Protein AF-0000000082832375 (afdb_homodimer)

Secondary structure (DSSP, 8-state):
------------------------------------GGGG--TTS-----TTHHHHHHHGGGSPPP----S-----HHHHHHHHHHHHT-HHHHHHHHHHHHHHTTTSSS--HHHHHHHHHHHHHTT-HHHHHHHHHHHHHH-TT-HHHHHHHHHHHHHTT-HHHHHHHHHHHHHH-TT-HHHHHHHHHHHHHHHHHHHHHHHHTT-TTHHHHHHHHHHHHHHHHH-/------------------------------------GGGG--TTS-----TTHHHHHHHGGGSPPP----S-----HHHHHHHHHHHHT-HHHHHHHHHHHHHHTTTSSS--HHHHHHHHHHHHHTT-HHHHHHHHHHHHHH-TT-HHHHHHHHHHHHHTT-HHHHHHHHHHHHHH-TT-HHHHHHHHHHHHHHHHHHHHHHHHTT-TTHHHHHHHHHHHHHHHHH-

Sequence (454 aa):
MTIKPRFCVTLLALALAGSPLAGAHAQSMAGGSGENPNANRTTLDPIPPEGGWDGLSNVLKSMQPSVDTRLQPSASQITTHIERLLNRGDNAEALAMIEKREAEIKDQRGTDVQLMFQHARALAALDRKAEAIDIYTEMTTRFPELPEPWNNLAALYASRGELEKAQDALQMALRADPGYAAARANLGDLQLLQALRTYKQAAKEGVPGMQDKAREVETMLKDKQRKMTIKPRFCVTLLALALAGSPLAGAHAQSMAGGSGENPNANRTTLDPIPPEGGWDGLSNVLKSMQPSVDTRLQPSASQITTHIERLLNRGDNAEALAMIEKREAEIKDQRGTDVQLMFQHARALAALDRKAEAIDIYTEMTTRFPELPEPWNNLAALYASRGELEKAQDALQMALRADPGYAAARANLGDLQLLQALRTYKQAAKEGVPGMQDKAREVETMLKDKQRK

InterPro domains:
  IPR011990 Tetratricopeptide-like helical domain superfamily [G3DSA:1.25.40.10] (52-207)
  IPR011990 Tetratricopeptide-like helical domain superfamily [SSF48452] (109-203)
  IPR019734 Tetratricopeptide repeat [PS50005] (147-180)
  IPR019734 Tetratricopeptide repeat [SM00028] (113-146)
  IPR019734 Tetratricopeptide repeat [SM00028] (147-180)

Foldseek 3Di:
DDCPPPPPDPDDDPPPPDDDDDDPDPPPPPPPPPPPVCVPDDPPDPPPPPPVCVLLLVLLLLQDQDPPVVQPPPPDPLLVVLVVCLVVLVLVVSLVSLVVVCVVCVPPDDDRLSSLQSNLSSCVSVVVLVVSLVSLVVCCVVPVLALRSLSVNLSSCSSVVVLVSSLVSLVSSCVSPVPPVSSVVSNVSSVLSVLLVVLVVCVVVPNPPSVVVNVVSSVVSVVSVVD/DDDPPPPPPDPDPPPDDDDDDDDPDPPPPPPPCPPPVVVPDDPPDPDPPPPVCVLLLVLLLLQDQDPPVVQPQPPDPLLVVLVVCLVVLVLVVSLVSLVVVCVVCVPPDDDRLSSLQSNLSSCVSVVVLVVSLVSLVVCCVVPVLALRSLSVNLSSCSSVVVLVSSLVSLVSSCVSPVPPVSSVVSNVSSVLSVLLVVLVVCVVVPNPPSVVVNVVSSVVSVVSVVD

Radius of gyration: 34.9 Å; Cα contacts (8 Å, |Δi|>4): 467; chains: 2; bounding box: 108×109×96 Å

Structure (mmCIF, N/CA/C/O backbone):
data_AF-0000000082832375-model_v1
#
loop_
_entity.id
_entity.type
_entity.pdbx_description
1 polymer 'Uncharact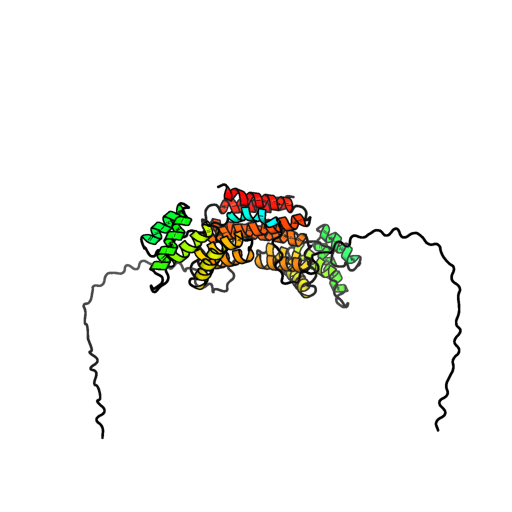erized protein'
#
loop_
_atom_site.group_PDB
_atom_site.id
_atom_site.type_symbol
_atom_site.label_atom_id
_atom_site.label_alt_id
_atom_site.label_comp_id
_atom_site.label_asym_id
_atom_site.label_entity_id
_atom_site.label_seq_id
_atom_site.pdbx_PDB_ins_code
_atom_site.Cartn_x
_atom_site.Cartn_y
_atom_site.Cartn_z
_atom_site.occupancy
_atom_site.B_iso_or_equiv
_atom_site.auth_seq_id
_atom_site.auth_comp_id
_atom_site.auth_asym_id
_atom_site.auth_atom_id
_atom_site.pdbx_PDB_model_num
ATOM 1 N N . MET A 1 1 ? 28.344 70.438 -48.781 1 25.58 1 MET A N 1
ATOM 2 C CA . MET A 1 1 ? 29.578 69.875 -48.219 1 25.58 1 MET A CA 1
ATOM 3 C C . MET A 1 1 ? 29.688 70.125 -46.719 1 25.58 1 MET A C 1
ATOM 5 O O . MET A 1 1 ? 29.969 71.25 -46.312 1 25.58 1 MET A O 1
ATOM 9 N N . THR A 1 2 ? 28.844 69.375 -45.906 1 30.28 2 THR A N 1
ATOM 10 C CA . THR A 1 2 ? 28.281 69.5 -44.562 1 30.28 2 THR A CA 1
ATOM 11 C C . THR A 1 2 ? 29.297 69.188 -43.5 1 30.28 2 THR A C 1
ATOM 13 O O . THR A 1 2 ? 29.906 68.125 -43.531 1 30.28 2 THR A O 1
ATOM 16 N N . ILE A 1 3 ? 30.016 70.062 -42.719 1 27.56 3 ILE A N 1
ATOM 17 C CA . ILE A 1 3 ? 31.219 70.25 -41.906 1 27.56 3 ILE A CA 1
ATOM 18 C C . ILE A 1 3 ? 31.062 69.5 -40.594 1 27.56 3 ILE A C 1
ATOM 20 O O . ILE A 1 3 ? 30.203 69.812 -39.781 1 27.56 3 ILE A O 1
ATOM 24 N N . LYS A 1 4 ? 31.5 68.062 -40.406 1 30.3 4 LYS A N 1
ATOM 25 C CA . LYS A 1 4 ? 31.359 67 -39.438 1 30.3 4 LYS A CA 1
ATOM 26 C C . LYS A 1 4 ? 32.156 67.312 -38.188 1 30.3 4 LYS A C 1
ATOM 28 O O . LYS A 1 4 ? 33.406 67.312 -38.219 1 30.3 4 LYS A O 1
ATOM 33 N N . PRO A 1 5 ? 31.75 68.062 -37.188 1 25.14 5 PRO A N 1
ATOM 34 C CA . PRO A 1 5 ? 32.688 68.562 -36.156 1 25.14 5 PRO A CA 1
ATOM 35 C C . PRO A 1 5 ? 33.125 67.438 -35.219 1 25.14 5 PRO A C 1
ATOM 37 O O . PRO A 1 5 ? 32.281 66.688 -34.719 1 25.14 5 PRO A O 1
ATOM 40 N N . ARG A 1 6 ? 34.438 66.812 -35.25 1 29.41 6 ARG A N 1
ATOM 41 C CA . ARG A 1 6 ? 35.25 65.75 -34.688 1 29.41 6 ARG A CA 1
ATOM 42 C C . ARG A 1 6 ? 35.594 66 -33.219 1 29.41 6 ARG A C 1
ATOM 44 O O . ARG A 1 6 ? 36.438 66.875 -32.938 1 29.41 6 ARG A O 1
ATOM 51 N N . PHE A 1 7 ? 34.562 66 -32.219 1 25 7 PHE A N 1
ATOM 52 C CA . PHE A 1 7 ? 34.938 66.562 -30.906 1 25 7 PHE A CA 1
ATOM 53 C C . PHE A 1 7 ? 35.844 65.562 -30.156 1 25 7 PHE A C 1
ATOM 55 O O . PHE A 1 7 ? 35.5 64.438 -29.984 1 25 7 PHE A O 1
ATOM 62 N N . CYS A 1 8 ? 37.25 65.688 -29.969 1 26.25 8 CYS A N 1
ATOM 63 C CA . CYS A 1 8 ? 38.438 65 -29.531 1 26.25 8 CYS A CA 1
ATOM 64 C C . CYS A 1 8 ? 38.5 64.938 -28.016 1 26.25 8 CYS A C 1
ATOM 66 O O . CYS A 1 8 ? 38.969 65.875 -27.359 1 26.25 8 CYS A O 1
ATOM 68 N N . VAL A 1 9 ? 37.406 64.562 -27.219 1 24.73 9 VAL A N 1
ATOM 69 C CA . VAL A 1 9 ? 37.594 64.875 -25.812 1 24.73 9 VAL A CA 1
ATOM 70 C C . VAL A 1 9 ? 38.656 63.969 -25.188 1 24.73 9 VAL A C 1
ATOM 72 O O . VAL A 1 9 ? 38.656 62.75 -25.438 1 24.73 9 VAL A O 1
ATOM 75 N N . THR A 1 10 ? 39.781 64.375 -24.422 1 25.92 10 THR A N 1
ATOM 76 C CA . THR A 1 10 ? 41.125 64.125 -23.891 1 25.92 10 THR A CA 1
ATOM 77 C C . THR A 1 10 ? 41.062 63.375 -22.578 1 25.92 10 THR A C 1
ATOM 79 O O . THR A 1 10 ? 42.094 63.094 -21.969 1 25.92 10 THR A O 1
ATOM 82 N N . LEU A 1 11 ? 40 62.5 -22.234 1 23.69 11 LEU A N 1
ATOM 83 C CA . LEU A 1 11 ? 39.906 62.375 -20.781 1 23.69 11 LEU A CA 1
ATOM 84 C C . LEU A 1 11 ? 41.125 61.656 -20.203 1 23.69 11 LEU A C 1
ATOM 86 O O . LEU A 1 11 ? 41.688 60.781 -20.844 1 23.69 11 LEU A O 1
ATOM 90 N N . LEU A 1 12 ? 41.594 61.969 -18.875 1 23.62 12 LEU A N 1
ATOM 91 C CA . LEU A 1 12 ? 42.688 62.031 -17.938 1 23.62 12 LEU A CA 1
ATOM 92 C C . LEU A 1 12 ? 42.906 60.656 -17.297 1 23.62 12 LEU A C 1
ATOM 94 O O . LEU A 1 12 ? 42 60.062 -16.703 1 23.62 12 LEU A O 1
ATOM 98 N N . ALA A 1 13 ? 44.031 59.875 -17.578 1 23.83 13 ALA A N 1
ATOM 99 C CA . ALA A 1 13 ? 44.562 58.5 -17.406 1 23.83 13 ALA A CA 1
ATOM 100 C C . ALA A 1 13 ? 45.094 58.281 -15.992 1 23.83 13 ALA A C 1
ATOM 102 O O . ALA A 1 13 ? 46.156 58.812 -15.641 1 23.83 13 ALA A O 1
ATOM 103 N N . LEU A 1 14 ? 44.25 58.375 -14.867 1 22.11 14 LEU A N 1
ATOM 104 C CA . LEU A 1 14 ? 44.906 58.469 -13.562 1 22.11 14 LEU A CA 1
ATOM 105 C C . LEU A 1 14 ? 45.562 57.156 -13.211 1 22.11 14 LEU A C 1
ATOM 107 O O . LEU A 1 14 ? 44.938 56.094 -13.219 1 22.11 14 LEU A O 1
ATOM 111 N N . ALA A 1 15 ? 46.938 56.969 -13.078 1 23.88 15 ALA A N 1
ATOM 112 C CA . ALA A 1 15 ? 47.938 55.906 -13.031 1 23.88 15 ALA A CA 1
ATOM 113 C C . ALA A 1 15 ? 48.031 55.344 -11.617 1 23.88 15 ALA A C 1
ATOM 115 O O . ALA A 1 15 ? 48.844 54.438 -11.375 1 23.88 15 ALA A O 1
ATOM 116 N N . LEU A 1 16 ? 47 55.25 -10.695 1 21.64 16 LEU A N 1
ATOM 117 C CA . LEU A 1 16 ? 47.5 55.156 -9.336 1 21.64 16 LEU A CA 1
ATOM 118 C C . LEU A 1 16 ? 48.188 53.812 -9.109 1 21.64 16 LEU A C 1
ATOM 120 O O . LEU A 1 16 ? 47.719 52.781 -9.609 1 21.64 16 LEU A O 1
ATOM 124 N N . ALA A 1 17 ? 49.469 53.688 -8.555 1 24.8 17 ALA A N 1
ATOM 125 C CA . ALA A 1 17 ? 50.625 52.812 -8.367 1 24.8 17 ALA A CA 1
ATOM 126 C C . ALA A 1 17 ? 50.406 51.812 -7.23 1 24.8 17 ALA A C 1
ATOM 128 O O . ALA A 1 17 ? 50.406 52.188 -6.055 1 24.8 17 ALA A O 1
ATOM 129 N N . GLY A 1 18 ? 49.219 51.031 -7.082 1 21.25 18 GLY A N 1
ATOM 130 C CA . GLY A 1 18 ? 48.875 50.406 -5.816 1 21.25 18 GLY A CA 1
ATOM 131 C C . GLY A 1 18 ? 49.844 49.312 -5.43 1 21.25 18 GLY A C 1
ATOM 132 O O . GLY A 1 18 ? 50.438 48.656 -6.297 1 21.25 18 GLY A O 1
ATOM 133 N N . SER A 1 19 ? 50.344 49.312 -4.117 1 26.14 19 SER A N 1
ATOM 134 C CA . SER A 1 19 ? 51.406 48.656 -3.379 1 26.14 19 SER A CA 1
ATOM 135 C C . SER A 1 19 ? 51.25 47.156 -3.342 1 26.14 19 SER A C 1
ATOM 137 O O . SER A 1 19 ? 50.125 46.656 -3.43 1 26.14 19 SER A O 1
ATOM 139 N N . PRO A 1 20 ? 52.375 46.281 -3.209 1 27.81 20 PRO A N 1
ATOM 140 C CA . PRO A 1 20 ? 52.719 44.906 -3.557 1 27.81 20 PRO A CA 1
ATOM 141 C C . PRO A 1 20 ? 52.281 43.906 -2.506 1 27.81 20 PRO A C 1
ATOM 143 O O . PRO A 1 20 ? 52.625 42.719 -2.613 1 27.81 20 PRO A O 1
ATOM 146 N N . LEU A 1 21 ? 51.062 43.969 -1.876 1 23.73 21 LEU A N 1
ATOM 147 C CA . LEU A 1 21 ? 51.031 43.219 -0.632 1 23.73 21 LEU A CA 1
ATOM 148 C C . LEU A 1 21 ? 51.406 41.781 -0.865 1 23.73 21 LEU A C 1
ATOM 150 O O . LEU A 1 21 ? 51.25 41.25 -1.973 1 23.73 21 LEU A O 1
ATOM 154 N N . ALA A 1 22 ? 51.938 41.062 0.247 1 26.7 22 ALA A N 1
ATOM 155 C CA . ALA A 1 22 ? 52.75 39.875 0.592 1 26.7 22 ALA A CA 1
ATOM 156 C C . ALA A 1 22 ? 51.969 38.594 0.295 1 26.7 22 ALA A C 1
ATOM 158 O O . ALA A 1 22 ? 50.75 38.562 0.323 1 26.7 22 ALA A O 1
ATOM 159 N N . GLY A 1 23 ? 52.594 37.5 -0.25 1 22.31 23 GLY A N 1
ATOM 160 C CA . GLY A 1 23 ? 52.406 36.25 -0.981 1 22.31 23 GLY A CA 1
ATOM 161 C C . GLY A 1 23 ? 51.844 35.125 -0.116 1 22.31 23 GLY A C 1
ATOM 162 O O . GLY A 1 23 ? 52.562 34.562 0.693 1 22.31 23 GLY A O 1
ATOM 163 N N . ALA A 1 24 ? 50.812 35.375 0.76 1 25.03 24 ALA A N 1
ATOM 164 C CA . ALA A 1 24 ? 50.531 34.25 1.654 1 25.03 24 ALA A CA 1
ATOM 165 C C . ALA A 1 24 ? 50.312 32.969 0.868 1 25.03 24 ALA A C 1
ATOM 167 O O . ALA A 1 24 ? 49.688 33 -0.201 1 25.03 24 ALA A O 1
ATOM 168 N N . HIS A 1 25 ? 51.125 31.859 1.094 1 24.55 25 HIS A N 1
ATOM 169 C CA . HIS A 1 25 ? 51.281 30.516 0.562 1 24.55 25 HIS A CA 1
ATOM 170 C C . HIS A 1 25 ? 49.969 29.719 0.7 1 24.55 25 HIS A C 1
ATOM 172 O O . HIS A 1 25 ? 49.406 29.625 1.792 1 24.55 25 HIS A O 1
ATOM 178 N N . ALA A 1 26 ? 49.125 29.609 -0.376 1 23.45 26 ALA A N 1
ATOM 179 C CA . ALA A 1 26 ? 47.875 28.906 -0.579 1 23.45 26 ALA A CA 1
ATOM 180 C C . ALA A 1 26 ? 48.062 27.391 -0.475 1 23.45 26 ALA A C 1
ATOM 182 O O . ALA A 1 26 ? 48.719 26.781 -1.32 1 23.45 26 ALA A O 1
ATOM 183 N N . GLN A 1 27 ? 48.281 26.891 0.707 1 26.12 27 GLN A N 1
ATOM 184 C CA . GLN A 1 27 ? 48.312 25.422 0.706 1 26.12 27 GLN A CA 1
ATOM 185 C C . GLN A 1 27 ? 47.094 24.844 0.019 1 26.12 27 GLN A C 1
ATOM 187 O O . GLN A 1 27 ? 45.969 25.234 0.31 1 26.12 27 GLN A O 1
ATOM 192 N N . SER A 1 28 ? 47.188 24.312 -1.193 1 23.69 28 SER A N 1
ATOM 193 C CA . SER A 1 28 ? 46.281 23.75 -2.166 1 23.69 28 SER A CA 1
ATOM 194 C C . SER A 1 28 ? 45.531 22.547 -1.593 1 23.69 28 SER A C 1
ATOM 196 O O . SER A 1 28 ? 46.156 21.547 -1.228 1 23.69 28 SER A O 1
ATOM 198 N N . MET A 1 29 ? 44.656 22.75 -0.657 1 24.33 29 MET A N 1
ATOM 199 C CA . MET A 1 29 ? 43.844 21.594 -0.254 1 24.33 29 MET A CA 1
ATOM 200 C C . MET A 1 29 ? 43.219 20.906 -1.469 1 24.33 29 MET A C 1
ATOM 202 O O . MET A 1 29 ? 42.594 21.562 -2.299 1 24.33 29 MET A O 1
ATOM 206 N N . ALA A 1 30 ? 43.812 19.734 -2.074 1 26.56 30 ALA A N 1
ATOM 207 C CA . ALA A 1 30 ? 43.375 18.812 -3.105 1 26.56 30 ALA A CA 1
ATOM 208 C C . ALA A 1 30 ? 41.938 18.344 -2.848 1 26.56 30 ALA A C 1
ATOM 210 O O . ALA A 1 30 ? 41.656 17.672 -1.858 1 26.56 30 ALA A O 1
ATOM 211 N N . GLY A 1 31 ? 40.969 19.203 -2.992 1 26.97 31 GLY A N 1
ATOM 212 C CA . GLY A 1 31 ? 39.562 18.875 -2.881 1 26.97 31 GLY A CA 1
ATOM 213 C C . GLY A 1 31 ? 39.156 17.75 -3.791 1 26.97 31 GLY A C 1
ATOM 214 O O . GLY A 1 31 ? 39.344 17.812 -5.008 1 26.97 31 GLY A O 1
ATOM 215 N N . GLY A 1 32 ? 39.344 16.453 -3.42 1 29.45 32 GLY A N 1
ATOM 216 C CA . GLY A 1 32 ? 38.875 15.289 -4.156 1 29.45 32 GLY A CA 1
ATOM 217 C C . GLY A 1 32 ? 37.469 15.461 -4.68 1 29.45 32 GLY A C 1
ATOM 218 O O . GLY A 1 32 ? 36.562 15.836 -3.932 1 29.45 32 GLY A O 1
ATOM 219 N N . SER A 1 33 ? 37.406 15.922 -5.914 1 31.09 33 SER A N 1
ATOM 220 C CA . SER A 1 33 ? 36.188 16 -6.73 1 31.09 33 SER A CA 1
ATOM 221 C C . SER A 1 33 ? 35.406 14.695 -6.672 1 31.09 33 SER A C 1
ATOM 223 O O . SER A 1 33 ? 35.781 13.703 -7.305 1 31.09 33 SER A O 1
ATOM 225 N N . GLY A 1 34 ? 35.062 14.281 -5.484 1 31.33 34 GLY A N 1
ATOM 226 C CA . GLY A 1 34 ? 34.188 13.141 -5.598 1 31.33 34 GLY A CA 1
ATOM 227 C C . GLY A 1 34 ? 33.031 13.359 -6.594 1 31.33 34 GLY A C 1
ATOM 228 O O . GLY A 1 34 ? 32.312 14.336 -6.488 1 31.33 34 GLY A O 1
ATOM 229 N N . GLU A 1 35 ? 33.281 12.992 -7.844 1 32.03 35 GLU A N 1
ATOM 230 C CA . GLU A 1 35 ? 32.281 12.891 -8.906 1 32.03 35 GLU A CA 1
ATOM 231 C C . GLU A 1 35 ? 30.969 12.359 -8.367 1 32.03 35 GLU A C 1
ATOM 233 O O . GLU A 1 35 ? 30.922 11.328 -7.691 1 32.03 35 GLU A O 1
ATOM 238 N N . ASN A 1 36 ? 30.156 13.273 -8.031 1 34.38 36 ASN A N 1
ATOM 239 C CA . ASN A 1 36 ? 28.781 12.867 -7.762 1 34.38 36 ASN A CA 1
ATOM 240 C C . ASN A 1 36 ? 28.25 11.953 -8.859 1 34.38 36 ASN A C 1
ATOM 242 O O . ASN A 1 36 ? 28.047 12.398 -9.992 1 34.38 36 ASN A O 1
ATOM 246 N N . PRO A 1 37 ? 28.594 10.664 -8.812 1 36.22 37 PRO A N 1
ATOM 247 C CA . PRO A 1 37 ? 28.203 9.75 -9.883 1 36.22 37 PRO A CA 1
ATOM 248 C C . PRO A 1 37 ? 26.75 9.938 -10.312 1 36.22 37 PRO A C 1
ATOM 250 O O . PRO A 1 37 ? 26.328 9.391 -11.328 1 36.22 37 PRO A O 1
ATOM 253 N N . ASN A 1 38 ? 25.922 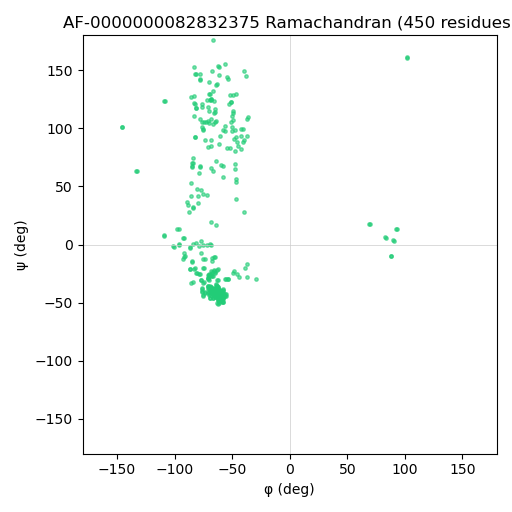10.375 -9.453 1 33.28 38 ASN A N 1
ATOM 254 C CA . ASN A 1 38 ? 24.5 10.344 -9.797 1 33.28 38 ASN A CA 1
ATOM 255 C C . ASN A 1 38 ? 24.109 11.492 -10.727 1 33.28 38 ASN A C 1
ATOM 257 O O . ASN A 1 38 ? 22.938 11.719 -10.984 1 33.28 38 ASN A O 1
ATOM 261 N N . ALA A 1 39 ? 24.922 12.375 -11.117 1 37.41 39 ALA A N 1
ATOM 262 C CA . ALA A 1 39 ? 24.594 13.531 -11.938 1 37.41 39 ALA A CA 1
ATOM 263 C C . ALA A 1 39 ? 24.047 13.109 -13.289 1 37.41 39 ALA A C 1
ATOM 265 O O . ALA A 1 39 ? 23.281 13.859 -13.922 1 37.41 39 ALA A O 1
ATOM 266 N N . ASN A 1 40 ? 24.781 12.117 -13.844 1 33.03 40 ASN A N 1
ATOM 267 C CA . ASN A 1 40 ? 24.422 11.828 -15.227 1 33.03 40 ASN A CA 1
ATOM 268 C C . ASN A 1 40 ? 23.188 10.922 -15.305 1 33.03 40 ASN A C 1
ATOM 270 O O . ASN A 1 40 ? 23 10.219 -16.297 1 33.03 40 ASN A O 1
ATOM 274 N N . ARG A 1 41 ? 22.562 10.508 -14.242 1 35.78 41 ARG A N 1
ATOM 275 C CA . ARG A 1 41 ? 21.422 9.617 -14.43 1 35.78 41 ARG A CA 1
ATOM 276 C C . ARG A 1 41 ? 20.234 10.367 -15.039 1 35.78 41 ARG A C 1
ATOM 278 O O . ARG A 1 41 ? 19.891 11.461 -14.586 1 35.78 41 ARG A O 1
ATOM 285 N N . THR A 1 42 ? 20.047 10.055 -16.297 1 33.84 42 THR A N 1
ATOM 286 C CA . THR A 1 42 ? 18.844 10.523 -16.969 1 33.84 42 THR A CA 1
ATOM 287 C C . THR A 1 42 ? 17.594 9.961 -16.297 1 33.84 42 THR A C 1
ATOM 289 O O . THR A 1 42 ? 17.625 8.898 -15.68 1 33.84 42 THR A O 1
ATOM 292 N N . THR A 1 43 ? 16.438 10.672 -16.219 1 36.19 43 THR A N 1
ATOM 293 C CA . THR A 1 43 ? 15.141 10.492 -15.57 1 36.19 43 THR A CA 1
ATOM 294 C C . THR A 1 43 ? 14.578 9.109 -15.875 1 36.19 43 THR A C 1
ATOM 296 O O . THR A 1 43 ? 13.609 8.68 -15.242 1 36.19 43 THR A O 1
ATOM 299 N N . LEU A 1 44 ? 14.969 8.445 -16.984 1 35.06 44 LEU A N 1
ATOM 300 C CA . LEU A 1 44 ? 14.289 7.23 -17.422 1 35.06 44 LEU A CA 1
ATOM 301 C C . LEU A 1 44 ? 14.969 5.992 -16.844 1 35.06 44 LEU A C 1
ATOM 303 O O . LEU A 1 44 ? 14.609 4.863 -17.188 1 35.06 44 LEU A O 1
ATOM 307 N N . ASP A 1 45 ? 16.156 6.16 -16.281 1 34.19 45 ASP A N 1
ATOM 308 C CA . ASP A 1 45 ? 16.797 4.91 -15.906 1 34.19 45 ASP A CA 1
ATOM 309 C C . ASP A 1 45 ? 16.172 4.328 -14.641 1 34.19 45 ASP A C 1
ATOM 311 O O . ASP A 1 45 ? 15.93 5.047 -13.672 1 34.19 45 ASP A O 1
ATOM 315 N N . PRO A 1 46 ? 15.641 3.111 -14.742 1 34.03 46 PRO A N 1
ATOM 316 C CA . PRO A 1 46 ? 15.125 2.523 -13.5 1 34.03 46 PRO A CA 1
ATOM 317 C C . PRO A 1 46 ? 16.125 2.598 -12.352 1 34.03 46 PRO A C 1
ATOM 319 O O . PRO A 1 46 ? 17.344 2.564 -12.586 1 34.03 46 PRO A O 1
ATOM 322 N N . ILE A 1 47 ? 15.914 3.293 -11.367 1 37.91 47 ILE A N 1
ATOM 323 C CA . ILE A 1 47 ? 16.75 3.275 -10.172 1 37.91 47 ILE A CA 1
ATOM 324 C C . ILE A 1 47 ? 17.234 1.851 -9.898 1 37.91 47 ILE A C 1
ATOM 326 O O . ILE A 1 47 ? 16.422 0.924 -9.812 1 37.91 47 ILE A O 1
ATOM 330 N N . PRO A 1 48 ? 18.438 1.602 -10.117 1 38.25 48 PRO A N 1
ATOM 331 C CA . PRO A 1 48 ? 18.922 0.249 -9.82 1 38.25 48 PRO A CA 1
ATOM 332 C C . PRO A 1 48 ? 18.469 -0.25 -8.453 1 38.25 48 PRO A C 1
ATOM 334 O O . PRO A 1 48 ? 18.312 0.546 -7.523 1 38.25 48 PRO A O 1
ATOM 337 N N . PRO A 1 49 ? 17.875 -1.489 -8.422 1 38.94 49 PRO A N 1
ATOM 338 C CA . PRO A 1 49 ? 17.578 -2.027 -7.094 1 38.94 49 PRO A CA 1
ATOM 339 C C . PRO A 1 49 ? 18.734 -1.86 -6.113 1 38.94 49 PRO A C 1
ATOM 341 O O . PRO A 1 49 ? 19.875 -2.256 -6.414 1 38.94 49 PRO A O 1
ATOM 344 N N . GLU A 1 50 ? 18.891 -0.828 -5.48 1 39.47 50 GLU A N 1
ATOM 345 C CA . GLU A 1 50 ? 19.938 -0.768 -4.461 1 39.47 50 GLU A CA 1
ATOM 346 C C . GLU A 1 50 ? 20.047 -2.092 -3.709 1 39.47 50 GLU A C 1
ATOM 348 O O . GLU A 1 50 ? 19.078 -2.859 -3.641 1 39.47 50 GLU A O 1
ATOM 353 N N . GLY A 1 51 ? 21.25 -2.484 -3.318 1 41.34 51 GLY A N 1
ATOM 354 C CA . GLY A 1 51 ? 21.703 -3.643 -2.562 1 41.34 51 GLY A CA 1
ATOM 355 C C . GLY A 1 51 ? 20.75 -4.039 -1.453 1 41.34 51 GLY A C 1
ATOM 356 O O . GLY A 1 51 ? 20.969 -5.039 -0.767 1 41.34 51 GLY A O 1
ATOM 357 N N . GLY A 1 52 ? 19.812 -3.225 -0.995 1 42.09 52 GLY A N 1
ATOM 358 C CA . GLY A 1 52 ? 18.922 -3.486 0.115 1 42.09 52 GLY A CA 1
ATOM 359 C C . GLY A 1 52 ? 17.812 -4.457 -0.236 1 42.09 52 GLY A C 1
ATOM 360 O O . GLY A 1 52 ? 16.922 -4.711 0.579 1 42.09 52 GLY A O 1
ATOM 361 N N . TRP A 1 53 ? 17.75 -4.941 -1.417 1 45.44 53 TRP A N 1
ATOM 362 C CA . TRP A 1 53 ? 16.719 -5.848 -1.892 1 45.44 53 TRP A CA 1
ATOM 363 C C . TRP A 1 53 ? 16.938 -7.258 -1.345 1 45.44 53 TRP A C 1
ATOM 365 O O . TRP A 1 53 ? 15.977 -8.016 -1.179 1 45.44 53 TRP A O 1
ATOM 375 N N . ASP A 1 54 ? 18.094 -7.543 -0.933 1 48.78 54 ASP A N 1
ATOM 376 C CA . ASP A 1 54 ? 18.297 -8.906 -0.454 1 48.78 54 ASP A CA 1
ATOM 377 C C . ASP A 1 54 ? 17.375 -9.219 0.723 1 48.78 54 ASP A C 1
ATOM 379 O O . ASP A 1 54 ? 16.797 -10.305 0.795 1 48.78 54 ASP A O 1
ATOM 383 N N . GLY A 1 55 ? 17.328 -8.328 1.61 1 45.97 55 GLY A N 1
ATOM 384 C CA . GLY A 1 55 ? 16.453 -8.586 2.752 1 45.97 55 GLY A CA 1
ATOM 385 C C . GLY A 1 55 ? 14.992 -8.695 2.375 1 45.97 55 GLY A C 1
ATOM 386 O O . GLY A 1 55 ? 14.273 -9.539 2.908 1 45.97 55 GLY A O 1
ATOM 387 N N . LEU A 1 56 ? 14.633 -7.922 1.459 1 50.12 56 LEU A N 1
ATOM 388 C CA . LEU A 1 56 ? 13.242 -7.957 1.011 1 50.12 56 LEU A CA 1
ATOM 389 C C . LEU A 1 56 ? 12.953 -9.242 0.252 1 50.12 56 LEU A C 1
ATOM 391 O O . LEU A 1 56 ? 11.828 -9.758 0.309 1 50.12 56 LEU A O 1
ATOM 395 N N . SER A 1 57 ? 14.023 -9.781 -0.296 1 52.31 57 SER A N 1
ATOM 396 C CA . SER A 1 57 ? 13.852 -10.984 -1.105 1 52.31 57 SER A CA 1
ATOM 397 C C . SER A 1 57 ? 13.352 -12.148 -0.262 1 52.31 57 SER A C 1
ATOM 399 O O . SER A 1 57 ? 12.484 -12.906 -0.697 1 52.31 57 SER A O 1
ATOM 401 N N . ASN A 1 58 ? 13.898 -12.234 0.936 1 49.78 58 ASN A N 1
ATOM 402 C CA . ASN A 1 58 ? 13.484 -13.344 1.784 1 49.78 58 ASN A CA 1
ATOM 403 C C . ASN A 1 58 ? 12.055 -13.172 2.275 1 49.78 58 ASN A C 1
ATOM 405 O O . ASN A 1 58 ? 11.312 -14.156 2.398 1 49.78 58 ASN A O 1
ATOM 409 N N . VAL A 1 59 ? 11.742 -11.969 2.539 1 46.75 59 VAL A N 1
ATOM 410 C CA . VAL A 1 59 ? 10.406 -11.688 3.059 1 46.75 59 VAL A CA 1
ATOM 411 C C . VAL A 1 59 ? 9.367 -11.906 1.962 1 46.75 59 VAL A C 1
ATOM 413 O O . VAL A 1 59 ? 8.25 -12.352 2.238 1 46.75 59 VAL A O 1
ATOM 416 N N . LEU A 1 60 ? 9.781 -11.742 0.779 1 50.28 60 LEU A N 1
ATOM 417 C CA . LEU A 1 60 ? 8.867 -11.797 -0.357 1 50.28 60 LEU A CA 1
ATOM 418 C C . LEU A 1 60 ? 8.438 -13.227 -0.643 1 50.28 60 LEU A C 1
ATOM 420 O O . LEU A 1 60 ? 7.43 -13.461 -1.316 1 50.28 60 LEU A O 1
ATOM 424 N N . LYS A 1 61 ? 9.117 -14.219 -0.028 1 50.25 61 LYS A N 1
ATOM 425 C CA . LYS A 1 61 ? 8.695 -15.602 -0.225 1 50.25 61 LYS A CA 1
ATOM 426 C C . LYS A 1 61 ? 7.355 -15.867 0.458 1 50.25 61 LYS A C 1
ATOM 428 O O . LYS A 1 61 ? 6.801 -16.969 0.335 1 50.25 61 LYS A O 1
ATOM 433 N N . SER A 1 62 ? 6.832 -14.852 1.062 1 44.75 62 SER A N 1
ATOM 434 C CA . SER A 1 62 ? 5.625 -15.102 1.841 1 44.75 62 SER A CA 1
ATOM 435 C C . SER A 1 62 ? 4.387 -15.102 0.952 1 44.75 62 SER A C 1
ATOM 437 O O . SER A 1 62 ? 3.322 -15.57 1.361 1 44.75 62 SER A O 1
ATOM 439 N N . MET A 1 63 ? 4.504 -14.484 -0.233 1 44.44 63 MET A N 1
ATOM 440 C CA . MET A 1 63 ? 3.275 -14.531 -1.018 1 44.44 63 MET A CA 1
ATOM 441 C C . MET A 1 63 ? 3.104 -15.898 -1.677 1 44.44 63 MET A C 1
ATOM 443 O O . MET A 1 63 ? 3.994 -16.359 -2.393 1 44.44 63 MET A O 1
ATOM 447 N N . GLN A 1 64 ? 2.109 -16.781 -1.193 1 52.78 64 GLN A N 1
ATOM 448 C CA . GLN A 1 64 ? 1.908 -18.141 -1.684 1 52.78 64 GLN A CA 1
ATOM 449 C C . GLN A 1 64 ? 1.09 -18.141 -2.971 1 52.78 64 GLN A C 1
ATOM 451 O O . GLN A 1 64 ? 0.057 -17.484 -3.059 1 52.78 64 GLN A O 1
ATOM 456 N N . PRO A 1 65 ? 1.778 -18.641 -4.035 1 49.44 65 PRO A N 1
ATOM 457 C CA . PRO A 1 65 ? 0.887 -18.922 -5.164 1 49.44 65 PRO A CA 1
ATOM 458 C C . PRO A 1 65 ? -0.319 -19.766 -4.77 1 49.44 65 PRO A C 1
ATOM 460 O O . PRO A 1 65 ? -0.249 -20.531 -3.803 1 49.44 65 PRO A O 1
ATOM 463 N N . SER A 1 66 ? -1.631 -19.172 -5.059 1 48.78 66 SER A N 1
ATOM 464 C CA . SER A 1 66 ? -2.787 -20.031 -4.832 1 48.78 66 SER A CA 1
ATOM 465 C C . SER A 1 66 ? -2.83 -21.188 -5.832 1 48.78 66 SER A C 1
ATOM 467 O O . SER A 1 66 ? -2.529 -21 -7.016 1 48.78 66 SER A O 1
ATOM 469 N N . VAL A 1 67 ? -2.883 -22.391 -5.336 1 46.12 67 VAL A N 1
ATOM 470 C CA . VAL A 1 67 ? -3.107 -23.562 -6.18 1 46.12 67 VAL A CA 1
ATOM 471 C C . VAL A 1 67 ? -4.605 -23.812 -6.32 1 46.12 67 VAL A C 1
ATOM 473 O O . VAL A 1 67 ? -5.133 -24.781 -5.781 1 46.12 67 VAL A O 1
ATOM 476 N N . ASP A 1 68 ? -5.43 -22.656 -6.34 1 47.22 68 ASP A N 1
ATOM 477 C CA . ASP A 1 68 ? -6.863 -22.906 -6.449 1 47.22 68 ASP A CA 1
ATOM 478 C C . ASP A 1 68 ? -7.211 -23.547 -7.793 1 47.22 68 ASP A C 1
ATOM 480 O O . ASP A 1 68 ? -6.711 -23.109 -8.836 1 47.22 68 ASP A O 1
ATOM 484 N N . THR A 1 69 ? -7.727 -24.766 -7.797 1 46 69 THR A N 1
ATOM 485 C CA . THR A 1 69 ? -8.156 -25.719 -8.82 1 46 69 THR A CA 1
ATOM 486 C C . THR A 1 69 ? -9.398 -25.203 -9.547 1 46 69 THR A C 1
ATOM 488 O O . THR A 1 69 ? -10.094 -25.969 -10.211 1 46 69 THR A O 1
ATOM 491 N N . ARG A 1 70 ? -9.664 -23.906 -9.477 1 48.34 70 ARG A N 1
ATOM 492 C CA . ARG A 1 70 ? -10.875 -23.5 -10.195 1 48.34 70 ARG A CA 1
ATOM 493 C C . ARG A 1 70 ? -10.688 -23.672 -11.703 1 48.34 70 ARG A C 1
ATOM 495 O O . ARG A 1 70 ? -11.594 -23.359 -12.477 1 48.34 70 ARG A O 1
ATOM 502 N N . LEU A 1 71 ? -9.492 -23.891 -11.977 1 53.5 71 LEU A N 1
ATOM 503 C CA . LEU A 1 71 ? -9.352 -24.172 -13.398 1 53.5 71 LEU A CA 1
ATOM 504 C C . LEU A 1 71 ? -10.008 -25.516 -13.75 1 53.5 71 LEU A C 1
ATOM 506 O O . LEU A 1 71 ? -9.844 -26.5 -13.023 1 53.5 71 LEU A O 1
ATOM 510 N N . GLN A 1 72 ? -11.125 -25.422 -14.43 1 48.56 72 GLN A N 1
ATOM 511 C CA . GLN A 1 72 ? -11.781 -26.672 -14.828 1 48.56 72 GLN A CA 1
ATOM 512 C C . GLN A 1 72 ? -10.766 -27.688 -15.32 1 48.56 72 GLN A C 1
ATOM 514 O O . GLN A 1 72 ? -10.008 -27.422 -16.266 1 48.56 72 GLN A O 1
ATOM 519 N N . PRO A 1 73 ? -10.445 -28.562 -14.461 1 47.38 73 PRO A N 1
ATOM 520 C CA . PRO A 1 73 ? -9.562 -29.641 -14.938 1 47.38 73 PRO A CA 1
ATOM 521 C C . PRO A 1 73 ? -10.031 -30.25 -16.25 1 47.38 73 PRO A C 1
ATOM 523 O O . PRO A 1 73 ? -11.234 -30.422 -16.469 1 47.38 73 PRO A O 1
ATOM 526 N N . SER A 1 74 ? -9.516 -29.891 -17.312 1 53.5 74 SER A N 1
ATOM 527 C CA . SER A 1 74 ? -9.766 -30.969 -18.266 1 53.5 74 SER A CA 1
ATOM 528 C C . SER A 1 74 ? -9.234 -32.312 -17.766 1 53.5 74 SER A C 1
ATOM 530 O O . SER A 1 74 ? -8.117 -32.375 -17.25 1 53.5 74 SER A O 1
ATOM 532 N N . ALA A 1 75 ? -10.172 -33.062 -17.203 1 55.19 75 ALA A N 1
ATOM 533 C CA . ALA A 1 75 ? -10.047 -34.344 -16.484 1 55.19 75 ALA A CA 1
ATOM 534 C C . ALA A 1 75 ? -9.164 -35.312 -17.266 1 55.19 75 ALA A C 1
ATOM 536 O O . ALA A 1 75 ? -9.672 -36.156 -18.016 1 55.19 75 ALA A O 1
ATOM 537 N N . SER A 1 76 ? -8.047 -34.688 -17.875 1 68.25 76 SER A N 1
ATOM 538 C CA . SER A 1 76 ? -7.254 -35.781 -18.438 1 68.25 76 SER A CA 1
ATOM 539 C C . SER A 1 76 ? -6.312 -36.375 -17.406 1 68.25 76 SER A C 1
ATOM 541 O O . SER A 1 76 ? -5.922 -35.719 -16.453 1 68.25 76 SER A O 1
ATOM 543 N N . GLN A 1 77 ? -6.312 -37.625 -17.188 1 78.25 77 GLN A N 1
ATOM 544 C CA . GLN A 1 77 ? -5.41 -38.406 -16.344 1 78.25 77 GLN A CA 1
ATOM 545 C C . GLN A 1 77 ? -4.023 -37.75 -16.281 1 78.25 77 GLN A C 1
ATOM 547 O O . GLN A 1 77 ? -3.383 -37.75 -15.234 1 78.25 77 GLN A O 1
ATOM 552 N N . ILE A 1 78 ? -3.695 -37.062 -17.359 1 83.19 78 ILE A N 1
ATOM 553 C CA . ILE A 1 78 ? -2.355 -36.5 -17.453 1 83.19 78 ILE A CA 1
ATOM 554 C C . ILE A 1 78 ? -2.254 -35.25 -16.547 1 83.19 78 ILE A C 1
ATOM 556 O O . ILE A 1 78 ? -1.286 -35.125 -15.797 1 83.19 78 ILE A O 1
ATOM 560 N N . THR A 1 79 ? -3.268 -34.469 -16.531 1 87.12 79 THR A N 1
ATOM 561 C CA . THR A 1 79 ? -3.217 -33.25 -15.719 1 87.12 79 THR A CA 1
ATOM 562 C C . THR A 1 79 ? -3.268 -33.594 -14.234 1 87.12 79 THR A C 1
ATOM 564 O O . THR A 1 79 ? -2.643 -32.906 -13.422 1 87.12 79 THR A O 1
ATOM 567 N N . THR A 1 80 ? -3.91 -34.688 -13.969 1 89.19 80 THR A N 1
ATOM 568 C CA . THR A 1 80 ? -3.949 -35.125 -12.586 1 89.19 80 THR A CA 1
ATOM 569 C C . THR A 1 80 ? -2.57 -35.594 -12.125 1 89.19 80 THR A C 1
ATOM 571 O O . THR A 1 80 ? -2.141 -35.281 -11.016 1 89.19 80 THR A O 1
ATOM 574 N N . HIS A 1 81 ? -1.938 -36.312 -13.031 1 91.62 81 HIS A N 1
ATOM 575 C CA . HIS A 1 81 ? -0.596 -36.781 -12.711 1 91.62 81 HIS A CA 1
ATOM 576 C C . HIS A 1 81 ? 0.374 -35.625 -12.547 1 91.62 81 HIS A C 1
ATOM 578 O O . HIS A 1 81 ? 1.163 -35.594 -11.602 1 91.62 81 HIS A O 1
ATOM 584 N N . ILE A 1 82 ? 0.365 -34.656 -13.383 1 95.5 82 ILE A N 1
ATOM 585 C CA . ILE A 1 82 ? 1.218 -33.469 -13.328 1 95.5 82 ILE A CA 1
ATOM 586 C C . ILE A 1 82 ? 0.976 -32.75 -12.016 1 95.5 82 ILE A C 1
ATOM 588 O O . ILE A 1 82 ? 1.926 -32.312 -11.344 1 95.5 82 ILE A O 1
ATOM 592 N N . GLU A 1 83 ? -0.245 -32.625 -11.625 1 94.25 83 GLU A N 1
ATOM 593 C CA . GLU A 1 83 ? -0.589 -31.969 -10.375 1 94.25 83 GLU A CA 1
ATOM 594 C C . GLU A 1 83 ? 0.046 -32.656 -9.18 1 94.25 83 GLU A C 1
ATOM 596 O O . GLU A 1 83 ? 0.57 -32 -8.273 1 94.25 83 GLU A O 1
ATOM 601 N N . ARG A 1 84 ? -0.047 -33.938 -9.242 1 94.5 84 ARG A N 1
ATOM 602 C CA . ARG A 1 84 ? 0.543 -34.719 -8.156 1 94.5 84 ARG A CA 1
ATOM 603 C C . ARG A 1 84 ? 2.049 -34.5 -8.078 1 94.5 84 ARG A C 1
ATOM 605 O O . ARG A 1 84 ? 2.602 -34.344 -6.988 1 94.5 84 ARG A O 1
ATOM 612 N N . LEU A 1 85 ? 2.727 -34.438 -9.227 1 96.12 85 LEU A N 1
ATOM 613 C CA . LEU A 1 85 ? 4.16 -34.188 -9.266 1 96.12 85 LEU A CA 1
ATOM 614 C C . LEU A 1 85 ? 4.488 -32.812 -8.688 1 96.12 85 LEU A C 1
ATOM 616 O O . LEU A 1 85 ? 5.406 -32.688 -7.871 1 96.12 85 LEU A O 1
ATOM 620 N N . LEU A 1 86 ? 3.709 -31.844 -9.031 1 96.25 86 LEU A N 1
ATOM 621 C CA . LEU A 1 86 ? 3.934 -30.484 -8.578 1 96.25 86 LEU A CA 1
ATOM 622 C C . LEU A 1 86 ? 3.721 -30.375 -7.07 1 96.25 86 LEU A C 1
ATOM 624 O O . LEU A 1 86 ? 4.508 -29.719 -6.375 1 96.25 86 LEU A O 1
ATOM 628 N N . ASN A 1 87 ? 2.713 -31.016 -6.547 1 95 87 ASN A N 1
ATOM 629 C CA . ASN A 1 87 ? 2.402 -30.984 -5.125 1 95 87 ASN A CA 1
ATOM 630 C C . ASN A 1 87 ? 3.475 -31.688 -4.297 1 95 87 ASN A C 1
ATOM 632 O O . ASN A 1 87 ? 3.717 -31.328 -3.146 1 95 87 ASN A O 1
ATOM 636 N N . ARG A 1 88 ? 4.215 -32.625 -5 1 95.88 88 ARG A N 1
ATOM 637 C CA . ARG A 1 88 ? 5.281 -33.344 -4.324 1 95.88 88 ARG A CA 1
ATOM 638 C C . ARG A 1 88 ? 6.617 -32.625 -4.465 1 95.88 88 ARG A C 1
ATOM 640 O O . ARG A 1 88 ? 7.605 -33 -3.838 1 95.88 88 ARG A O 1
ATOM 647 N N . GLY A 1 89 ? 6.645 -31.641 -5.285 1 96.44 89 GLY A N 1
ATOM 648 C CA . GLY A 1 89 ? 7.867 -30.891 -5.492 1 96.44 89 GLY A CA 1
ATOM 649 C C . GLY A 1 89 ? 8.734 -31.453 -6.605 1 96.44 89 GLY A C 1
ATOM 650 O O . GLY A 1 89 ? 9.859 -31 -6.816 1 96.44 89 GLY A O 1
ATOM 651 N N . ASP A 1 90 ? 8.234 -32.438 -7.238 1 97.94 90 ASP A N 1
ATOM 652 C CA . ASP A 1 90 ? 8.938 -33.031 -8.383 1 97.94 90 ASP A CA 1
ATOM 653 C C . ASP A 1 90 ? 8.75 -32.156 -9.625 1 97.94 90 ASP A C 1
ATOM 655 O O . ASP A 1 90 ? 8.211 -32.625 -10.633 1 97.94 90 ASP A O 1
ATOM 659 N N . ASN A 1 91 ? 9.258 -31.031 -9.648 1 98.31 91 ASN A N 1
ATOM 660 C CA . ASN A 1 91 ? 8.938 -29.984 -10.617 1 98.31 91 ASN A CA 1
ATOM 661 C C . ASN A 1 91 ? 9.594 -30.25 -11.969 1 98.31 91 ASN A C 1
ATOM 663 O O . ASN A 1 91 ? 9.016 -29.969 -13.016 1 98.31 91 ASN A O 1
ATOM 667 N N . ALA A 1 92 ? 10.82 -30.766 -11.977 1 98.38 92 ALA A N 1
ATOM 668 C CA . ALA A 1 92 ? 11.508 -31.047 -13.234 1 98.38 92 ALA A CA 1
ATOM 669 C C . ALA A 1 92 ? 10.781 -32.125 -14.023 1 98.38 92 ALA A C 1
ATOM 671 O O . ALA A 1 92 ? 10.625 -32 -15.242 1 98.38 92 ALA A O 1
ATOM 672 N N . GLU A 1 93 ? 10.398 -33.094 -13.266 1 98.19 93 GLU A N 1
ATOM 673 C CA . GLU A 1 93 ? 9.648 -34.188 -13.906 1 98.19 93 GLU A CA 1
ATOM 674 C C . GLU A 1 93 ? 8.305 -33.688 -14.43 1 98.19 93 GLU A C 1
ATOM 676 O O . GLU A 1 93 ? 7.891 -34.031 -15.539 1 98.19 93 GLU A O 1
ATOM 681 N N . ALA A 1 94 ? 7.617 -32.906 -13.656 1 98.19 94 ALA A N 1
ATOM 682 C CA . ALA A 1 94 ? 6.355 -32.312 -14.078 1 98.19 94 ALA A CA 1
ATOM 683 C C . ALA A 1 94 ? 6.531 -31.5 -15.359 1 98.19 94 ALA A C 1
ATOM 685 O O . ALA A 1 94 ? 5.738 -31.641 -16.297 1 98.19 94 ALA A O 1
ATOM 686 N N . LEU A 1 95 ? 7.598 -30.703 -15.414 1 98.38 95 LEU A N 1
ATOM 687 C CA . LEU A 1 95 ? 7.84 -29.859 -16.578 1 98.38 95 LEU A CA 1
ATOM 688 C C . LEU A 1 95 ? 8.055 -30.703 -17.828 1 98.38 95 LEU A C 1
ATOM 690 O O . LEU A 1 95 ? 7.539 -30.391 -18.891 1 98.38 95 LEU A O 1
ATOM 694 N N . ALA A 1 96 ? 8.812 -31.719 -17.688 1 97.88 96 ALA A N 1
ATOM 695 C CA . ALA A 1 96 ? 9.062 -32.625 -18.812 1 97.88 96 ALA A CA 1
ATOM 696 C C . ALA A 1 96 ? 7.762 -33.219 -19.344 1 97.88 96 ALA A C 1
ATOM 698 O O . ALA A 1 96 ? 7.551 -33.281 -20.562 1 97.88 96 ALA A O 1
ATOM 699 N N . MET A 1 97 ? 6.953 -33.688 -18.422 1 96.81 97 MET A N 1
ATOM 700 C CA . MET A 1 97 ? 5.668 -34.25 -18.812 1 96.81 97 MET A CA 1
ATOM 701 C C . MET A 1 97 ? 4.785 -33.219 -19.484 1 96.81 97 MET A C 1
ATOM 703 O O . MET A 1 97 ? 4.09 -33.5 -20.453 1 96.81 97 MET A O 1
ATOM 707 N N . ILE A 1 98 ? 4.789 -32.031 -18.984 1 97.56 98 ILE A N 1
ATOM 708 C CA . ILE A 1 98 ? 4 -30.922 -19.531 1 97.56 98 ILE A CA 1
ATOM 709 C C . ILE A 1 98 ? 4.445 -30.625 -20.969 1 97.56 98 ILE A C 1
ATOM 711 O O . ILE A 1 98 ? 3.615 -30.547 -21.875 1 97.56 98 ILE A O 1
ATOM 715 N N . GLU A 1 99 ? 5.719 -30.484 -21.156 1 96.38 99 GLU A N 1
ATOM 716 C CA . GLU A 1 99 ? 6.25 -30.172 -22.469 1 96.38 99 GLU A CA 1
ATOM 717 C C . GLU A 1 99 ? 5.938 -31.281 -23.469 1 96.38 99 GLU A C 1
ATOM 719 O O . GLU A 1 99 ? 5.621 -31.016 -24.641 1 96.38 99 GLU A O 1
ATOM 724 N N . LYS A 1 100 ? 6.078 -32.469 -23 1 95.06 100 LYS A N 1
ATOM 725 C CA . LYS A 1 100 ? 5.699 -33.594 -23.844 1 95.06 100 LYS A CA 1
ATOM 726 C C . LYS A 1 100 ? 4.227 -33.5 -24.234 1 95.06 100 LYS A C 1
ATOM 728 O O . LYS A 1 100 ? 3.883 -33.688 -25.406 1 95.06 100 LYS A O 1
ATOM 733 N N . ARG A 1 101 ? 3.363 -33.281 -23.219 1 93.75 101 ARG A N 1
ATOM 734 C CA . ARG A 1 101 ? 1.934 -33.156 -23.5 1 93.75 101 ARG A CA 1
ATOM 735 C C . ARG A 1 101 ? 1.651 -32 -24.453 1 93.75 101 ARG A C 1
ATOM 737 O O . ARG A 1 101 ? 0.832 -32.156 -25.359 1 93.75 101 ARG A O 1
ATOM 744 N N . GLU A 1 102 ? 2.289 -30.922 -24.266 1 94.25 102 GLU A N 1
ATOM 745 C CA . GLU A 1 102 ? 2.102 -29.766 -25.141 1 94.25 102 GLU A CA 1
ATOM 746 C C . GLU A 1 102 ? 2.484 -30.094 -26.578 1 94.25 102 GLU A C 1
ATOM 748 O O . GLU A 1 102 ? 1.806 -29.672 -27.516 1 94.25 102 GLU A O 1
ATOM 753 N N . ALA A 1 103 ? 3.533 -30.828 -26.766 1 93 103 ALA A N 1
ATOM 754 C CA . ALA A 1 103 ? 3.971 -31.25 -28.094 1 93 103 ALA A CA 1
ATOM 755 C C . ALA A 1 103 ? 2.939 -32.156 -28.75 1 93 103 ALA A C 1
ATOM 757 O O . ALA A 1 103 ? 2.697 -32.062 -29.969 1 93 103 ALA A O 1
ATOM 758 N N . GLU A 1 104 ? 2.348 -32.969 -28 1 90.69 104 GLU A N 1
ATOM 759 C CA . GLU A 1 104 ? 1.379 -33.969 -28.5 1 90.69 104 GLU A CA 1
ATOM 760 C C . GLU A 1 104 ? 0.09 -33.281 -28.953 1 90.69 104 GLU A C 1
ATOM 762 O O . GLU A 1 104 ? -0.59 -33.75 -29.859 1 90.69 104 GLU A O 1
ATOM 767 N N . ILE A 1 105 ? -0.18 -32.156 -28.297 1 90.38 105 ILE A N 1
ATOM 768 C CA . ILE A 1 105 ? -1.491 -31.594 -28.562 1 90.38 105 ILE A CA 1
ATOM 769 C C . ILE A 1 105 ? -1.334 -30.312 -29.375 1 90.38 105 ILE A C 1
ATOM 771 O O . ILE A 1 105 ? -2.289 -29.547 -29.531 1 90.38 105 ILE A O 1
ATOM 775 N N . LYS A 1 106 ? -0.201 -30 -29.812 1 88.94 106 LYS A N 1
ATOM 776 C CA . LYS A 1 106 ? 0.128 -28.75 -30.5 1 88.94 106 LYS A CA 1
ATOM 777 C C . LYS A 1 106 ? -0.808 -28.516 -31.672 1 88.94 106 LYS A C 1
ATOM 779 O O . LYS A 1 106 ? -1.136 -27.359 -31.984 1 88.94 106 LYS A O 1
ATOM 784 N N . ASP A 1 107 ? -1.312 -29.531 -32.281 1 89 107 ASP A N 1
ATOM 785 C CA . ASP A 1 107 ? -2.133 -29.391 -33.5 1 89 107 ASP A CA 1
ATOM 786 C C . ASP A 1 107 ? -3.617 -29.516 -33.156 1 89 107 ASP A C 1
ATOM 788 O O . ASP A 1 107 ? -4.469 -29.438 -34.062 1 89 107 ASP A O 1
ATOM 792 N N . GLN A 1 108 ? -3.865 -29.734 -31.938 1 85.38 108 GLN A N 1
ATOM 793 C CA . GLN A 1 108 ? -5.258 -29.828 -31.531 1 85.38 108 GLN A CA 1
ATOM 794 C C . GLN A 1 108 ? -5.867 -28.438 -31.312 1 85.38 108 GLN A C 1
ATOM 796 O O . GLN A 1 108 ? -5.164 -27.5 -30.938 1 85.38 108 GLN A O 1
ATOM 801 N N . ARG A 1 109 ? -7.152 -28.359 -31.625 1 85.5 109 ARG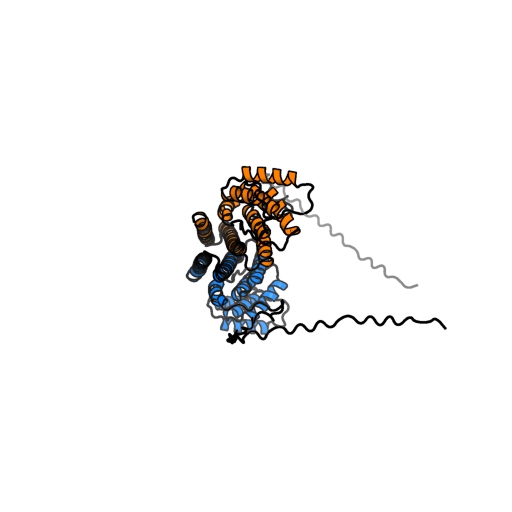 A N 1
ATOM 802 C CA . ARG A 1 109 ? -7.871 -27.109 -31.438 1 85.5 109 ARG A CA 1
ATOM 803 C C . ARG A 1 109 ? -8.234 -26.891 -29.969 1 85.5 109 ARG A C 1
ATOM 805 O O . ARG A 1 109 ? -8.531 -27.844 -29.266 1 85.5 109 ARG A O 1
ATOM 812 N N . GLY A 1 110 ? -8.141 -25.734 -29.578 1 86.94 110 GLY A N 1
ATOM 813 C CA . GLY A 1 110 ? -8.539 -25.391 -28.219 1 86.94 110 GLY A CA 1
ATOM 814 C C . GLY A 1 110 ? -7.355 -25.219 -27.281 1 86.94 110 GLY A C 1
ATOM 815 O O . GLY A 1 110 ? -6.242 -25.641 -27.594 1 86.94 110 GLY A O 1
ATOM 816 N N . THR A 1 111 ? -7.547 -24.562 -26.172 1 88.5 111 THR A N 1
ATOM 817 C CA . THR A 1 111 ? -6.504 -24.281 -25.188 1 88.5 111 THR A CA 1
ATOM 818 C C . THR A 1 111 ? -6.727 -25.109 -23.922 1 88.5 111 THR A C 1
ATOM 820 O O . THR A 1 111 ? -7.84 -25.141 -23.391 1 88.5 111 THR A O 1
ATOM 823 N N . ASP A 1 112 ? -5.738 -25.859 -23.562 1 90.5 112 ASP A N 1
ATOM 824 C CA . ASP A 1 112 ? -5.766 -26.531 -22.266 1 90.5 112 ASP A CA 1
ATOM 825 C C . ASP A 1 112 ? -5.316 -25.609 -21.141 1 90.5 112 ASP A C 1
ATOM 827 O O . ASP A 1 112 ? -4.125 -25.531 -20.828 1 90.5 112 ASP A O 1
ATOM 831 N N . VAL A 1 113 ? -6.215 -24.969 -20.531 1 92.88 113 VAL A N 1
ATOM 832 C CA . VAL A 1 113 ? -5.961 -23.922 -19.547 1 92.88 113 VAL A CA 1
ATOM 833 C C . VAL A 1 113 ? -5.25 -24.516 -18.328 1 92.88 113 VAL A C 1
ATOM 835 O O . VAL A 1 113 ? -4.32 -23.906 -17.797 1 92.88 113 VAL A O 1
ATOM 838 N N . GLN A 1 114 ? -5.719 -25.656 -18 1 93.06 114 GLN A N 1
ATOM 839 C CA . GLN A 1 114 ? -5.105 -26.328 -16.844 1 93.06 114 GLN A CA 1
ATOM 840 C C . GLN A 1 114 ? -3.633 -26.625 -17.109 1 93.06 114 GLN A C 1
ATOM 842 O O . GLN A 1 114 ? -2.791 -26.438 -16.234 1 93.06 114 GLN A O 1
ATOM 847 N N . LEU A 1 115 ? -3.377 -27.109 -18.297 1 94 115 LEU A N 1
ATOM 848 C CA . LEU A 1 115 ? -1.997 -27.422 -18.656 1 94 115 LEU A CA 1
ATOM 849 C C . LEU A 1 115 ? -1.147 -26.156 -18.688 1 94 115 LEU A C 1
ATOM 851 O O . LEU A 1 115 ? 0.003 -26.156 -18.234 1 94 115 LEU A O 1
ATOM 855 N N . MET A 1 116 ? -1.668 -25.047 -19.172 1 94.94 116 MET A N 1
ATOM 856 C CA . MET A 1 116 ? -0.977 -23.75 -19.156 1 94.94 116 MET A CA 1
ATOM 857 C C . MET A 1 116 ? -0.616 -23.344 -17.734 1 94.94 116 MET A C 1
ATOM 859 O O . MET A 1 116 ? 0.518 -22.938 -17.469 1 94.94 116 MET A O 1
ATOM 863 N N . PHE A 1 117 ? -1.56 -23.562 -16.859 1 96.12 117 PHE A N 1
ATOM 864 C CA . PHE A 1 117 ? -1.364 -23.188 -15.461 1 96.12 117 PHE A CA 1
ATOM 865 C C . PHE A 1 117 ? -0.278 -24.047 -14.828 1 96.12 117 PHE A C 1
ATOM 867 O O . PHE A 1 117 ? 0.605 -23.531 -14.141 1 96.12 117 PHE A O 1
ATOM 874 N N . GLN A 1 118 ? -0.38 -25.266 -15.07 1 96.38 118 GLN A N 1
ATOM 875 C CA . GLN A 1 118 ? 0.598 -26.203 -14.531 1 96.38 118 GLN A CA 1
ATOM 876 C C . GLN A 1 118 ? 1.993 -25.922 -15.086 1 96.38 118 GLN A C 1
ATOM 878 O O . GLN A 1 118 ? 2.986 -26.047 -14.367 1 96.38 118 GLN A O 1
ATOM 883 N N . HIS A 1 119 ? 2.07 -25.516 -16.344 1 97.5 119 HIS A N 1
ATOM 884 C CA . HIS A 1 119 ? 3.342 -25.141 -16.953 1 97.5 119 HIS A CA 1
ATOM 885 C C . HIS A 1 119 ? 3.975 -23.953 -16.234 1 97.5 119 HIS A C 1
ATOM 887 O O . HIS A 1 119 ? 5.137 -24.016 -15.828 1 97.5 119 HIS A O 1
ATOM 893 N N . ALA A 1 120 ? 3.205 -22.984 -16 1 98.31 120 ALA A N 1
ATOM 894 C CA . ALA A 1 120 ? 3.693 -21.781 -15.312 1 98.31 120 ALA A CA 1
ATOM 895 C C . ALA A 1 120 ? 4.109 -22.109 -13.883 1 98.31 120 ALA A C 1
ATOM 897 O O . ALA A 1 120 ? 5.141 -21.625 -13.406 1 98.31 120 ALA A O 1
ATOM 898 N N . ARG A 1 121 ? 3.348 -22.859 -13.188 1 97.5 121 ARG A N 1
ATOM 899 C CA . ARG A 1 121 ? 3.674 -23.281 -11.82 1 97.5 121 ARG A CA 1
ATOM 900 C C . ARG A 1 121 ? 5.008 -24.016 -11.773 1 97.5 121 ARG A C 1
ATOM 902 O O . ARG A 1 121 ? 5.832 -23.766 -10.898 1 97.5 121 ARG A O 1
ATOM 909 N N . ALA A 1 122 ? 5.148 -24.938 -12.703 1 98 122 ALA A N 1
ATOM 910 C CA . ALA A 1 122 ? 6.387 -25.703 -12.75 1 98 122 ALA A CA 1
ATOM 911 C C . ALA A 1 122 ? 7.59 -24.797 -12.984 1 98 122 ALA A C 1
ATOM 913 O O . ALA A 1 122 ? 8.602 -24.906 -12.297 1 98 122 ALA A O 1
ATOM 914 N N . LEU A 1 123 ? 7.461 -23.891 -13.977 1 98.44 123 LEU A N 1
ATOM 915 C CA . LEU A 1 123 ? 8.539 -22.953 -14.289 1 98.44 123 LEU A CA 1
ATOM 916 C C . LEU A 1 123 ? 8.883 -22.094 -13.078 1 98.44 123 LEU A C 1
ATOM 918 O O . LEU A 1 123 ? 10.055 -21.922 -12.75 1 98.44 123 LEU A O 1
ATOM 922 N N . ALA A 1 124 ? 7.883 -21.609 -12.375 1 97.12 124 ALA A N 1
ATOM 923 C CA . ALA A 1 124 ? 8.086 -20.781 -11.195 1 97.12 124 ALA A CA 1
ATOM 924 C C . ALA A 1 124 ? 8.82 -21.547 -10.102 1 97.12 124 ALA A C 1
ATOM 926 O O . ALA A 1 124 ? 9.742 -21.016 -9.477 1 97.12 124 ALA A O 1
ATOM 927 N N . ALA A 1 125 ? 8.422 -22.797 -9.938 1 96.38 125 ALA A N 1
ATOM 928 C CA . ALA A 1 125 ? 9.023 -23.641 -8.898 1 96.38 125 ALA A CA 1
ATOM 929 C C . ALA A 1 125 ? 10.484 -23.938 -9.219 1 96.38 125 ALA A C 1
ATOM 931 O O . ALA A 1 125 ? 11.289 -24.172 -8.312 1 96.38 125 ALA A O 1
ATOM 932 N N . LEU A 1 126 ? 10.805 -23.922 -10.484 1 97.44 126 LEU A N 1
ATOM 933 C CA . LEU A 1 126 ? 12.172 -24.172 -10.938 1 97.44 126 LEU A CA 1
ATOM 934 C C . LEU A 1 126 ? 12.961 -22.875 -11.055 1 97.44 126 LEU A C 1
ATOM 936 O O . LEU A 1 126 ? 14.023 -22.844 -11.68 1 97.44 126 LEU A O 1
ATOM 940 N N . ASP A 1 127 ? 12.344 -21.75 -10.617 1 96.44 127 ASP A N 1
ATOM 941 C CA . ASP A 1 127 ? 12.945 -20.422 -10.57 1 96.44 127 ASP A CA 1
ATOM 942 C C . ASP A 1 127 ? 13.164 -19.875 -11.977 1 96.44 127 ASP A C 1
ATOM 944 O O . ASP A 1 127 ? 14.055 -19.047 -12.188 1 96.44 127 ASP A O 1
ATOM 948 N N . ARG A 1 128 ? 12.508 -20.453 -12.875 1 97.62 128 ARG A N 1
ATOM 949 C CA . ARG A 1 128 ? 12.43 -19.875 -14.219 1 97.62 128 ARG A CA 1
ATOM 950 C C . ARG A 1 128 ? 11.32 -18.844 -14.305 1 97.62 128 ARG A C 1
ATOM 952 O O . ARG A 1 128 ? 10.367 -19.016 -15.078 1 97.62 128 ARG A O 1
ATOM 959 N N . LYS A 1 129 ? 11.477 -17.797 -13.633 1 97.44 129 LYS A N 1
ATOM 960 C CA . LYS A 1 129 ? 10.43 -16.828 -13.32 1 97.44 129 LYS A CA 1
ATOM 961 C C . LYS A 1 129 ? 10.008 -16.062 -14.57 1 97.44 129 LYS A C 1
ATOM 963 O O . LYS A 1 129 ? 8.82 -15.797 -14.773 1 97.44 129 LYS A O 1
ATOM 968 N N . ALA A 1 130 ? 10.938 -15.695 -15.375 1 97.94 130 ALA A N 1
ATOM 969 C CA . ALA A 1 130 ? 10.609 -14.906 -16.562 1 97.94 130 ALA A CA 1
ATOM 970 C C . ALA A 1 130 ? 9.672 -15.68 -17.484 1 97.94 130 ALA A C 1
ATOM 972 O O . ALA A 1 130 ? 8.695 -15.117 -18 1 97.94 130 ALA A O 1
ATOM 973 N N . GLU A 1 131 ? 9.984 -16.938 -17.656 1 98.62 131 GLU A N 1
ATOM 974 C CA . GLU A 1 131 ? 9.133 -17.766 -18.5 1 98.62 131 GLU A CA 1
ATOM 975 C C . GLU A 1 131 ? 7.77 -17.984 -17.859 1 98.62 131 GLU A C 1
ATOM 977 O O . GLU A 1 131 ? 6.746 -18 -18.547 1 98.62 131 GLU A O 1
ATOM 982 N N . ALA A 1 132 ? 7.746 -18.219 -16.562 1 98.62 132 ALA A N 1
ATOM 983 C CA . ALA A 1 132 ? 6.484 -18.344 -15.836 1 98.62 132 ALA A CA 1
ATOM 984 C C . ALA A 1 132 ? 5.625 -17.094 -15.992 1 98.62 132 ALA A C 1
ATOM 986 O O . ALA A 1 132 ? 4.426 -17.188 -16.25 1 98.62 132 ALA A O 1
ATOM 987 N N . ILE A 1 133 ? 6.227 -15.906 -15.852 1 98.69 133 ILE A N 1
ATOM 988 C CA . ILE A 1 133 ? 5.535 -14.625 -15.984 1 98.69 133 ILE A CA 1
ATOM 989 C C . ILE A 1 133 ? 4.934 -14.508 -17.375 1 98.69 133 ILE A C 1
ATOM 991 O O . ILE A 1 133 ? 3.803 -14.039 -17.547 1 98.69 133 ILE A O 1
ATOM 995 N N . ASP A 1 134 ? 5.684 -14.977 -18.391 1 98.62 134 ASP A N 1
ATOM 996 C CA . ASP A 1 134 ? 5.168 -14.938 -19.75 1 98.62 134 ASP A CA 1
ATOM 997 C C . ASP A 1 134 ? 3.877 -15.75 -19.875 1 98.62 134 ASP A C 1
ATOM 999 O O . ASP A 1 134 ? 2.904 -15.289 -20.469 1 98.62 134 ASP A O 1
ATOM 1003 N N . ILE A 1 135 ? 3.859 -16.906 -19.312 1 98.38 135 ILE A N 1
ATOM 1004 C CA . ILE A 1 135 ? 2.695 -17.781 -19.422 1 98.38 135 ILE A CA 1
ATOM 1005 C C . ILE A 1 135 ? 1.534 -17.188 -18.625 1 98.38 135 ILE A C 1
ATOM 1007 O O . ILE A 1 135 ? 0.408 -17.109 -19.125 1 98.38 135 ILE A O 1
ATOM 1011 N N . TYR A 1 136 ? 1.784 -16.734 -17.391 1 98.38 136 TYR A N 1
ATOM 1012 C CA . TYR A 1 136 ? 0.719 -16.141 -16.594 1 98.38 136 TYR A CA 1
ATOM 1013 C C . TYR A 1 136 ? 0.177 -14.883 -17.266 1 98.38 136 TYR A C 1
ATOM 1015 O O . TYR A 1 136 ? -1.029 -14.625 -17.234 1 98.38 136 TYR A O 1
ATOM 1023 N N . THR A 1 137 ? 1.064 -14.094 -17.828 1 98.69 137 THR A N 1
ATOM 1024 C CA . THR A 1 137 ? 0.625 -12.906 -18.547 1 98.69 137 THR A CA 1
ATOM 1025 C C . THR A 1 137 ? -0.295 -13.281 -19.719 1 98.69 137 THR A C 1
ATOM 1027 O O . THR A 1 137 ? -1.35 -12.672 -19.891 1 98.69 137 THR A O 1
ATOM 1030 N N . GLU A 1 138 ? 0.149 -14.273 -20.453 1 98.12 138 GLU A N 1
ATOM 1031 C CA . GLU A 1 138 ? -0.723 -14.766 -21.516 1 98.12 138 GLU A CA 1
ATOM 1032 C C . GLU A 1 138 ? -2.072 -15.211 -20.953 1 98.12 138 GLU A C 1
ATOM 1034 O O . GLU A 1 138 ? -3.119 -14.906 -21.531 1 98.12 138 GLU A O 1
ATOM 1039 N N . MET A 1 139 ? -2.053 -15.906 -19.859 1 97.94 139 MET A N 1
ATOM 1040 C CA . MET A 1 139 ? -3.283 -16.406 -19.25 1 97.94 139 MET A CA 1
ATOM 1041 C C . MET A 1 139 ? -4.18 -15.25 -18.812 1 97.94 139 MET A C 1
ATOM 1043 O O . MET A 1 139 ? -5.398 -15.305 -18.984 1 97.94 139 MET A O 1
ATOM 1047 N N . THR A 1 140 ? -3.59 -14.156 -18.281 1 98.06 140 THR A N 1
ATOM 1048 C CA . THR A 1 140 ? -4.395 -13.023 -17.812 1 98.06 140 THR A CA 1
ATOM 1049 C C . THR A 1 140 ? -4.996 -12.273 -19 1 98.06 140 THR A C 1
ATOM 1051 O O . THR A 1 140 ? -6.016 -11.602 -18.859 1 98.06 140 THR A O 1
ATOM 1054 N N . THR A 1 141 ? -4.352 -12.344 -20.125 1 97.88 141 THR A N 1
ATOM 1055 C CA . THR A 1 141 ? -4.863 -11.727 -21.344 1 97.88 141 THR A CA 1
ATOM 1056 C C . THR A 1 141 ? -6.008 -12.555 -21.922 1 97.88 141 THR A C 1
ATOM 1058 O O . THR A 1 141 ? -7.055 -12.008 -22.281 1 97.88 141 THR A O 1
ATOM 1061 N N . ARG A 1 142 ? -5.863 -13.844 -21.969 1 96.62 142 ARG A N 1
ATOM 1062 C CA . ARG A 1 142 ? -6.816 -14.727 -22.625 1 96.62 142 ARG A CA 1
ATOM 1063 C C . ARG A 1 142 ? -7.977 -15.078 -21.703 1 96.62 142 ARG A C 1
ATOM 1065 O O . ARG A 1 142 ? -9.094 -15.312 -22.156 1 96.62 142 ARG A O 1
ATOM 1072 N N . PHE A 1 143 ? -7.703 -15.156 -20.469 1 96.5 143 PHE A N 1
ATOM 1073 C CA . PHE A 1 143 ? -8.68 -15.586 -19.469 1 96.5 143 PHE A CA 1
ATOM 1074 C C . PHE A 1 143 ? -8.672 -14.648 -18.266 1 96.5 143 PHE A C 1
ATOM 1076 O O . PHE A 1 143 ? -8.414 -15.07 -17.141 1 96.5 143 PHE A O 1
ATOM 1083 N N . PRO A 1 144 ? -9.023 -13.375 -18.453 1 97.31 144 PRO A N 1
ATOM 1084 C CA . PRO A 1 144 ? -8.906 -12.375 -17.406 1 97.31 144 PRO A CA 1
ATOM 1085 C C . PRO A 1 144 ? -9.836 -12.641 -16.219 1 97.31 144 PRO A C 1
ATOM 1087 O O . PRO A 1 144 ? -9.672 -12.039 -15.156 1 97.31 144 PRO A O 1
ATOM 1090 N N . GLU A 1 145 ? -10.797 -13.578 -16.328 1 95.88 145 GLU A N 1
ATOM 1091 C CA . GLU A 1 145 ? -11.773 -13.875 -15.289 1 95.88 145 GLU A CA 1
ATOM 1092 C C . GLU A 1 145 ? -11.211 -14.859 -14.266 1 95.88 145 GLU A C 1
ATOM 1094 O O . GLU A 1 145 ? -11.781 -15.039 -13.188 1 95.88 145 GLU A O 1
ATOM 1099 N N . LEU A 1 146 ? -10.141 -15.492 -14.594 1 95.19 146 LEU A N 1
ATOM 1100 C CA . LEU A 1 146 ? -9.492 -16.422 -13.664 1 95.19 146 LEU A CA 1
ATOM 1101 C C . LEU A 1 146 ? -8.602 -15.672 -12.68 1 95.19 146 LEU A C 1
ATOM 1103 O O . LEU A 1 146 ? -7.637 -15.016 -13.086 1 95.19 146 LEU A O 1
ATOM 1107 N N . PRO A 1 147 ? -8.828 -15.773 -11.375 1 97.06 147 PRO A N 1
ATOM 1108 C CA . PRO A 1 147 ? -8.047 -15 -10.414 1 97.06 147 PRO A CA 1
ATOM 1109 C C . PRO A 1 147 ? -6.66 -15.586 -10.164 1 97.06 147 PRO A C 1
ATOM 1111 O O . PRO A 1 147 ? -5.723 -14.852 -9.844 1 97.06 147 PRO A O 1
ATOM 1114 N N . GLU A 1 148 ? -6.547 -16.875 -10.383 1 96.44 148 GLU A N 1
ATOM 1115 C CA . GLU A 1 148 ? -5.352 -17.594 -9.961 1 96.44 148 GLU A CA 1
ATOM 1116 C C . GLU A 1 148 ? -4.121 -17.125 -10.734 1 96.44 148 GLU A C 1
ATOM 1118 O O . GLU A 1 148 ? -3.074 -16.859 -10.141 1 96.44 148 GLU A O 1
ATOM 1123 N N . PRO A 1 149 ? -4.238 -16.953 -12.078 1 97.62 149 PRO A N 1
ATOM 1124 C CA . PRO A 1 149 ? -3.068 -16.453 -12.805 1 97.62 149 PRO A CA 1
ATOM 1125 C C . PRO A 1 149 ? -2.645 -15.055 -12.352 1 97.62 149 PRO A C 1
ATOM 1127 O O . PRO A 1 149 ? -1.448 -14.773 -12.234 1 97.62 149 PRO A O 1
ATOM 1130 N N . TRP A 1 150 ? -3.607 -14.211 -12.055 1 97.88 150 TRP A N 1
ATOM 1131 C CA . TRP A 1 150 ? -3.307 -12.883 -11.531 1 97.88 150 TRP A CA 1
ATOM 1132 C C . TRP A 1 150 ? -2.566 -12.969 -10.203 1 97.88 150 TRP A C 1
ATOM 1134 O O . TRP A 1 150 ? -1.559 -12.281 -10 1 97.88 150 TRP A O 1
ATOM 1144 N N . ASN A 1 151 ? -3.059 -13.812 -9.359 1 97.44 151 ASN A N 1
ATOM 1145 C CA . ASN A 1 151 ? -2.467 -13.984 -8.039 1 97.44 151 ASN A CA 1
ATOM 1146 C C . ASN A 1 151 ? -1.032 -14.5 -8.133 1 97.44 151 ASN A C 1
ATOM 1148 O O . ASN A 1 151 ? -0.141 -13.992 -7.453 1 97.44 151 ASN A O 1
ATOM 1152 N N . ASN A 1 152 ? -0.818 -15.508 -8.93 1 97.62 152 ASN A N 1
ATOM 1153 C CA . ASN A 1 152 ? 0.515 -16.078 -9.055 1 97.62 152 ASN A CA 1
ATOM 1154 C C . ASN A 1 152 ? 1.479 -15.133 -9.75 1 97.62 152 ASN A C 1
ATOM 1156 O O . ASN A 1 152 ? 2.666 -15.086 -9.422 1 97.62 152 ASN A O 1
ATOM 1160 N N . LEU A 1 153 ? 0.938 -14.383 -10.742 1 97.75 153 LEU A N 1
ATOM 1161 C CA . LEU A 1 153 ? 1.724 -13.328 -11.367 1 97.75 153 LEU A CA 1
ATOM 1162 C C . LEU A 1 153 ? 2.191 -12.305 -10.336 1 97.75 153 LEU A C 1
ATOM 1164 O O . LEU A 1 153 ? 3.355 -11.898 -10.336 1 97.75 153 LEU A O 1
ATOM 1168 N N . ALA A 1 154 ? 1.324 -11.969 -9.406 1 97.94 154 ALA A N 1
ATOM 1169 C CA . ALA A 1 154 ? 1.639 -11.016 -8.336 1 97.94 154 ALA A CA 1
ATOM 1170 C C . ALA A 1 154 ? 2.76 -11.547 -7.449 1 97.94 154 ALA A C 1
ATOM 1172 O O . ALA A 1 154 ? 3.672 -10.805 -7.082 1 97.94 154 ALA A O 1
ATOM 1173 N N . ALA A 1 155 ? 2.645 -12.766 -7.141 1 95.88 155 ALA A N 1
ATOM 1174 C CA . ALA A 1 155 ? 3.666 -13.375 -6.297 1 95.88 155 ALA A CA 1
ATOM 1175 C C . ALA A 1 155 ? 5.039 -13.312 -6.965 1 95.88 155 ALA A C 1
ATOM 1177 O O . ALA A 1 155 ? 6.039 -13.016 -6.309 1 95.88 155 ALA A O 1
ATOM 1178 N N . LEU A 1 156 ? 5.086 -13.531 -8.203 1 96.5 156 LEU A N 1
ATOM 1179 C CA . LEU A 1 156 ? 6.348 -13.5 -8.93 1 96.5 156 LEU A CA 1
ATOM 1180 C C . LEU A 1 156 ? 6.879 -12.07 -9.031 1 96.5 156 LEU A C 1
ATOM 1182 O O . LEU A 1 156 ? 8.078 -11.836 -8.836 1 96.5 156 LEU A O 1
ATOM 1186 N N . TYR A 1 157 ? 5.98 -11.078 -9.336 1 96.19 157 TYR A N 1
ATOM 1187 C CA . TYR A 1 157 ? 6.387 -9.68 -9.352 1 96.19 157 TYR A CA 1
ATOM 1188 C C . TYR A 1 157 ? 6.957 -9.258 -8.008 1 96.19 157 TYR A C 1
ATOM 1190 O O . TYR A 1 157 ? 7.984 -8.578 -7.941 1 96.19 157 TYR A O 1
ATOM 1198 N N . ALA A 1 158 ? 6.312 -9.648 -6.914 1 94.31 158 ALA A N 1
ATOM 1199 C CA . ALA A 1 158 ? 6.773 -9.305 -5.57 1 94.31 158 ALA A CA 1
ATOM 1200 C C . ALA A 1 158 ? 8.156 -9.891 -5.305 1 94.31 158 ALA A C 1
ATOM 1202 O O . ALA A 1 158 ? 9.023 -9.227 -4.734 1 94.31 158 ALA A O 1
ATOM 1203 N N . SER A 1 159 ? 8.336 -11.109 -5.777 1 92.12 159 SER A N 1
ATOM 1204 C CA . SER A 1 159 ? 9.617 -11.773 -5.562 1 92.12 159 SER A CA 1
ATOM 1205 C C . SER A 1 159 ? 10.742 -11.062 -6.305 1 92.12 159 SER A C 1
ATOM 1207 O O . SER A 1 159 ? 11.914 -11.195 -5.941 1 92.12 159 SER A O 1
ATOM 1209 N N . ARG A 1 160 ? 10.398 -10.32 -7.324 1 92.25 160 ARG A N 1
ATOM 1210 C CA . ARG A 1 160 ? 11.375 -9.562 -8.094 1 92.25 160 ARG A CA 1
ATOM 1211 C C . ARG A 1 160 ? 11.469 -8.117 -7.613 1 92.25 160 ARG A C 1
ATOM 1213 O O . ARG A 1 160 ? 12.156 -7.297 -8.219 1 92.25 160 ARG A O 1
ATOM 1220 N N . GLY A 1 161 ? 10.68 -7.816 -6.609 1 91.31 161 GLY A N 1
ATOM 1221 C CA . GLY A 1 161 ? 10.695 -6.469 -6.062 1 91.31 161 GLY A CA 1
ATOM 1222 C C . GLY A 1 161 ? 9.836 -5.492 -6.848 1 91.31 161 GLY A C 1
ATOM 1223 O O . GLY A 1 161 ? 9.883 -4.285 -6.605 1 91.31 161 GLY A O 1
ATOM 1224 N N . GLU A 1 162 ? 9.141 -6.008 -7.773 1 95.31 162 GLU A N 1
ATOM 1225 C CA . GLU A 1 162 ? 8.234 -5.188 -8.57 1 95.31 162 GLU A CA 1
ATOM 1226 C C . GLU A 1 162 ? 6.883 -5.031 -7.879 1 95.31 162 GLU A C 1
ATOM 1228 O O . GLU A 1 162 ? 5.863 -5.512 -8.383 1 95.31 162 GLU A O 1
ATOM 1233 N N . LEU A 1 163 ? 6.84 -4.285 -6.785 1 95.19 163 LEU A N 1
ATOM 1234 C CA . LEU A 1 163 ? 5.738 -4.27 -5.828 1 95.19 163 LEU A CA 1
ATOM 1235 C C . LEU A 1 163 ? 4.508 -3.592 -6.422 1 95.19 163 LEU A C 1
ATOM 1237 O O . LEU A 1 163 ? 3.377 -3.988 -6.137 1 95.19 163 LEU A O 1
ATOM 1241 N N . GLU A 1 164 ? 4.672 -2.562 -7.242 1 93.25 164 GLU A N 1
ATOM 1242 C CA . GLU A 1 164 ? 3.533 -1.891 -7.859 1 93.25 164 GLU A CA 1
ATOM 1243 C C . GLU A 1 164 ? 2.816 -2.811 -8.844 1 93.25 164 GLU A C 1
ATOM 1245 O O . GLU A 1 164 ? 1.585 -2.855 -8.875 1 93.25 164 GLU A O 1
ATOM 1250 N N . LYS A 1 165 ? 3.623 -3.568 -9.609 1 96.94 165 LYS A N 1
ATOM 1251 C CA . LYS A 1 165 ? 3.033 -4.543 -10.523 1 96.94 165 LYS A CA 1
ATOM 1252 C C . LYS A 1 165 ? 2.311 -5.648 -9.758 1 96.94 165 LYS A C 1
ATOM 1254 O O . LYS A 1 165 ? 1.241 -6.098 -10.172 1 96.94 165 LYS A O 1
ATOM 1259 N N . ALA A 1 166 ? 2.941 -6.074 -8.688 1 97.94 166 ALA A N 1
ATOM 1260 C CA . ALA A 1 166 ? 2.322 -7.094 -7.848 1 97.94 166 ALA A CA 1
ATOM 1261 C C . ALA A 1 166 ? 0.982 -6.613 -7.301 1 97.94 166 ALA A C 1
ATOM 1263 O O . ALA A 1 166 ? -0.003 -7.355 -7.312 1 97.94 166 ALA A O 1
ATOM 1264 N N . GLN A 1 167 ? 0.926 -5.379 -6.832 1 96.62 167 GLN A N 1
ATOM 1265 C CA . GLN A 1 167 ? -0.309 -4.805 -6.312 1 96.62 167 GLN A CA 1
ATOM 1266 C C . GLN A 1 167 ? -1.4 -4.785 -7.379 1 96.62 167 GLN A C 1
ATOM 1268 O O . GLN A 1 167 ? -2.541 -5.172 -7.113 1 96.62 167 GLN A O 1
ATOM 1273 N N . ASP A 1 168 ? -1.02 -4.336 -8.57 1 97.12 168 ASP A N 1
ATOM 1274 C CA . ASP A 1 168 ? -1.981 -4.277 -9.664 1 97.12 168 ASP A CA 1
ATOM 1275 C C . ASP A 1 168 ? -2.535 -5.664 -9.984 1 97.12 168 ASP A C 1
ATOM 1277 O O . ASP A 1 168 ? -3.742 -5.828 -10.18 1 97.12 168 ASP A O 1
ATOM 1281 N N . ALA A 1 169 ? -1.647 -6.602 -9.969 1 98.25 169 ALA A N 1
ATOM 1282 C CA . ALA A 1 169 ? -2.062 -7.969 -10.273 1 98.25 169 ALA A CA 1
ATOM 1283 C C . ALA A 1 169 ? -2.998 -8.508 -9.195 1 98.25 169 ALA A C 1
ATOM 1285 O O . ALA A 1 169 ? -4.004 -9.148 -9.5 1 98.25 169 ALA A O 1
ATOM 1286 N N . LEU A 1 170 ? -2.742 -8.234 -7.977 1 98 170 LEU A N 1
ATOM 1287 C CA . LEU A 1 170 ? -3.602 -8.695 -6.891 1 98 170 LEU A CA 1
ATOM 1288 C C . LEU A 1 170 ? -4.961 -8.008 -6.941 1 98 170 LEU A C 1
ATOM 1290 O O . LEU A 1 170 ? -5.988 -8.633 -6.656 1 98 170 LEU A O 1
ATOM 1294 N N . GLN A 1 171 ? -4.949 -6.781 -7.293 1 96.69 171 GLN A N 1
ATOM 1295 C CA . GLN A 1 171 ? -6.219 -6.07 -7.438 1 96.69 171 GLN A CA 1
ATOM 1296 C C . GLN A 1 171 ? -7.051 -6.664 -8.57 1 96.69 171 GLN A C 1
ATOM 1298 O O . GLN A 1 171 ? -8.266 -6.809 -8.445 1 96.69 171 GLN A O 1
ATOM 1303 N N . MET A 1 172 ? -6.344 -7.023 -9.617 1 98.06 172 MET A N 1
ATOM 1304 C CA . MET A 1 172 ? -7.055 -7.656 -10.727 1 98.06 172 MET A CA 1
ATOM 1305 C C . MET A 1 172 ? -7.582 -9.023 -10.32 1 98.06 172 MET A C 1
ATOM 1307 O O . MET A 1 172 ? -8.688 -9.414 -10.719 1 98.06 172 MET A O 1
ATOM 1311 N N . ALA A 1 173 ? -6.824 -9.789 -9.531 1 97.81 173 ALA A N 1
ATOM 1312 C CA . ALA A 1 173 ? -7.301 -11.07 -9.023 1 97.81 173 ALA A CA 1
ATOM 1313 C C . ALA A 1 173 ? -8.586 -10.898 -8.219 1 97.81 173 ALA A C 1
ATOM 1315 O O . ALA A 1 173 ? -9.539 -11.664 -8.383 1 97.81 173 ALA A O 1
ATOM 1316 N N . LEU A 1 174 ? -8.664 -9.875 -7.469 1 95.88 174 LEU A N 1
ATOM 1317 C CA . LEU A 1 174 ? -9.797 -9.648 -6.582 1 95.88 174 LEU A CA 1
ATOM 1318 C C . LEU A 1 174 ? -10.977 -9.07 -7.352 1 95.88 174 LEU A C 1
ATOM 1320 O O . LEU A 1 174 ? -12.125 -9.164 -6.898 1 95.88 174 LEU A O 1
ATOM 1324 N N . ARG A 1 175 ? -10.688 -8.422 -8.445 1 96.81 175 ARG A N 1
ATOM 1325 C CA . ARG A 1 175 ? -11.766 -8 -9.336 1 96.81 175 ARG A CA 1
ATOM 1326 C C . ARG A 1 175 ? -12.406 -9.203 -10.023 1 96.81 175 ARG A C 1
ATOM 1328 O O . ARG A 1 175 ? -13.625 -9.258 -10.18 1 96.81 175 ARG A O 1
ATOM 1335 N N . ALA A 1 176 ? -11.547 -10.133 -10.383 1 96.25 176 ALA A N 1
ATOM 1336 C CA . ALA A 1 176 ? -12.039 -11.352 -11.023 1 96.25 176 ALA A CA 1
ATOM 1337 C C . ALA A 1 176 ? -12.852 -12.195 -10.055 1 96.25 176 ALA A C 1
ATOM 1339 O O . ALA A 1 176 ? -13.859 -12.797 -10.438 1 96.25 176 ALA A O 1
ATOM 1340 N N . ASP A 1 177 ? -12.43 -12.281 -8.812 1 96 177 ASP A N 1
ATOM 1341 C CA . ASP A 1 177 ? -13.125 -13 -7.754 1 96 177 ASP A CA 1
ATOM 1342 C C . ASP A 1 177 ? -12.945 -12.297 -6.406 1 96 177 ASP A C 1
ATOM 1344 O O . ASP A 1 177 ? -11.953 -12.516 -5.711 1 96 177 ASP A O 1
ATOM 1348 N N . PRO A 1 178 ? -13.883 -11.594 -5.969 1 93.44 178 PRO A N 1
ATOM 1349 C CA . PRO A 1 178 ? -13.781 -10.836 -4.719 1 93.44 178 PRO A CA 1
ATOM 1350 C C . PRO A 1 178 ? -13.594 -11.742 -3.498 1 93.44 178 PRO A C 1
ATOM 1352 O O . PRO A 1 178 ? -13.156 -11.273 -2.443 1 93.44 178 PRO A O 1
ATOM 1355 N N . GLY A 1 179 ? -13.977 -13 -3.604 1 91.19 179 GLY A N 1
ATOM 1356 C CA . GLY A 1 179 ? -13.844 -13.938 -2.5 1 91.19 179 GLY A CA 1
ATOM 1357 C C . GLY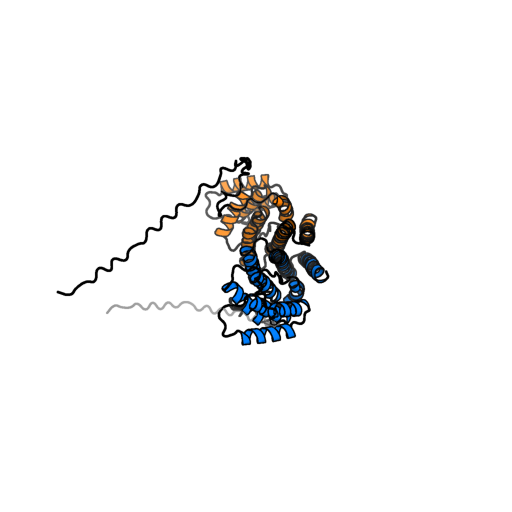 A 1 179 ? -12.594 -14.781 -2.578 1 91.19 179 GLY A C 1
ATOM 1358 O O . GLY A 1 179 ? -12.445 -15.758 -1.836 1 91.19 179 GLY A O 1
ATOM 1359 N N . TYR A 1 180 ? -11.664 -14.352 -3.467 1 92.88 180 TYR A N 1
ATOM 1360 C CA . TYR A 1 180 ? -10.438 -15.125 -3.635 1 92.88 180 TYR A CA 1
ATOM 1361 C C . TYR A 1 180 ? -9.492 -14.906 -2.459 1 92.88 180 TYR A C 1
ATOM 1363 O O . TYR A 1 180 ? -8.656 -14 -2.486 1 92.88 180 TYR A O 1
ATOM 1371 N N . ALA A 1 181 ? -9.453 -15.805 -1.489 1 92.44 181 ALA A N 1
ATOM 1372 C CA . ALA A 1 181 ? -8.82 -15.656 -0.184 1 92.44 181 ALA A CA 1
ATOM 1373 C C . ALA A 1 181 ? -7.309 -15.5 -0.326 1 92.44 181 ALA A C 1
ATOM 1375 O O . ALA A 1 181 ? -6.699 -14.672 0.354 1 92.44 181 ALA A O 1
ATOM 1376 N N . ALA A 1 182 ? -6.734 -16.203 -1.197 1 93 182 ALA A N 1
ATOM 1377 C CA . ALA A 1 182 ? -5.285 -16.172 -1.367 1 93 182 ALA A CA 1
ATOM 1378 C C . ALA A 1 182 ? -4.828 -14.781 -1.824 1 93 182 ALA A C 1
ATOM 1380 O O . ALA A 1 182 ? -3.832 -14.25 -1.326 1 93 182 ALA A O 1
ATOM 1381 N N . ALA A 1 183 ? -5.559 -14.211 -2.768 1 95.38 183 ALA A N 1
ATOM 1382 C CA . ALA A 1 183 ? -5.203 -12.883 -3.262 1 95.38 183 ALA A CA 1
ATOM 1383 C C . ALA A 1 183 ? -5.371 -11.828 -2.172 1 95.38 183 ALA A C 1
ATOM 1385 O O . ALA A 1 183 ? -4.574 -10.891 -2.076 1 95.38 183 ALA A O 1
ATOM 1386 N N . ARG A 1 184 ? -6.418 -11.961 -1.35 1 94 184 ARG A N 1
ATOM 1387 C CA . ARG A 1 184 ? -6.637 -11.016 -0.258 1 94 184 ARG A CA 1
ATOM 1388 C C . ARG A 1 184 ? -5.504 -11.094 0.763 1 94 184 ARG A C 1
ATOM 1390 O O . ARG A 1 184 ? -4.973 -10.062 1.184 1 94 184 ARG A O 1
ATOM 1397 N N . ALA A 1 185 ? -5.133 -12.289 1.092 1 93.12 185 ALA A N 1
ATOM 1398 C CA . ALA A 1 185 ? -4.02 -12.477 2.014 1 93.12 185 ALA A CA 1
ATOM 1399 C C . ALA A 1 185 ? -2.719 -11.938 1.422 1 93.12 185 ALA A C 1
ATOM 1401 O O . ALA A 1 185 ? -1.966 -11.234 2.1 1 93.12 185 ALA A O 1
ATOM 1402 N N . ASN A 1 186 ? -2.482 -12.211 0.204 1 94.62 186 ASN A N 1
ATOM 1403 C CA . ASN A 1 186 ? -1.273 -11.75 -0.469 1 94.62 186 ASN A CA 1
ATOM 1404 C C . ASN A 1 186 ? -1.233 -10.227 -0.563 1 94.62 186 ASN A C 1
ATOM 1406 O O . ASN A 1 186 ? -0.161 -9.625 -0.486 1 94.62 186 ASN A O 1
ATOM 1410 N N . LEU A 1 187 ? -2.445 -9.633 -0.73 1 95.88 187 LEU A N 1
ATOM 1411 C CA . LEU A 1 187 ? -2.502 -8.172 -0.789 1 95.88 187 LEU A CA 1
ATOM 1412 C C . LEU A 1 187 ? -2.074 -7.559 0.539 1 95.88 187 LEU A C 1
ATOM 1414 O O . LEU A 1 187 ? -1.309 -6.594 0.563 1 95.88 187 LEU A O 1
ATOM 1418 N N . GLY A 1 188 ? -2.564 -8.102 1.597 1 95.31 188 GLY A N 1
ATOM 1419 C CA . GLY A 1 188 ? -2.113 -7.648 2.902 1 95.31 188 GLY A CA 1
ATOM 1420 C C . GLY A 1 188 ? -0.617 -7.801 3.104 1 95.31 188 GLY A C 1
ATOM 1421 O O . GLY A 1 188 ? 0.049 -6.875 3.568 1 95.31 188 GLY A O 1
ATOM 1422 N N . ASP A 1 189 ? -0.106 -8.914 2.748 1 94.75 189 ASP A N 1
ATOM 1423 C CA . ASP A 1 189 ? 1.326 -9.172 2.869 1 94.75 189 ASP A CA 1
ATOM 1424 C C . ASP A 1 189 ? 2.131 -8.211 1.993 1 94.75 189 ASP A C 1
ATOM 1426 O O . ASP A 1 189 ? 3.205 -7.754 2.389 1 94.75 189 ASP A O 1
ATOM 1430 N N . LEU A 1 190 ? 1.65 -7.988 0.86 1 95.94 190 LEU A N 1
ATOM 1431 C CA . LEU A 1 190 ? 2.316 -7.055 -0.042 1 95.94 190 LEU A CA 1
ATOM 1432 C C . LEU A 1 190 ? 2.365 -5.656 0.562 1 95.94 190 LEU A C 1
ATOM 1434 O O . LEU A 1 190 ? 3.387 -4.973 0.474 1 95.94 190 LEU A O 1
ATOM 1438 N N . GLN A 1 191 ? 1.266 -5.199 1.136 1 95.94 191 GLN A N 1
ATOM 1439 C CA . GLN A 1 191 ? 1.202 -3.887 1.771 1 95.94 191 GLN A CA 1
ATOM 1440 C C . GLN A 1 191 ? 2.164 -3.801 2.953 1 95.94 191 GLN A C 1
ATOM 1442 O O . GLN A 1 191 ? 2.799 -2.766 3.17 1 95.94 191 GLN A O 1
ATOM 1447 N N . LEU A 1 192 ? 2.287 -4.863 3.635 1 95.19 192 LEU A N 1
ATOM 1448 C CA . LEU A 1 192 ? 3.277 -4.938 4.703 1 95.19 192 LEU A CA 1
ATOM 1449 C C . LEU A 1 192 ? 4.691 -4.809 4.145 1 95.19 192 LEU A C 1
ATOM 1451 O O . LEU A 1 192 ? 5.531 -4.113 4.723 1 95.19 192 LEU A O 1
ATOM 1455 N N . LEU A 1 193 ? 4.922 -5.465 3.107 1 94.88 193 LEU A N 1
ATOM 1456 C CA . LEU A 1 193 ? 6.223 -5.395 2.451 1 94.88 193 LEU A CA 1
ATOM 1457 C C . LEU A 1 193 ? 6.52 -3.977 1.977 1 94.88 193 LEU A C 1
ATOM 1459 O O . LEU A 1 193 ? 7.656 -3.508 2.072 1 94.88 193 LEU A O 1
ATOM 1463 N N . GLN A 1 194 ? 5.516 -3.371 1.479 1 95.88 194 GLN A N 1
ATOM 1464 C CA . GLN A 1 194 ? 5.672 -1.98 1.062 1 95.88 194 GLN A CA 1
ATOM 1465 C C . GLN A 1 194 ? 6.027 -1.087 2.246 1 95.88 194 GLN A C 1
ATOM 1467 O O . GLN A 1 194 ? 6.895 -0.217 2.137 1 95.88 194 GLN A O 1
ATOM 1472 N N . ALA A 1 195 ? 5.359 -1.316 3.332 1 96.19 195 ALA A N 1
ATOM 1473 C CA . ALA A 1 195 ? 5.672 -0.57 4.547 1 96.19 195 ALA A CA 1
ATOM 1474 C C . ALA A 1 195 ? 7.117 -0.808 4.977 1 96.19 195 ALA A C 1
ATOM 1476 O O . ALA A 1 195 ? 7.828 0.134 5.332 1 96.19 195 ALA A O 1
ATOM 1477 N N . LEU A 1 196 ? 7.52 -2.008 4.93 1 94.88 196 LEU A N 1
ATOM 1478 C CA . LEU A 1 196 ? 8.891 -2.359 5.301 1 94.88 196 LEU A CA 1
ATOM 1479 C C . LEU A 1 196 ? 9.898 -1.605 4.441 1 94.88 196 LEU A C 1
ATOM 1481 O O . LEU A 1 196 ? 10.844 -1.016 4.961 1 94.88 196 LEU A O 1
ATOM 1485 N N . ARG A 1 197 ? 9.672 -1.654 3.172 1 94.81 197 ARG A N 1
ATOM 1486 C CA . ARG A 1 197 ? 10.57 -0.956 2.262 1 94.81 197 ARG A CA 1
ATOM 1487 C C . ARG A 1 197 ? 10.633 0.534 2.584 1 94.81 197 ARG A C 1
ATOM 1489 O O . ARG A 1 197 ? 11.711 1.127 2.605 1 94.81 197 ARG A O 1
ATOM 1496 N N . THR A 1 198 ? 9.492 1.064 2.852 1 96.06 198 THR A N 1
ATOM 1497 C CA . THR A 1 198 ? 9.406 2.486 3.164 1 96.06 198 THR A CA 1
ATOM 1498 C C . THR A 1 198 ? 10.133 2.797 4.473 1 96.06 198 THR A C 1
ATOM 1500 O O . THR A 1 198 ? 10.914 3.746 4.543 1 96.06 198 THR A O 1
ATOM 1503 N N . TYR A 1 199 ? 9.969 2.014 5.473 1 95.5 199 TYR A N 1
ATOM 1504 C CA . TYR A 1 199 ? 10.617 2.219 6.758 1 95.5 199 TYR A CA 1
ATOM 1505 C C . TYR A 1 199 ? 12.133 2.064 6.633 1 95.5 199 TYR A C 1
ATOM 1507 O O . TYR A 1 199 ? 12.891 2.826 7.234 1 95.5 199 TYR A O 1
ATOM 1515 N N . LYS A 1 200 ? 12.523 1.135 5.875 1 95.31 200 LYS A N 1
ATOM 1516 C CA . LYS A 1 200 ? 13.953 0.937 5.676 1 95.31 200 LYS A CA 1
ATOM 1517 C C . LYS A 1 200 ? 14.586 2.143 4.984 1 95.31 200 LYS A C 1
ATOM 1519 O O . LYS A 1 200 ? 15.664 2.59 5.367 1 95.31 200 LYS A O 1
ATOM 1524 N N . GLN A 1 201 ? 13.906 2.594 4 1 94.19 201 GLN A N 1
ATOM 1525 C CA . GLN A 1 201 ? 14.398 3.785 3.311 1 94.19 201 GLN A CA 1
ATOM 1526 C C . GLN A 1 201 ? 14.445 4.984 4.254 1 94.19 201 GLN A C 1
ATOM 1528 O O . GLN A 1 201 ? 15.43 5.73 4.266 1 94.19 201 GLN A O 1
ATOM 1533 N N . ALA A 1 202 ? 13.414 5.152 5.031 1 94.44 202 ALA A N 1
ATOM 1534 C CA . ALA A 1 202 ? 13.367 6.242 6 1 94.44 202 ALA A CA 1
ATOM 1535 C C . ALA A 1 202 ? 14.484 6.113 7.031 1 94.44 202 ALA A C 1
ATOM 1537 O O . ALA A 1 202 ? 15.094 7.109 7.418 1 94.44 202 ALA A O 1
ATOM 1538 N N . ALA A 1 203 ? 14.75 4.91 7.43 1 95.06 203 ALA A N 1
ATOM 1539 C CA . ALA A 1 203 ? 15.82 4.652 8.391 1 95.06 203 ALA A CA 1
ATOM 1540 C C . ALA A 1 203 ? 17.188 5.02 7.805 1 95.06 203 ALA A C 1
ATOM 1542 O O . ALA A 1 203 ? 18.016 5.629 8.484 1 95.06 203 ALA A O 1
ATOM 1543 N N . LYS A 1 204 ? 17.375 4.703 6.633 1 93.94 204 LYS A N 1
ATOM 1544 C CA . LYS A 1 204 ? 18.625 5.035 5.949 1 93.94 204 LYS A CA 1
ATOM 1545 C C . LYS A 1 204 ? 18.812 6.547 5.859 1 93.94 204 LYS A C 1
ATOM 1547 O O . LYS A 1 204 ? 19.953 7.039 5.895 1 93.94 204 LYS A O 1
ATOM 1552 N N . GLU A 1 205 ? 17.719 7.234 5.781 1 91.88 205 GLU A N 1
ATOM 1553 C CA . GLU A 1 205 ? 17.766 8.688 5.672 1 91.88 205 GLU A CA 1
ATOM 1554 C C . GLU A 1 205 ? 17.828 9.352 7.047 1 91.88 205 GLU A C 1
ATOM 1556 O O . GLU A 1 205 ? 17.797 10.578 7.156 1 91.88 205 GLU A O 1
ATOM 1561 N N . GLY A 1 206 ? 17.781 8.562 8.039 1 92.06 206 GLY A N 1
ATOM 1562 C CA . GLY A 1 206 ? 18.016 9.07 9.383 1 92.06 206 GLY A CA 1
ATOM 1563 C C . GLY A 1 206 ? 16.75 9.477 10.102 1 92.06 206 GLY A C 1
ATOM 1564 O O . GLY A 1 206 ? 16.797 10.195 11.102 1 92.06 206 GLY A O 1
ATOM 1565 N N . VAL A 1 207 ? 15.633 9.07 9.555 1 92.25 207 VAL A N 1
ATOM 1566 C CA . VAL A 1 207 ? 14.383 9.398 10.234 1 92.25 207 VAL A CA 1
ATOM 1567 C C . VAL A 1 207 ? 14.273 8.617 11.539 1 92.25 207 VAL A C 1
ATOM 1569 O O . VAL A 1 207 ? 14.32 7.383 11.531 1 92.25 207 VAL A O 1
ATOM 1572 N N . PRO A 1 208 ? 14.086 9.297 12.602 1 90.19 208 PRO A N 1
ATOM 1573 C CA . PRO A 1 208 ? 14.102 8.617 13.898 1 90.19 208 PRO A CA 1
ATOM 1574 C C . PRO A 1 208 ? 12.977 7.594 14.039 1 90.19 208 PRO A C 1
ATOM 1576 O O . PRO A 1 208 ? 11.859 7.828 13.562 1 90.19 208 PRO A O 1
ATOM 1579 N N . GLY A 1 209 ? 13.258 6.449 14.586 1 92 209 GLY A N 1
ATOM 1580 C CA . GLY A 1 209 ? 12.266 5.445 14.938 1 92 209 GLY A CA 1
ATOM 1581 C C . GLY A 1 209 ? 11.953 4.488 13.797 1 92 209 GLY A C 1
ATOM 1582 O O . GLY A 1 209 ? 11.297 3.467 14.008 1 92 209 GLY A O 1
ATOM 1583 N N . MET A 1 210 ? 12.453 4.828 12.625 1 94.06 210 MET A N 1
ATOM 1584 C CA . MET A 1 210 ? 12.039 4.051 11.453 1 94.06 210 MET A CA 1
ATOM 1585 C C . MET A 1 210 ? 12.766 2.711 11.414 1 94.06 210 MET A C 1
ATOM 1587 O O . MET A 1 210 ? 12.25 1.734 10.867 1 94.06 210 MET A O 1
ATOM 1591 N N . GLN A 1 211 ? 13.977 2.674 11.93 1 95.5 211 GLN A N 1
ATOM 1592 C CA . GLN A 1 211 ? 14.703 1.406 11.992 1 95.5 211 GLN A CA 1
ATOM 1593 C C . GLN A 1 211 ? 13.961 0.39 12.852 1 95.5 211 GLN A C 1
ATOM 1595 O O . GLN A 1 211 ? 13.883 -0.791 12.508 1 95.5 211 GLN A O 1
ATOM 1600 N N . ASP A 1 212 ? 13.445 0.811 13.984 1 94.12 212 ASP A N 1
ATOM 1601 C CA . ASP A 1 212 ? 12.695 -0.075 14.867 1 94.12 212 ASP A CA 1
ATOM 1602 C C . ASP A 1 212 ? 11.422 -0.571 14.188 1 94.12 212 ASP A C 1
ATOM 1604 O O . ASP A 1 212 ? 11.078 -1.751 14.289 1 94.12 212 ASP A O 1
ATOM 1608 N N . LYS A 1 213 ? 10.719 0.311 13.523 1 93.44 213 LYS A N 1
ATOM 1609 C CA . LYS A 1 213 ? 9.508 -0.081 12.797 1 93.44 213 LYS A CA 1
ATOM 1610 C C . LYS A 1 213 ? 9.828 -1.116 11.719 1 93.44 213 LYS A C 1
ATOM 1612 O O . LYS A 1 213 ? 9.102 -2.098 11.562 1 93.44 213 LYS A O 1
ATOM 1617 N N . ALA A 1 214 ? 10.922 -0.896 10.992 1 94.88 214 ALA A N 1
ATOM 1618 C CA . ALA A 1 214 ? 11.352 -1.84 9.969 1 94.88 214 ALA A CA 1
ATOM 1619 C C . ALA A 1 214 ? 11.617 -3.219 10.562 1 94.88 214 ALA A C 1
ATOM 1621 O O . ALA A 1 214 ? 11.203 -4.234 10.008 1 94.88 214 ALA A O 1
ATOM 1622 N N . ARG A 1 215 ? 12.227 -3.23 11.664 1 94.56 215 ARG A N 1
ATOM 1623 C CA . ARG A 1 215 ? 12.555 -4.492 12.32 1 94.56 215 ARG A CA 1
ATOM 1624 C C . ARG A 1 215 ? 11.289 -5.227 12.758 1 94.56 215 ARG A C 1
ATOM 1626 O O . ARG A 1 215 ? 11.195 -6.449 12.617 1 94.56 215 ARG A O 1
ATOM 1633 N N . GLU A 1 216 ? 10.367 -4.512 13.297 1 92.31 216 GLU A N 1
ATOM 1634 C CA . GLU A 1 216 ? 9.109 -5.109 13.734 1 92.31 216 GLU A CA 1
ATOM 1635 C C . GLU A 1 216 ? 8.352 -5.723 12.562 1 92.31 216 GLU A C 1
ATOM 1637 O O . GLU A 1 216 ? 7.855 -6.848 12.656 1 92.31 216 GLU A O 1
ATOM 1642 N N . VAL A 1 217 ? 8.273 -4.973 11.523 1 94.12 217 VAL A N 1
ATOM 1643 C CA . VAL A 1 217 ? 7.586 -5.477 10.344 1 94.12 217 VAL A CA 1
ATOM 1644 C C . VAL A 1 217 ? 8.328 -6.695 9.797 1 94.12 217 VAL A C 1
ATOM 1646 O O . VAL A 1 217 ? 7.699 -7.676 9.391 1 94.12 217 VAL A O 1
ATOM 1649 N N . GLU A 1 218 ? 9.625 -6.582 9.742 1 91.88 218 GLU A N 1
ATOM 1650 C CA . GLU A 1 218 ? 10.445 -7.691 9.266 1 91.88 218 GLU A CA 1
ATOM 1651 C C . GLU A 1 218 ? 10.18 -8.961 10.07 1 91.88 218 GLU A C 1
ATOM 1653 O O . GLU A 1 218 ? 10.086 -10.055 9.5 1 91.88 218 GLU A O 1
ATOM 1658 N N . THR A 1 219 ? 10.078 -8.812 11.328 1 89 219 THR A N 1
ATOM 1659 C CA . THR A 1 219 ? 9.805 -9.953 12.203 1 89 219 THR A CA 1
ATOM 1660 C C . THR A 1 219 ? 8.445 -10.562 11.891 1 89 219 THR A C 1
ATOM 1662 O O . THR A 1 219 ? 8.297 -11.789 11.867 1 89 219 THR A O 1
ATOM 1665 N N . MET A 1 220 ? 7.449 -9.789 11.633 1 87.69 220 MET A N 1
ATOM 1666 C CA . MET A 1 220 ? 6.109 -10.258 11.297 1 87.69 220 MET A CA 1
ATOM 1667 C C . MET A 1 220 ? 6.133 -11.07 10 1 87.69 220 MET A C 1
ATOM 1669 O O . MET A 1 220 ? 5.441 -12.078 9.883 1 87.69 220 MET A O 1
ATOM 1673 N N . LEU A 1 221 ? 6.898 -10.547 9.094 1 87.5 221 LEU A N 1
ATOM 1674 C CA . LEU A 1 221 ? 6.93 -11.164 7.77 1 87.5 221 LEU A CA 1
ATOM 1675 C C . LEU A 1 221 ? 7.719 -12.469 7.801 1 87.5 221 LE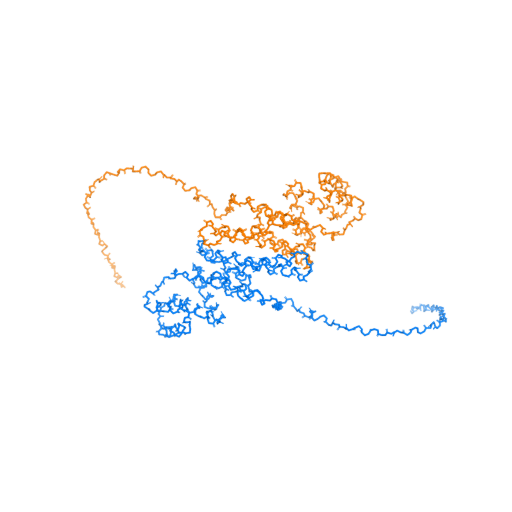U A C 1
ATOM 1677 O O . LEU A 1 221 ? 7.445 -13.383 7.016 1 87.5 221 LEU A O 1
ATOM 1681 N N . LYS A 1 222 ? 8.742 -12.57 8.641 1 79.19 222 LYS A N 1
ATOM 1682 C CA . LYS A 1 222 ? 9.555 -13.773 8.75 1 79.19 222 LYS A CA 1
ATOM 1683 C C . LYS A 1 222 ? 8.797 -14.883 9.484 1 79.19 222 LYS A C 1
ATOM 1685 O O . LYS A 1 222 ? 9 -16.062 9.211 1 79.19 222 LYS A O 1
ATOM 1690 N N . ASP A 1 223 ? 8.086 -14.57 10.531 1 62.22 223 ASP A N 1
ATOM 1691 C CA . ASP A 1 223 ? 7.355 -15.578 11.297 1 62.22 223 ASP A CA 1
ATOM 1692 C C . ASP A 1 223 ? 6.402 -16.359 10.398 1 62.22 223 ASP A C 1
ATOM 1694 O O . ASP A 1 223 ? 6.098 -17.531 10.672 1 62.22 223 ASP A O 1
ATOM 1698 N N . LYS A 1 224 ? 5.891 -15.875 9.406 1 56.47 224 LYS A N 1
ATOM 1699 C CA . LYS A 1 224 ? 5.062 -16.641 8.484 1 56.47 224 LYS A CA 1
ATOM 1700 C C . LYS A 1 224 ? 5.875 -17.734 7.789 1 56.47 224 LYS A C 1
ATOM 1702 O O . LYS A 1 224 ? 5.352 -18.797 7.473 1 56.47 224 LYS A O 1
ATOM 1707 N N . GLN A 1 225 ? 7.18 -17.422 7.43 1 47.44 225 GLN A N 1
ATOM 1708 C CA . GLN A 1 225 ? 7.988 -18.453 6.785 1 47.44 225 GLN A CA 1
ATOM 1709 C C . GLN A 1 225 ? 8.234 -19.625 7.73 1 47.44 225 GLN A C 1
ATOM 1711 O O . GLN A 1 225 ? 8.43 -20.766 7.281 1 47.44 225 GLN A O 1
ATOM 1716 N N . ARG A 1 226 ? 8.172 -19.469 8.984 1 42.56 226 ARG A N 1
ATOM 1717 C CA . ARG A 1 226 ? 8.438 -20.578 9.898 1 42.56 226 ARG A CA 1
ATOM 1718 C C . ARG A 1 226 ? 7.172 -21.391 10.141 1 42.56 226 ARG A C 1
ATOM 1720 O O . ARG A 1 226 ? 7.246 -22.578 10.484 1 42.56 226 ARG A O 1
ATOM 1727 N N . LYS A 1 227 ? 6 -20.844 9.922 1 40.53 227 LYS A N 1
ATOM 1728 C CA . LYS A 1 227 ? 4.891 -21.75 10.172 1 40.53 227 LYS A CA 1
ATOM 1729 C C . LYS A 1 227 ? 4.438 -22.438 8.891 1 40.53 227 LYS A C 1
ATOM 1731 O O . LYS A 1 227 ? 4.461 -21.828 7.812 1 40.53 227 LYS A O 1
ATOM 1736 N N . MET B 1 1 ? -40.062 -14.969 -72.5 1 22.39 1 MET B N 1
ATOM 1737 C CA . MET B 1 1 ? -41.312 -15.477 -71.938 1 22.39 1 MET B CA 1
ATOM 1738 C C . MET B 1 1 ? -41.062 -16.266 -70.688 1 22.39 1 MET B C 1
ATOM 1740 O O . MET B 1 1 ? -41.969 -16.922 -70.125 1 22.39 1 MET B O 1
ATOM 1744 N N . THR B 1 2 ? -39.75 -16.312 -70 1 25.48 2 THR B N 1
ATOM 1745 C CA . THR B 1 2 ? -39.344 -17.516 -69.312 1 25.48 2 THR B CA 1
ATOM 1746 C C . THR B 1 2 ? -40.062 -17.641 -67.938 1 25.48 2 THR B C 1
ATOM 1748 O O . THR B 1 2 ? -40.438 -16.625 -67.375 1 25.48 2 THR B O 1
ATOM 1751 N N . ILE B 1 3 ? -40.406 -18.922 -67.438 1 25.38 3 ILE B N 1
ATOM 1752 C CA . ILE B 1 3 ? -41.312 -19.703 -66.625 1 25.38 3 ILE B CA 1
ATOM 1753 C C . ILE B 1 3 ? -40.875 -19.641 -65.188 1 25.38 3 ILE B C 1
ATOM 1755 O O . ILE B 1 3 ? -39.812 -20.172 -64.812 1 25.38 3 ILE B O 1
ATOM 1759 N N . LYS B 1 4 ? -41.031 -18.5 -64.312 1 29.64 4 LYS B N 1
ATOM 1760 C CA . LYS B 1 4 ? -40.438 -18.188 -63 1 29.64 4 LYS B CA 1
ATOM 1761 C C . LYS B 1 4 ? -40.969 -19.125 -61.906 1 29.64 4 LYS B C 1
ATOM 1763 O O . LYS B 1 4 ? -42.188 -19.203 -61.688 1 29.64 4 LYS B O 1
ATOM 1768 N N . PRO B 1 5 ? -40.312 -20.344 -61.625 1 25 5 PRO B N 1
ATOM 1769 C CA . PRO B 1 5 ? -40.969 -21.406 -60.875 1 25 5 PRO B CA 1
ATOM 1770 C C . PRO B 1 5 ? -41.281 -21 -59.438 1 25 5 PRO B C 1
ATOM 1772 O O . PRO B 1 5 ? -40.469 -20.375 -58.75 1 25 5 PRO B O 1
ATOM 1775 N N . ARG B 1 6 ? -42.594 -20.688 -59 1 28.42 6 ARG B N 1
ATOM 1776 C CA . ARG B 1 6 ? -43.312 -20.203 -57.812 1 28.42 6 ARG B CA 1
ATOM 1777 C C . ARG B 1 6 ? -43.25 -21.234 -56.688 1 28.42 6 ARG B C 1
ATOM 1779 O O . ARG B 1 6 ? -43.938 -22.266 -56.75 1 28.42 6 ARG B O 1
ATOM 1786 N N . PHE B 1 7 ? -41.969 -21.578 -56.125 1 25.39 7 PHE B N 1
ATOM 1787 C CA . PHE B 1 7 ? -41.906 -22.766 -55.281 1 25.39 7 PHE B CA 1
ATOM 1788 C C . PHE B 1 7 ? -42.75 -22.578 -54.031 1 25.39 7 PHE B C 1
ATOM 1790 O O . PHE B 1 7 ? -42.594 -21.594 -53.312 1 25.39 7 PHE B O 1
ATOM 1797 N N . CYS B 1 8 ? -43.969 -23.219 -53.844 1 24.73 8 CYS B N 1
ATOM 1798 C CA . CYS B 1 8 ? -45.125 -23.266 -52.969 1 24.73 8 CYS B CA 1
ATOM 1799 C C . CYS B 1 8 ? -44.781 -23.906 -51.625 1 24.73 8 CYS B C 1
ATOM 1801 O O . CYS B 1 8 ? -44.812 -25.125 -51.5 1 24.73 8 CYS B O 1
ATOM 1803 N N . VAL B 1 9 ? -43.562 -23.547 -51 1 25.69 9 VAL B N 1
ATOM 1804 C CA . VAL B 1 9 ? -43.219 -24.531 -49.969 1 25.69 9 VAL B CA 1
ATOM 1805 C C . VAL B 1 9 ? -44.25 -24.469 -48.844 1 25.69 9 VAL B C 1
ATOM 1807 O O . VAL B 1 9 ? -44.594 -23.391 -48.344 1 25.69 9 VAL B O 1
ATOM 1810 N N . THR B 1 10 ? -45.094 -25.516 -48.625 1 24.64 10 THR B N 1
ATOM 1811 C CA . THR B 1 10 ? -46.281 -25.953 -47.875 1 24.64 10 THR B CA 1
ATOM 1812 C C . THR B 1 10 ? -45.938 -26.062 -46.375 1 24.64 10 THR B C 1
ATOM 1814 O O . THR B 1 10 ? -45.094 -26.859 -46 1 24.64 10 THR B O 1
ATOM 1817 N N . LEU B 1 11 ? -46.031 -24.906 -45.625 1 23.92 11 LEU B N 1
ATOM 1818 C CA . LEU B 1 11 ? -45.719 -24.641 -44.219 1 23.92 11 LEU B CA 1
ATOM 1819 C C . LEU B 1 11 ? -46.594 -25.484 -43.281 1 23.92 11 LEU B C 1
ATOM 1821 O O . LEU B 1 11 ? -47.812 -25.344 -43.312 1 23.92 11 LEU B O 1
ATOM 1825 N N . LEU B 1 12 ? -46.156 -26.734 -42.969 1 21.66 12 LEU B N 1
ATOM 1826 C CA . LEU B 1 12 ? -46.969 -27.75 -42.281 1 21.66 12 LEU B CA 1
ATOM 1827 C C . LEU B 1 12 ? -47.281 -27.312 -40.875 1 21.66 12 LEU B C 1
ATOM 1829 O O . LEU B 1 12 ? -46.406 -26.906 -40.125 1 21.66 12 LEU B O 1
ATOM 1833 N N . ALA B 1 13 ? -48.594 -27.203 -40.406 1 22.22 13 ALA B N 1
ATOM 1834 C CA . ALA B 1 13 ? -49.5 -26.703 -39.375 1 22.22 13 ALA B CA 1
ATOM 1835 C C . ALA B 1 13 ? -49.469 -27.609 -38.156 1 22.22 13 ALA B C 1
ATOM 1837 O O . ALA B 1 13 ? -50.312 -27.469 -37.25 1 22.22 13 ALA B O 1
ATOM 1838 N N . LEU B 1 14 ? -48.344 -28.266 -37.688 1 19.97 14 LEU B N 1
ATOM 1839 C CA . LEU B 1 14 ? -48.781 -29.406 -36.875 1 19.97 14 LEU B CA 1
ATOM 1840 C C . LEU B 1 14 ? -49.375 -28.953 -35.562 1 19.97 14 LEU B C 1
ATOM 1842 O O . LEU B 1 14 ? -48.75 -28.172 -34.812 1 19.97 14 LEU B O 1
ATOM 1846 N N . ALA B 1 15 ? -50.688 -29.203 -35.188 1 21.95 15 ALA B N 1
ATOM 1847 C CA . ALA B 1 15 ? -51.719 -28.859 -34.219 1 21.95 15 ALA B CA 1
ATOM 1848 C C . ALA B 1 15 ? -51.5 -29.625 -32.906 1 21.95 15 ALA B C 1
ATOM 1850 O O . ALA B 1 15 ? -52.406 -29.656 -32.062 1 21.95 15 ALA B O 1
ATOM 1851 N N . LEU B 1 16 ? -50.344 -29.828 -32.312 1 19.89 16 LEU B N 1
ATOM 1852 C CA . LEU B 1 16 ? -50.438 -30.922 -31.359 1 19.89 16 LEU B CA 1
ATOM 1853 C C . LEU B 1 16 ? -51.25 -30.5 -30.141 1 19.89 16 LEU B C 1
ATOM 1855 O O . LEU B 1 16 ? -51.031 -29.422 -29.594 1 19.89 16 LEU B O 1
ATOM 1859 N N . ALA B 1 17 ? -52.406 -31.203 -29.672 1 21.78 17 ALA B N 1
ATOM 1860 C CA . ALA B 1 17 ? -53.594 -31.062 -28.844 1 21.78 17 ALA B CA 1
ATOM 1861 C C . ALA B 1 17 ? -53.281 -31.328 -27.375 1 21.78 17 ALA B C 1
ATOM 1863 O O . ALA B 1 17 ? -54.156 -31.188 -26.5 1 21.78 17 ALA B O 1
ATOM 1864 N N . GLY B 1 18 ? -52.062 -31.641 -26.859 1 20.39 18 GLY B N 1
ATOM 1865 C CA . GLY B 1 18 ? -52.188 -32.625 -25.797 1 20.39 18 GLY B CA 1
ATOM 1866 C C . GLY B 1 18 ? -52.906 -32.125 -24.578 1 20.39 18 GLY B C 1
ATOM 1867 O O . GLY B 1 18 ? -53.094 -30.906 -24.422 1 20.39 18 GLY B O 1
ATOM 1868 N N . SER B 1 19 ? -53.156 -33.094 -23.469 1 24.39 19 SER B N 1
ATOM 1869 C CA . SER B 1 19 ? -54.094 -33.469 -22.406 1 24.39 19 SER B CA 1
ATOM 1870 C C . SER B 1 19 ? -53.875 -32.625 -21.156 1 24.39 19 SER B C 1
ATOM 1872 O O . SER B 1 19 ? -52.75 -32.156 -20.891 1 24.39 19 SER B O 1
ATOM 1874 N N . PRO B 1 20 ? -54.938 -32.406 -20.312 1 26.09 20 PRO B N 1
ATOM 1875 C CA . PRO B 1 20 ? -55.344 -31.391 -19.328 1 26.09 20 PRO B CA 1
ATOM 1876 C C . PRO B 1 20 ? -54.75 -31.688 -17.938 1 26.09 20 PRO B C 1
ATOM 1878 O O . PRO B 1 20 ? -55.062 -32.719 -17.344 1 26.09 20 PRO B O 1
ATOM 1881 N N . LEU B 1 21 ? -53.5 -31.875 -17.766 1 22.27 21 LEU B N 1
ATOM 1882 C CA . LEU B 1 21 ? -53.125 -32.406 -16.453 1 22.27 21 LEU B CA 1
ATOM 1883 C C . LEU B 1 21 ? -53.688 -31.547 -15.328 1 22.27 21 LEU B C 1
ATOM 1885 O O . LEU B 1 21 ? -53.875 -30.344 -15.492 1 22.27 21 LEU B O 1
ATOM 1889 N N . ALA B 1 22 ? -54.125 -32.219 -14.195 1 22.83 22 ALA B N 1
ATOM 1890 C CA . ALA B 1 22 ? -54.906 -32.031 -12.977 1 22.83 22 ALA B CA 1
ATOM 1891 C C . ALA B 1 22 ? -54.25 -30.969 -12.086 1 22.83 22 ALA B C 1
ATOM 1893 O O . ALA B 1 22 ? -53.031 -30.766 -12.148 1 22.83 22 ALA B O 1
ATOM 1894 N N . GLY B 1 23 ? -55 -30.266 -11.234 1 20.42 23 GLY B N 1
ATOM 1895 C CA . GLY B 1 23 ? -55.094 -29 -10.547 1 20.42 23 GLY B CA 1
ATOM 1896 C C . GLY B 1 23 ? -54.281 -28.953 -9.25 1 20.42 23 GLY B C 1
ATOM 1897 O O . GLY B 1 23 ? -54.469 -28.031 -8.445 1 20.42 23 GLY B O 1
ATOM 1898 N N . ALA B 1 24 ? -53.156 -29.641 -9.18 1 22.28 24 ALA B N 1
ATOM 1899 C CA . ALA B 1 24 ? -52.688 -29.734 -7.793 1 22.28 24 ALA B CA 1
ATOM 1900 C C . ALA B 1 24 ? -52.625 -28.359 -7.145 1 22.28 24 ALA B C 1
ATOM 1902 O O . ALA B 1 24 ? -52.25 -27.375 -7.793 1 22.28 24 ALA B O 1
ATOM 1903 N N . HIS B 1 25 ? -53.25 -28.234 -5.945 1 23.45 25 HIS B N 1
ATOM 1904 C CA . HIS B 1 25 ? -53.5 -27.156 -4.988 1 23.45 25 HIS B CA 1
ATOM 1905 C C . HIS B 1 25 ? -52.219 -26.562 -4.457 1 23.45 25 HIS B C 1
ATOM 1907 O O . HIS B 1 25 ? -51.344 -27.297 -3.996 1 23.45 25 HIS B O 1
ATOM 1913 N N . ALA B 1 26 ? -51.688 -25.5 -5.031 1 22.19 26 ALA B N 1
ATOM 1914 C CA . ALA B 1 26 ? -50.531 -24.656 -4.738 1 22.19 26 ALA B CA 1
ATOM 1915 C C . ALA B 1 26 ? -50.625 -24.047 -3.346 1 22.19 26 ALA B C 1
ATOM 1917 O O . ALA B 1 26 ? -51.469 -23.203 -3.092 1 22.19 26 ALA B O 1
ATOM 1918 N N . GLN B 1 27 ? -50.531 -24.906 -2.379 1 25.09 27 GLN B N 1
ATOM 1919 C CA . GLN B 1 27 ? -50.531 -24.172 -1.11 1 25.09 27 GLN B CA 1
ATOM 1920 C C . GLN B 1 27 ? -49.531 -23.047 -1.111 1 25.09 27 GLN B C 1
ATOM 1922 O O . GLN B 1 27 ? -48.375 -23.25 -1.547 1 25.09 27 GLN B O 1
ATOM 1927 N N . SER B 1 28 ? -49.938 -21.828 -1.128 1 23.81 28 SER B N 1
ATOM 1928 C CA . SER B 1 28 ? -49.344 -20.5 -1.258 1 23.81 28 SER B CA 1
ATOM 1929 C C . SER B 1 28 ? -48.312 -20.25 -0.16 1 23.81 28 SER B C 1
ATOM 1931 O O . SER B 1 28 ? -48.656 -20.188 1.021 1 23.81 28 SER B O 1
ATOM 1933 N N . MET B 1 29 ? -47.312 -21.062 -0.053 1 23.77 29 MET B N 1
ATOM 1934 C CA . MET B 1 29 ? -46.344 -20.688 0.976 1 23.77 29 MET B CA 1
ATOM 1935 C C . MET B 1 29 ? -45.938 -19.234 0.833 1 23.77 29 MET B C 1
ATOM 1937 O O . MET B 1 29 ? -45.594 -18.781 -0.264 1 23.77 29 MET B O 1
ATOM 1941 N N . ALA B 1 30 ? -46.5 -18.219 1.675 1 25.98 30 ALA B N 1
ATOM 1942 C CA . ALA B 1 30 ? -46.219 -16.797 1.836 1 25.98 30 ALA B CA 1
ATOM 1943 C C . ALA B 1 30 ? -44.719 -16.547 1.979 1 25.98 30 ALA B C 1
ATOM 1945 O O . ALA B 1 30 ? -44.094 -16.953 2.967 1 25.98 30 ALA B O 1
ATOM 1946 N N . GLY B 1 31 ? -43.969 -16.812 0.982 1 26.56 31 GLY B N 1
ATOM 1947 C CA . GLY B 1 31 ? -42.531 -16.562 0.917 1 26.56 31 GLY B CA 1
ATOM 1948 C C . GLY B 1 31 ? -42.156 -15.125 1.27 1 26.56 31 GLY B C 1
ATOM 1949 O O . GLY B 1 31 ? -42.688 -14.18 0.692 1 26.56 31 GLY B O 1
ATOM 1950 N N . GLY B 1 32 ? -42.031 -14.805 2.572 1 29.34 32 GLY B N 1
ATOM 1951 C CA . GLY B 1 32 ? -41.562 -13.5 3.016 1 29.34 32 GLY B CA 1
ATOM 1952 C C . GLY B 1 32 ? -40.438 -12.945 2.178 1 29.34 32 GLY B C 1
ATOM 1953 O O . GLY B 1 32 ? -39.406 -13.633 1.963 1 29.34 32 GLY B O 1
ATOM 1954 N N . SER B 1 33 ? -40.812 -12.219 1.164 1 30.55 33 SER B N 1
ATOM 1955 C CA . SER B 1 33 ? -39.969 -11.453 0.252 1 30.55 33 SER B CA 1
ATOM 1956 C C . SER B 1 33 ? -38.938 -10.633 1.016 1 30.55 33 SER B C 1
ATOM 1958 O O . SER B 1 33 ? -39.281 -9.594 1.591 1 30.55 33 SER B O 1
ATOM 1960 N N . GLY B 1 34 ? -38.188 -11.297 1.864 1 31.23 34 GLY B N 1
ATOM 1961 C CA . GLY B 1 34 ? -37.156 -10.398 2.373 1 31.23 34 GLY B CA 1
ATOM 1962 C C . GLY B 1 34 ? -36.469 -9.602 1.282 1 31.23 34 GLY B C 1
ATOM 1963 O O . GLY B 1 34 ? -35.969 -10.18 0.317 1 31.23 34 GLY B O 1
ATOM 1964 N N . GLU B 1 35 ? -36.969 -8.414 1.016 1 31.3 35 GLU B N 1
ATOM 1965 C CA . GLU B 1 35 ? -36.406 -7.414 0.12 1 31.3 35 GLU B CA 1
ATOM 1966 C C . GLU B 1 35 ? -34.875 -7.34 0.28 1 31.3 35 GLU B C 1
ATOM 1968 O O . GLU B 1 35 ? -34.375 -7.227 1.398 1 31.3 35 GLU B O 1
ATOM 1973 N N . ASN B 1 36 ? -34.281 -8.148 -0.473 1 35.38 36 ASN B N 1
ATOM 1974 C CA . ASN B 1 36 ? -32.812 -7.965 -0.597 1 35.38 36 ASN B CA 1
ATOM 1975 C C . ASN B 1 36 ? -32.438 -6.492 -0.73 1 35.38 36 ASN B C 1
ATOM 1977 O O . ASN B 1 36 ? -32.75 -5.855 -1.74 1 35.38 36 ASN B O 1
ATOM 1981 N N . PRO B 1 37 ? -32.344 -5.758 0.388 1 35 37 PRO B N 1
ATOM 1982 C CA . PRO B 1 37 ? -32.125 -4.312 0.35 1 35 37 PRO B CA 1
ATOM 1983 C C . PRO B 1 37 ? -31.016 -3.922 -0.634 1 35 37 PRO B C 1
ATOM 1985 O O . PRO B 1 37 ? -30.844 -2.734 -0.918 1 35 37 PRO B O 1
ATOM 1988 N N . ASN B 1 38 ? -30.141 -4.855 -0.85 1 34.25 38 ASN B N 1
ATOM 1989 C CA . ASN B 1 38 ? -29 -4.363 -1.61 1 34.25 38 ASN B CA 1
ATOM 1990 C C . ASN B 1 38 ? -29.328 -4.215 -3.092 1 34.25 38 ASN B C 1
ATOM 1992 O O . ASN B 1 38 ? -28.438 -4.07 -3.924 1 34.25 38 ASN B O 1
ATOM 1996 N N . ALA B 1 39 ? -30.516 -4.457 -3.572 1 37.12 39 ALA B N 1
ATOM 1997 C CA . ALA B 1 39 ? -30.859 -4.512 -4.992 1 37.12 39 ALA B CA 1
ATOM 1998 C C . ALA B 1 39 ? -30.625 -3.162 -5.664 1 37.12 39 ALA B C 1
ATOM 2000 O O . ALA B 1 39 ? -30.297 -3.1 -6.852 1 37.12 39 ALA B O 1
ATOM 2001 N N . ASN B 1 40 ? -31.234 -2.172 -4.965 1 32.91 40 ASN B N 1
ATOM 2002 C CA . ASN B 1 40 ? -31.297 -0.898 -5.676 1 32.91 40 ASN B CA 1
ATOM 2003 C C . ASN B 1 40 ? -29.953 -0.167 -5.645 1 32.91 40 ASN B C 1
ATOM 2005 O O . ASN B 1 40 ? -29.891 1.039 -5.891 1 32.91 40 ASN B O 1
ATOM 2009 N N . ARG B 1 41 ? -28.875 -0.562 -4.926 1 36.25 41 ARG B N 1
ATOM 2010 C CA . ARG B 1 41 ? -27.688 0.283 -4.906 1 36.25 41 ARG B CA 1
ATOM 2011 C C . ARG B 1 41 ? -26.984 0.268 -6.262 1 36.25 41 ARG B C 1
ATOM 2013 O O . ARG B 1 41 ? -26.812 -0.794 -6.859 1 36.25 41 ARG B O 1
ATOM 2020 N N . THR B 1 42 ? -27.172 1.342 -6.945 1 33.72 42 THR B N 1
ATOM 2021 C CA . THR B 1 42 ? -26.453 1.591 -8.188 1 33.72 42 THR B CA 1
ATOM 2022 C C . THR B 1 42 ? -24.953 1.478 -7.977 1 33.72 42 THR B C 1
ATOM 2024 O O . THR B 1 42 ? -24.453 1.696 -6.867 1 33.72 42 THR B O 1
ATOM 2027 N N . THR B 1 43 ? -24.125 0.973 -8.883 1 36.88 43 THR B N 1
ATOM 2028 C CA . THR B 1 43 ? -22.703 0.647 -8.992 1 36.88 43 THR B CA 1
ATOM 2029 C C . THR B 1 43 ? -21.844 1.813 -8.516 1 36.88 43 THR B C 1
ATOM 2031 O O . THR B 1 43 ? -20.625 1.668 -8.344 1 36.88 43 THR B O 1
ATOM 2034 N N . LEU B 1 44 ? -22.391 3.053 -8.531 1 34.53 44 LEU B N 1
ATOM 2035 C CA . LEU B 1 44 ? -21.547 4.219 -8.273 1 34.53 44 LEU B CA 1
ATOM 2036 C C . LEU B 1 44 ? -21.547 4.57 -6.789 1 34.53 44 LEU B C 1
ATOM 2038 O O . LEU B 1 44 ? -21.047 5.629 -6.398 1 34.53 44 LEU 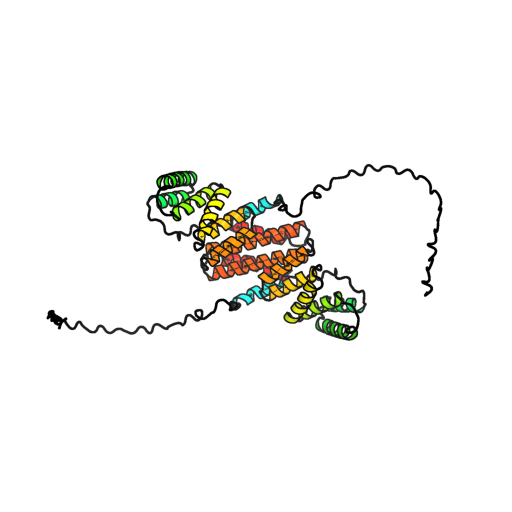B O 1
ATOM 2042 N N . ASP B 1 45 ? -22.375 3.932 -5.98 1 33.44 45 ASP B N 1
ATOM 2043 C CA . ASP B 1 45 ? -22.438 4.434 -4.609 1 33.44 45 ASP B CA 1
ATOM 2044 C C . ASP B 1 45 ? -21.219 3.992 -3.809 1 33.44 45 ASP B C 1
ATOM 2046 O O . ASP B 1 45 ? -20.828 2.82 -3.844 1 33.44 45 ASP B O 1
ATOM 2050 N N . PRO B 1 46 ? -20.375 4.965 -3.309 1 33.91 46 PRO B N 1
ATOM 2051 C CA . PRO B 1 46 ? -19.266 4.52 -2.465 1 33.91 46 PRO B CA 1
ATOM 2052 C C . PRO B 1 46 ? -19.719 3.561 -1.362 1 33.91 46 PRO B C 1
ATOM 2054 O O . PRO B 1 46 ? -20.844 3.646 -0.882 1 33.91 46 PRO B O 1
ATOM 2057 N N . ILE B 1 47 ? -19.328 2.395 -1.352 1 38.81 47 ILE B N 1
ATOM 2058 C CA . ILE B 1 47 ? -19.562 1.456 -0.26 1 38.81 47 ILE B CA 1
ATOM 2059 C C . ILE B 1 47 ? -19.484 2.188 1.077 1 38.81 47 ILE B C 1
ATOM 2061 O O . ILE B 1 47 ? -18.5 2.867 1.356 1 38.81 47 ILE B O 1
ATOM 2065 N N . PRO B 1 48 ? -20.547 2.365 1.743 1 38.12 48 PRO B N 1
ATOM 2066 C CA . PRO B 1 48 ? -20.484 3.033 3.045 1 38.12 48 PRO B CA 1
ATOM 2067 C C . PRO B 1 48 ? -19.406 2.451 3.961 1 38.12 48 PRO B C 1
ATOM 2069 O O . PRO B 1 48 ? -19.109 1.256 3.889 1 38.12 48 PRO B O 1
ATOM 2072 N N . PRO B 1 49 ? -18.531 3.361 4.531 1 38.97 49 PRO B N 1
ATOM 2073 C CA . PRO B 1 49 ? -17.578 2.822 5.5 1 38.97 49 PRO B CA 1
ATOM 2074 C C . PRO B 1 49 ? -18.234 1.872 6.508 1 38.97 49 PRO B C 1
ATOM 2076 O O . PRO B 1 49 ? -19.219 2.225 7.141 1 38.97 49 PRO B O 1
ATOM 2079 N N . GLU B 1 50 ? -18.344 0.655 6.254 1 39.69 50 GLU B N 1
ATOM 2080 C CA . GLU B 1 50 ? -18.844 -0.244 7.289 1 39.69 50 GLU B CA 1
ATOM 2081 C C . GLU B 1 50 ? -18.281 0.132 8.656 1 39.69 50 GLU B C 1
ATOM 2083 O O . GLU B 1 50 ? -17.234 0.758 8.75 1 39.69 50 GLU B O 1
ATOM 2088 N N . GLY B 1 51 ? -19.031 -0.104 9.742 1 41.09 51 GLY B N 1
ATOM 2089 C CA . GLY B 1 51 ? -18.828 0.101 11.164 1 41.09 51 GLY B CA 1
ATOM 2090 C C . GLY B 1 51 ? -17.406 -0.216 11.609 1 41.09 51 GLY B C 1
ATOM 2091 O O . GLY B 1 51 ? -17.062 -0.03 12.781 1 41.09 51 GLY B O 1
ATOM 2092 N N . GLY B 1 52 ? -16.594 -0.982 10.914 1 42.09 52 GLY B N 1
ATOM 2093 C CA . GLY B 1 52 ? -15.25 -1.396 11.305 1 42.09 52 GLY B CA 1
ATOM 2094 C C . GLY B 1 52 ? -14.234 -0.273 11.234 1 42.09 52 GLY B C 1
ATOM 2095 O O . GLY B 1 52 ? -13.039 -0.491 11.461 1 42.09 52 GLY B O 1
ATOM 2096 N N . TRP B 1 53 ? -14.594 0.873 10.859 1 45.31 53 TRP B N 1
ATOM 2097 C CA . TRP B 1 53 ? -13.727 2.035 10.719 1 45.31 53 TRP B CA 1
ATOM 2098 C C . TRP B 1 53 ? -13.352 2.611 12.078 1 45.31 53 TRP B C 1
ATOM 2100 O O . TRP B 1 53 ? -12.312 3.25 12.227 1 45.31 53 TRP B O 1
ATOM 2110 N N . ASP B 1 54 ? -14.102 2.312 13.062 1 48.72 54 ASP B N 1
ATOM 2111 C CA . ASP B 1 54 ? -13.758 2.906 14.352 1 48.72 54 ASP B CA 1
ATOM 2112 C C . ASP B 1 54 ? -12.359 2.494 14.797 1 48.72 54 ASP B C 1
ATOM 2114 O O . ASP B 1 54 ? -11.594 3.318 15.305 1 48.72 54 ASP B O 1
ATOM 2118 N N . GLY B 1 55 ? -12.094 1.269 14.664 1 45.78 55 GLY B N 1
ATOM 2119 C CA . GLY B 1 55 ? -10.766 0.825 15.07 1 45.78 55 GLY B CA 1
ATOM 2120 C C . GLY B 1 55 ? -9.656 1.448 14.242 1 45.78 55 GLY B C 1
ATOM 2121 O O . GLY B 1 55 ? -8.609 1.824 14.789 1 45.78 55 GLY B O 1
ATOM 2122 N N . LEU B 1 56 ? -9.922 1.584 13.023 1 49.75 56 LEU B N 1
ATOM 2123 C CA . LEU B 1 56 ? -8.93 2.195 12.148 1 49.75 56 LEU B CA 1
ATOM 2124 C C . LEU B 1 56 ? -8.75 3.672 12.477 1 49.75 56 LEU B C 1
ATOM 2126 O O . LEU B 1 56 ? -7.645 4.211 12.352 1 49.75 56 LEU B O 1
ATOM 2130 N N . SER B 1 57 ? -9.812 4.227 13.047 1 52.09 57 SER B N 1
ATOM 2131 C CA . SER B 1 57 ? -9.766 5.652 13.359 1 52.09 57 SER B CA 1
ATOM 2132 C C . SER B 1 57 ? -8.711 5.953 14.422 1 52.09 57 SER B C 1
ATOM 2134 O O . SER B 1 57 ? -7.992 6.945 14.328 1 52.09 57 SER B O 1
ATOM 2136 N N . ASN B 1 58 ? -8.633 5.055 15.398 1 49.88 58 ASN B N 1
ATOM 2137 C CA . ASN B 1 58 ? -7.668 5.293 16.469 1 49.88 58 ASN B CA 1
ATOM 2138 C C . ASN B 1 58 ? -6.23 5.113 15.977 1 49.88 58 ASN B C 1
ATOM 2140 O O . ASN B 1 58 ? -5.332 5.844 16.391 1 49.88 58 ASN B O 1
ATOM 2144 N N . VAL B 1 59 ? -6.098 4.152 15.156 1 46.75 59 VAL B N 1
ATOM 2145 C CA . VAL B 1 59 ? -4.762 3.857 14.648 1 46.75 59 VAL B CA 1
ATOM 2146 C C . VAL B 1 59 ? -4.293 4.988 13.734 1 46.75 59 VAL B C 1
ATOM 2148 O O . VAL B 1 59 ? -3.109 5.328 13.711 1 46.75 59 VAL B O 1
ATOM 2151 N N . LEU B 1 60 ? -5.219 5.637 13.148 1 50.06 60 LEU B N 1
ATOM 2152 C CA . LEU B 1 60 ? -4.918 6.648 12.141 1 50.06 60 LEU B CA 1
ATOM 2153 C C . LEU B 1 60 ? -4.398 7.926 12.797 1 50.06 60 LEU B C 1
ATOM 2155 O O . LEU B 1 60 ? -3.783 8.766 12.133 1 50.06 60 LEU B O 1
ATOM 2159 N N . LYS B 1 61 ? -4.52 8.055 14.141 1 50.53 61 LYS B N 1
ATOM 2160 C CA . LYS B 1 61 ? -3.969 9.234 14.805 1 50.53 61 LYS B CA 1
ATOM 2161 C C . LYS B 1 61 ? -2.443 9.234 14.75 1 50.53 61 LYS B C 1
ATOM 2163 O O . LYS B 1 61 ? -1.801 10.203 15.164 1 50.53 61 LYS B O 1
ATOM 2168 N N . SER B 1 62 ? -1.929 8.195 14.141 1 44.94 62 SER B N 1
ATOM 2169 C CA . SER B 1 62 ? -0.473 8.094 14.18 1 44.94 62 SER B CA 1
ATOM 2170 C C . SER B 1 62 ? 0.169 8.945 13.094 1 44.94 62 SER B C 1
ATOM 2172 O O . SER B 1 62 ? 1.369 9.219 13.141 1 44.94 62 SER B O 1
ATOM 2174 N N . MET B 1 63 ? -0.603 9.266 12.055 1 45.19 63 MET B N 1
ATOM 2175 C CA . MET B 1 63 ? 0.087 10.109 11.086 1 45.19 63 MET B CA 1
ATOM 2176 C C . MET B 1 63 ? 0.2 11.539 11.586 1 45.19 63 MET B C 1
ATOM 2178 O O . MET B 1 63 ? -0.81 12.172 11.898 1 45.19 63 MET B O 1
ATOM 2182 N N . GLN B 1 64 ? 1.454 12.047 12.062 1 53.06 64 GLN B N 1
ATOM 2183 C CA . GLN B 1 64 ? 1.658 13.367 12.641 1 53.06 64 GLN B CA 1
ATOM 2184 C C . GLN B 1 64 ? 1.797 14.43 11.547 1 53.06 64 GLN B C 1
ATOM 2186 O O . GLN B 1 64 ? 2.541 14.234 10.586 1 53.06 64 GLN B O 1
ATOM 2191 N N . PRO B 1 65 ? 0.808 15.375 11.594 1 50.16 65 PRO B N 1
ATOM 2192 C CA . PRO B 1 65 ? 1.128 16.516 10.742 1 50.16 65 PRO B CA 1
ATOM 2193 C C . PRO B 1 65 ? 2.527 17.078 11 1 50.16 65 PRO B C 1
ATOM 2195 O O . PRO B 1 65 ? 3.059 16.938 12.102 1 50.16 65 PRO B O 1
ATOM 2198 N N . SER B 1 66 ? 3.434 17.125 9.867 1 49.75 66 SER B N 1
ATOM 2199 C CA . SER B 1 66 ? 4.727 17.766 10.055 1 49.75 66 SER B CA 1
ATOM 2200 C C . SER B 1 66 ? 4.566 19.266 10.258 1 49.75 66 SER B C 1
ATOM 2202 O O . SER B 1 66 ? 3.748 19.906 9.594 1 49.75 66 SER B O 1
ATOM 2204 N N . VAL B 1 67 ? 5.102 19.797 11.336 1 46.34 67 VAL B N 1
ATOM 2205 C CA . VAL B 1 67 ? 5.191 21.234 11.547 1 46.34 67 VAL B CA 1
ATOM 2206 C C . VAL B 1 67 ? 6.496 21.766 10.953 1 46.34 67 VAL B C 1
ATOM 2208 O O . VAL B 1 67 ? 7.477 21.969 11.672 1 46.34 67 VAL B O 1
ATOM 2211 N N . ASP B 1 68 ? 6.871 21.125 9.75 1 48.09 68 ASP B N 1
ATOM 2212 C CA . ASP B 1 68 ? 8.117 21.625 9.164 1 48.09 68 ASP B CA 1
ATOM 2213 C C . ASP B 1 68 ? 7.965 23.078 8.719 1 48.09 68 ASP B C 1
ATOM 2215 O O . ASP B 1 68 ? 6.98 23.438 8.07 1 48.09 68 ASP B O 1
ATOM 2219 N N . THR B 1 69 ? 8.656 24.016 9.328 1 47.88 69 THR B N 1
ATOM 2220 C CA . THR B 1 69 ? 8.766 25.453 9.227 1 47.88 69 THR B CA 1
ATOM 2221 C C . THR B 1 69 ? 9.32 25.875 7.867 1 47.88 69 THR B C 1
ATOM 2223 O O . THR B 1 69 ? 9.734 27.016 7.684 1 47.88 69 THR B O 1
ATOM 2226 N N . ARG B 1 70 ? 9.305 25.031 6.922 1 50.44 70 ARG B N 1
ATOM 2227 C CA . ARG B 1 70 ? 9.906 25.469 5.672 1 50.44 70 ARG B CA 1
ATOM 2228 C C . ARG B 1 70 ? 9.078 26.578 5.023 1 50.44 70 ARG B C 1
ATOM 2230 O O . ARG B 1 70 ? 9.453 27.109 3.971 1 50.44 70 ARG B O 1
ATOM 2237 N N . LEU B 1 71 ? 7.957 26.656 5.535 1 55.75 71 LEU B N 1
ATOM 2238 C CA . LEU B 1 71 ? 7.227 27.812 5.035 1 55.75 71 LEU B CA 1
ATOM 2239 C C . LEU B 1 71 ? 7.887 29.109 5.484 1 55.75 71 LEU B C 1
ATOM 2241 O O . LEU B 1 71 ? 8.289 29.234 6.645 1 55.75 71 LEU B O 1
ATOM 2245 N N . GLN B 1 72 ? 8.602 29.797 4.613 1 50.22 72 GLN B N 1
ATOM 2246 C CA . GLN B 1 72 ? 9.258 31.062 4.969 1 50.22 72 GLN B CA 1
ATOM 2247 C C . GLN B 1 72 ? 8.359 31.906 5.855 1 50.22 72 GLN B C 1
ATOM 2249 O O . GLN B 1 72 ? 7.223 32.219 5.48 1 50.22 72 GLN B O 1
ATOM 2254 N N . PRO B 1 73 ? 8.633 31.844 7.125 1 50 73 PRO B N 1
ATOM 2255 C CA . PRO B 1 73 ? 7.867 32.75 8 1 50 73 PRO B CA 1
ATOM 2256 C C . PRO B 1 73 ? 7.855 34.188 7.508 1 50 73 PRO B C 1
ATOM 2258 O O . PRO B 1 73 ? 8.859 34.656 6.98 1 50 73 PRO B O 1
ATOM 2261 N N . SER B 1 74 ? 6.801 34.656 7 1 54.97 74 SER B N 1
ATOM 2262 C CA . SER B 1 74 ? 6.879 36.125 7.074 1 54.97 74 SER B CA 1
ATOM 2263 C C . SER B 1 74 ? 7.09 36.594 8.508 1 54.97 74 SER B C 1
ATOM 2265 O O . SER B 1 74 ? 6.527 36 9.445 1 54.97 74 SER B O 1
ATOM 2267 N N . ALA B 1 75 ? 8.328 36.969 8.852 1 55.47 75 ALA B N 1
ATOM 2268 C CA . ALA B 1 75 ? 8.914 37.406 10.125 1 55.47 75 ALA B CA 1
ATOM 2269 C C . ALA B 1 75 ? 7.957 38.312 10.891 1 55.47 75 ALA B C 1
ATOM 2271 O O . ALA B 1 75 ? 8.383 39.312 11.492 1 55.47 75 ALA B O 1
ATOM 2272 N N . SER B 1 76 ? 6.582 38.062 10.602 1 68.25 76 SER B N 1
ATOM 2273 C CA . SER B 1 76 ? 5.77 38.969 11.383 1 68.25 76 SER B CA 1
ATOM 2274 C C . SER B 1 76 ? 5.551 38.438 12.797 1 68.25 76 SER B C 1
ATOM 2276 O O . SER B 1 76 ? 5.52 37.25 13.023 1 68.25 76 SER B O 1
ATOM 2278 N N . GLN B 1 77 ? 5.797 39.156 13.828 1 77.94 77 GLN B N 1
ATOM 2279 C CA . GLN B 1 77 ? 5.566 38.906 15.25 1 77.94 77 GLN B CA 1
ATOM 2280 C C . GLN B 1 77 ? 4.258 38.156 15.469 1 77.94 77 GLN B C 1
ATOM 2282 O O . GLN B 1 77 ? 4.184 37.281 16.328 1 77.94 77 GLN B O 1
ATOM 2287 N N . ILE B 1 78 ? 3.33 38.344 14.57 1 83.56 78 ILE B N 1
ATOM 2288 C CA . ILE B 1 78 ? 2.012 37.75 14.75 1 83.56 78 ILE B CA 1
ATOM 2289 C C . ILE B 1 78 ? 2.078 36.25 14.43 1 83.56 78 ILE B C 1
ATOM 2291 O O . ILE B 1 78 ? 1.559 35.438 15.188 1 83.56 78 ILE B O 1
ATOM 2295 N N . THR B 1 79 ? 2.787 35.938 13.422 1 87.19 79 THR B N 1
ATOM 2296 C CA . THR B 1 79 ? 2.857 34.531 13.031 1 87.19 79 THR B CA 1
ATOM 2297 C C . THR B 1 79 ? 3.654 33.75 14.055 1 87.19 79 THR B C 1
ATOM 2299 O O . THR B 1 79 ? 3.342 32.562 14.32 1 87.19 79 THR B O 1
ATOM 2302 N N . THR B 1 80 ? 4.574 34.406 14.664 1 89.25 80 THR B N 1
ATOM 2303 C CA . THR B 1 80 ? 5.34 33.75 15.719 1 89.25 80 THR B CA 1
ATOM 2304 C C . THR B 1 80 ? 4.457 33.469 16.922 1 89.25 80 THR B C 1
ATOM 2306 O O . THR B 1 80 ? 4.535 32.406 17.516 1 89.25 80 THR B O 1
ATOM 2309 N N . HIS B 1 81 ? 3.631 34.469 17.219 1 91.62 81 HIS B N 1
ATOM 2310 C CA . HIS B 1 81 ? 2.723 34.281 18.344 1 91.62 81 HIS B CA 1
ATOM 2311 C C . HIS B 1 81 ? 1.717 33.188 18.078 1 91.62 81 HIS B C 1
ATOM 2313 O O . HIS B 1 81 ? 1.47 32.344 18.938 1 91.62 81 HIS B O 1
ATOM 2319 N N . ILE B 1 82 ? 1.146 33.125 16.938 1 95.69 82 ILE B N 1
ATOM 2320 C CA . ILE B 1 82 ? 0.19 32.094 16.547 1 95.69 82 ILE B CA 1
ATOM 2321 C C . ILE B 1 82 ? 0.845 30.719 16.641 1 95.69 82 ILE B C 1
ATOM 2323 O O . ILE B 1 82 ? 0.246 29.766 17.156 1 95.69 82 ILE B O 1
ATOM 2327 N N . GLU B 1 83 ? 2.051 30.609 16.203 1 94.25 83 GLU B N 1
ATOM 2328 C CA . GLU B 1 83 ? 2.779 29.359 16.266 1 94.25 83 GLU B CA 1
ATOM 2329 C C . GLU B 1 83 ? 2.928 28.859 17.703 1 94.25 83 GLU B C 1
ATOM 2331 O O . GLU B 1 83 ? 2.748 27.672 17.984 1 94.25 83 GLU B O 1
ATOM 2336 N N . ARG B 1 84 ? 3.268 29.797 18.516 1 94.44 84 ARG B N 1
ATOM 2337 C CA . ARG B 1 84 ? 3.422 29.469 19.938 1 94.44 84 ARG B CA 1
ATOM 2338 C C . ARG B 1 84 ? 2.113 28.938 20.516 1 94.44 84 ARG B C 1
ATOM 2340 O O . ARG B 1 84 ? 2.105 27.969 21.266 1 94.44 84 ARG B O 1
ATOM 2347 N N . LEU B 1 85 ? 0.977 29.562 20.172 1 96.25 85 LEU B N 1
ATOM 2348 C CA . LEU B 1 85 ? -0.334 29.125 20.641 1 96.25 85 LEU B CA 1
ATOM 2349 C C . LEU B 1 85 ? -0.643 27.719 20.156 1 96.25 85 LEU B C 1
ATOM 2351 O O . LEU B 1 85 ? -1.087 26.875 20.938 1 96.25 85 LEU B O 1
ATOM 2355 N N . LEU B 1 86 ? -0.323 27.469 18.906 1 96.25 86 LEU B N 1
ATOM 2356 C CA . LEU B 1 86 ? -0.595 26.172 18.297 1 96.25 86 LEU B CA 1
ATOM 2357 C C . LEU B 1 86 ? 0.254 25.078 18.953 1 96.25 86 LEU B C 1
ATOM 2359 O O . LEU B 1 86 ? -0.243 24 19.25 1 96.25 86 LEU B O 1
ATOM 2363 N N . ASN B 1 87 ? 1.501 25.359 19.234 1 95 87 ASN B N 1
ATOM 2364 C CA . ASN B 1 87 ? 2.414 24.406 19.844 1 95 87 ASN B CA 1
ATOM 2365 C C . ASN B 1 87 ? 2.016 24.094 21.281 1 95 87 ASN B C 1
ATOM 2367 O O . ASN B 1 87 ? 2.26 22.984 21.766 1 95 87 ASN B O 1
ATOM 2371 N N . ARG B 1 88 ? 1.24 25.062 21.891 1 95.75 88 ARG B N 1
ATOM 2372 C CA . ARG B 1 88 ? 0.786 24.875 23.266 1 95.75 88 ARG B CA 1
ATOM 2373 C C . ARG B 1 88 ? -0.584 24.203 23.297 1 95.75 88 ARG B C 1
ATOM 2375 O O . ARG B 1 88 ? -1.07 23.828 24.359 1 95.75 88 ARG B O 1
ATOM 2382 N N . GLY B 1 89 ? -1.199 24.109 22.172 1 96.38 89 GLY B N 1
ATOM 2383 C CA . GLY B 1 89 ? -2.512 23.484 22.094 1 96.38 89 GLY B CA 1
ATOM 2384 C C . GLY B 1 89 ? -3.65 24.469 22.281 1 96.38 89 GLY B C 1
ATOM 2385 O O . GLY B 1 89 ? -4.812 24.078 22.375 1 96.38 89 GLY B O 1
ATOM 2386 N N . ASP B 1 90 ? -3.287 25.688 22.406 1 97.88 90 ASP B N 1
ATOM 2387 C CA . ASP B 1 90 ? -4.301 26.734 22.516 1 97.88 90 ASP B CA 1
ATOM 2388 C C . ASP B 1 90 ? -4.895 27.062 21.141 1 97.88 90 ASP B C 1
ATOM 2390 O O . ASP B 1 90 ? -4.797 28.188 20.672 1 97.88 90 ASP B O 1
ATOM 2394 N N . ASN B 1 91 ? -5.582 26.203 20.562 1 98.25 91 ASN B N 1
ATOM 2395 C CA . ASN B 1 91 ? -5.973 26.234 19.156 1 98.25 91 ASN B CA 1
ATOM 2396 C C . ASN B 1 91 ? -7.109 27.219 18.906 1 98.25 91 ASN B C 1
ATOM 2398 O O . ASN B 1 91 ? -7.148 27.875 17.875 1 98.25 91 ASN B O 1
ATOM 2402 N N . ALA B 1 92 ? -8.055 27.312 19.828 1 98.31 92 ALA B N 1
ATOM 2403 C CA . ALA B 1 92 ? -9.164 28.25 19.656 1 98.31 92 ALA B CA 1
ATOM 2404 C C . ALA B 1 92 ? -8.672 29.688 19.641 1 98.31 92 ALA B C 1
ATOM 2406 O O . ALA B 1 92 ? -9.125 30.5 18.812 1 98.31 92 ALA B O 1
ATOM 2407 N N . GLU B 1 93 ? -7.777 29.906 20.562 1 98.19 93 GLU B N 1
ATOM 2408 C CA . GLU B 1 93 ? -7.195 31.25 20.594 1 98.19 93 GLU B CA 1
ATOM 2409 C C . GLU B 1 93 ? -6.387 31.531 19.344 1 98.19 93 GLU B C 1
ATOM 2411 O O . GLU B 1 93 ? -6.465 32.625 18.781 1 98.19 93 GLU B O 1
ATOM 2416 N N . ALA B 1 94 ? -5.609 30.609 18.922 1 98.19 94 ALA B N 1
ATOM 2417 C CA . ALA B 1 94 ? -4.84 30.75 17.688 1 98.19 94 ALA B CA 1
ATOM 2418 C C . ALA B 1 94 ? -5.75 31.062 16.516 1 98.19 94 ALA B C 1
ATOM 2420 O O . ALA B 1 94 ? -5.469 31.969 15.727 1 98.19 94 ALA B O 1
ATOM 2421 N N . LEU B 1 95 ? -6.867 30.344 16.422 1 98.31 95 LEU B N 1
ATOM 2422 C CA . LEU B 1 95 ? -7.785 30.531 15.305 1 98.31 95 LEU B CA 1
ATOM 2423 C C . LEU B 1 95 ? -8.367 31.938 15.312 1 98.31 95 LEU B C 1
ATOM 2425 O O . LEU B 1 95 ? -8.477 32.594 14.266 1 98.31 95 LEU B O 1
ATOM 2429 N N . ALA B 1 96 ? -8.742 32.375 16.438 1 97.88 96 ALA B N 1
ATOM 2430 C CA . ALA B 1 96 ? -9.289 33.719 16.562 1 97.88 96 ALA B CA 1
ATOM 2431 C C . ALA B 1 96 ? -8.281 34.75 16.094 1 97.88 96 ALA B C 1
ATOM 2433 O O . ALA B 1 96 ? -8.633 35.688 15.375 1 97.88 96 ALA B O 1
ATOM 2434 N N . MET B 1 97 ? -7.051 34.594 16.547 1 96.94 97 MET B N 1
ATOM 2435 C CA . MET B 1 97 ? -5.996 35.531 16.141 1 96.94 97 MET B CA 1
ATOM 2436 C C . MET B 1 97 ? -5.762 35.469 14.633 1 96.94 97 MET B C 1
ATOM 2438 O O . MET B 1 97 ? -5.547 36.5 13.992 1 96.94 97 MET B O 1
ATOM 2442 N N . ILE B 1 98 ? -5.809 34.312 14.086 1 97.56 98 ILE B N 1
ATOM 2443 C CA . ILE B 1 98 ? -5.609 34.094 12.656 1 97.56 98 ILE B CA 1
ATOM 2444 C C . ILE B 1 98 ? -6.711 34.812 11.875 1 97.56 98 ILE B C 1
ATOM 2446 O O . ILE B 1 98 ? -6.43 35.562 10.93 1 97.56 98 ILE B O 1
ATOM 2450 N N . GLU B 1 99 ? -7.91 34.594 12.258 1 96.44 99 GLU B N 1
ATOM 2451 C CA . GLU B 1 99 ? -9.047 35.188 11.562 1 96.44 99 GLU B CA 1
ATOM 2452 C C . GLU B 1 99 ? -9 36.719 11.641 1 96.44 99 GLU B C 1
ATOM 2454 O O . GLU B 1 99 ? -9.312 37.406 10.672 1 96.44 99 GLU B O 1
ATOM 2459 N N . LYS B 1 100 ? -8.656 37.156 12.789 1 95.25 100 LYS B N 1
ATOM 2460 C CA . LYS B 1 100 ? -8.477 38.594 12.938 1 95.25 100 LYS B CA 1
ATOM 2461 C C . LYS B 1 100 ? -7.406 39.125 11.992 1 95.25 100 LYS B C 1
ATOM 2463 O O . LYS B 1 100 ? -7.605 40.125 11.312 1 95.25 100 LYS B O 1
ATOM 2468 N N . ARG B 1 101 ? -6.242 38.438 11.984 1 93.94 101 ARG B N 1
ATOM 2469 C CA . ARG B 1 101 ? -5.152 38.812 11.094 1 93.94 101 ARG B CA 1
ATOM 2470 C C . ARG B 1 101 ? -5.59 38.781 9.633 1 93.94 101 ARG B C 1
ATOM 2472 O O . ARG B 1 101 ? -5.273 39.656 8.852 1 93.94 101 ARG B O 1
ATOM 2479 N N . GLU B 1 102 ? -6.285 37.75 9.273 1 94.31 102 GLU B N 1
ATOM 2480 C CA . GLU B 1 102 ? -6.766 37.625 7.902 1 94.31 102 GLU B CA 1
ATOM 2481 C C . GLU B 1 102 ? -7.684 38.781 7.516 1 94.31 102 GLU B C 1
ATOM 2483 O O . GLU B 1 102 ? -7.617 39.281 6.395 1 94.31 102 GLU B O 1
ATOM 2488 N N . ALA B 1 103 ? -8.516 39.188 8.406 1 93.06 103 ALA B N 1
ATOM 2489 C CA . ALA B 1 103 ? -9.414 40.312 8.164 1 93.06 103 ALA B CA 1
ATOM 2490 C C . ALA B 1 103 ? -8.633 41.625 7.969 1 93.06 103 ALA B C 1
ATOM 2492 O O . ALA B 1 103 ? -8.992 42.438 7.129 1 93.06 103 ALA B O 1
ATOM 2493 N N . GLU B 1 104 ? -7.594 41.781 8.688 1 90.88 104 GLU B N 1
ATOM 2494 C CA . GLU B 1 104 ? -6.781 43 8.648 1 90.88 104 GLU B CA 1
ATOM 2495 C C . GLU B 1 104 ? -6.012 43.094 7.34 1 90.88 104 GLU B C 1
ATOM 2497 O O . GLU B 1 104 ? -5.738 44.188 6.859 1 90.88 104 GLU B O 1
ATOM 2502 N N . ILE B 1 105 ? -5.711 41.938 6.801 1 90.44 105 ILE B N 1
ATOM 2503 C CA . ILE B 1 105 ? -4.82 42 5.645 1 90.44 105 ILE B CA 1
ATOM 2504 C C . ILE B 1 105 ? -5.602 41.656 4.375 1 90.44 105 ILE B C 1
ATOM 2506 O O . ILE B 1 105 ? -5.008 41.438 3.314 1 90.44 105 ILE B O 1
ATOM 2510 N N . LYS B 1 106 ? -6.859 41.531 4.434 1 89.06 106 LYS B N 1
ATOM 2511 C CA . LYS B 1 106 ? -7.715 41.094 3.34 1 89.06 106 LYS B CA 1
ATOM 2512 C C . LYS B 1 106 ? -7.496 41.938 2.09 1 89.06 106 LYS B C 1
ATOM 2514 O O . LYS B 1 106 ? -7.598 41.438 0.968 1 89.06 106 LYS B O 1
ATOM 2519 N N . ASP B 1 107 ? -7.133 43.156 2.221 1 88.94 107 ASP B N 1
ATOM 2520 C CA . ASP B 1 107 ? -6.996 44.094 1.094 1 88.94 107 ASP B CA 1
ATOM 2521 C C . ASP B 1 107 ? -5.535 44.25 0.677 1 88.94 107 ASP B C 1
ATOM 2523 O O . ASP B 1 107 ? -5.223 44.969 -0.255 1 88.94 107 ASP B O 1
ATOM 2527 N N . GLN B 1 108 ? -4.699 43.594 1.393 1 85.5 108 GLN B N 1
ATOM 2528 C CA . GLN B 1 108 ? -3.283 43.656 1.042 1 85.5 108 GLN B CA 1
ATOM 2529 C C . GLN B 1 108 ? -2.957 42.688 -0.089 1 85.5 108 GLN B C 1
ATOM 2531 O O . GLN B 1 108 ? -3.592 41.625 -0.214 1 85.5 108 GLN B O 1
ATOM 2536 N N . ARG B 1 109 ? -2.021 43.094 -0.9 1 85.56 109 ARG B N 1
ATOM 2537 C CA . ARG B 1 109 ? -1.583 42.25 -2.008 1 85.56 109 ARG B CA 1
ATOM 2538 C C . ARG B 1 109 ? -0.65 41.156 -1.521 1 85.56 109 ARG B C 1
ATOM 2540 O O . ARG B 1 109 ? 0.136 41.344 -0.594 1 85.56 109 ARG B O 1
ATOM 2547 N N . GLY B 1 110 ? -0.789 40.062 -2.078 1 86.88 110 GLY B N 1
ATOM 2548 C CA . GLY B 1 110 ? 0.099 38.938 -1.753 1 86.88 110 GLY B CA 1
ATOM 2549 C C . GLY B 1 110 ? -0.531 37.938 -0.822 1 86.88 110 GLY B C 1
ATOM 2550 O O . GLY B 1 110 ? -1.536 38.219 -0.168 1 86.88 110 GLY B O 1
ATOM 2551 N N . THR B 1 111 ? -0.003 36.75 -0.776 1 88.5 111 THR B N 1
ATOM 2552 C CA . THR B 1 111 ? -0.511 35.656 0.056 1 88.5 111 THR B CA 1
ATOM 2553 C C . THR B 1 111 ? 0.436 35.375 1.221 1 88.5 111 THR B C 1
ATOM 2555 O O . THR B 1 111 ? 1.646 35.25 1.026 1 88.5 111 THR B O 1
ATOM 2558 N N . ASP B 1 112 ? -0.082 35.438 2.416 1 90.5 112 ASP B N 1
ATOM 2559 C CA . ASP B 1 112 ? 0.68 35 3.582 1 90.5 112 ASP B CA 1
ATOM 2560 C C . ASP B 1 112 ? 0.603 33.5 3.758 1 90.5 112 ASP B C 1
ATOM 2562 O O . ASP B 1 112 ? -0.302 33 4.422 1 90.5 112 ASP B O 1
ATOM 2566 N N . VAL B 1 113 ? 1.517 32.812 3.23 1 92.88 113 VAL B N 1
ATOM 2567 C CA . VAL B 1 113 ? 1.523 31.344 3.156 1 92.88 113 VAL B CA 1
ATOM 2568 C C . VAL B 1 113 ? 1.59 30.766 4.562 1 92.88 113 VAL B C 1
ATOM 2570 O O . VAL B 1 113 ? 0.905 29.781 4.867 1 92.88 113 VAL B O 1
ATOM 2573 N N . GLN B 1 114 ? 2.391 31.406 5.344 1 93 114 GLN B N 1
ATOM 2574 C CA . GLN B 1 114 ? 2.523 30.938 6.719 1 93 114 GLN B CA 1
ATOM 2575 C C . GLN B 1 114 ? 1.193 31.016 7.461 1 93 114 GLN B C 1
ATOM 2577 O O . GLN B 1 114 ? 0.828 30.109 8.203 1 93 114 GLN B O 1
ATOM 2582 N N . LEU B 1 115 ? 0.526 32.125 7.262 1 94 115 LEU B N 1
ATOM 2583 C CA . LEU B 1 115 ? -0.768 32.312 7.91 1 94 115 LEU B CA 1
ATOM 2584 C C . LEU B 1 115 ? -1.776 31.281 7.406 1 94 115 LEU B C 1
ATOM 2586 O O . LEU B 1 115 ? -2.564 30.75 8.188 1 94 115 LEU B O 1
ATOM 2590 N N . MET B 1 116 ? -1.775 30.969 6.133 1 94.94 116 MET B N 1
ATOM 2591 C CA . MET B 1 116 ? -2.639 29.953 5.559 1 94.94 116 MET B CA 1
ATOM 2592 C C . MET B 1 116 ? -2.387 28.594 6.219 1 94.94 116 MET B C 1
ATOM 2594 O O . MET B 1 116 ? -3.328 27.906 6.605 1 94.94 116 MET B O 1
ATOM 2598 N N . PHE B 1 117 ? -1.136 28.328 6.406 1 95.94 117 PHE B N 1
ATOM 2599 C CA . PHE B 1 117 ? -0.739 27.047 7.008 1 95.94 117 PHE B CA 1
ATOM 2600 C C . PHE B 1 117 ? -1.205 26.969 8.461 1 95.94 117 PHE B C 1
ATOM 2602 O O . PHE B 1 117 ? -1.762 25.953 8.883 1 95.94 117 PHE B O 1
ATOM 2609 N N . GLN B 1 118 ? -0.965 28 9.133 1 96.38 118 GLN B N 1
ATOM 2610 C CA . GLN B 1 118 ? -1.362 28.062 10.531 1 96.38 118 GLN B CA 1
ATOM 2611 C C . GLN B 1 118 ? -2.879 27.969 10.68 1 96.38 118 GLN B C 1
ATOM 2613 O O . GLN B 1 118 ? -3.379 27.359 11.625 1 96.38 118 GLN B O 1
ATOM 2618 N N . HIS B 1 119 ? -3.615 28.562 9.734 1 97.56 119 HIS B N 1
ATOM 2619 C CA . HIS B 1 119 ? -5.07 28.469 9.727 1 97.56 119 HIS B CA 1
ATOM 2620 C C . HIS B 1 119 ? -5.531 27.016 9.594 1 97.56 119 HIS B C 1
ATOM 2622 O O . HIS B 1 119 ? -6.336 26.547 10.398 1 97.56 119 HIS B O 1
ATOM 2628 N N . ALA B 1 120 ? -4.969 26.359 8.672 1 98.25 120 ALA B N 1
ATOM 2629 C CA . ALA B 1 120 ? -5.324 24.953 8.438 1 98.25 120 ALA B CA 1
ATOM 2630 C C . ALA B 1 120 ? -4.957 24.094 9.648 1 98.25 120 ALA B C 1
ATOM 2632 O O . ALA B 1 120 ? -5.73 23.219 10.047 1 98.25 120 ALA B O 1
ATOM 2633 N N . ARG B 1 121 ? -3.818 24.281 10.211 1 97.44 121 ARG B N 1
ATOM 2634 C CA . ARG B 1 121 ? -3.389 23.531 11.398 1 97.44 121 ARG B CA 1
ATOM 2635 C C . ARG B 1 121 ? -4.367 23.734 12.547 1 97.44 121 ARG B C 1
ATOM 2637 O O . ARG B 1 121 ? -4.73 22.766 13.234 1 97.44 121 ARG B O 1
ATOM 2644 N N . ALA B 1 122 ? -4.723 25 12.75 1 97.94 122 ALA B N 1
ATOM 2645 C CA . ALA B 1 122 ? -5.656 25.297 13.828 1 97.94 122 ALA B CA 1
ATOM 2646 C C . ALA B 1 122 ? -6.992 24.594 13.625 1 97.94 122 ALA B C 1
ATOM 2648 O O . ALA B 1 122 ? -7.527 23.984 14.547 1 97.94 122 ALA B O 1
ATOM 2649 N N . LEU B 1 123 ? -7.516 24.688 12.383 1 98.38 123 LEU B N 1
ATOM 2650 C CA . LEU B 1 123 ? -8.789 24.047 12.062 1 98.38 123 LEU B CA 1
ATOM 2651 C C . LEU B 1 123 ? -8.703 22.547 12.273 1 98.38 123 LEU B C 1
ATOM 2653 O O . LEU B 1 123 ? -9.609 21.953 12.867 1 98.38 123 LEU B O 1
ATOM 2657 N N . ALA B 1 124 ? -7.633 21.922 11.844 1 97.06 124 ALA B N 1
ATOM 2658 C CA . ALA B 1 124 ? -7.438 20.484 12.008 1 97.06 124 ALA B CA 1
ATOM 2659 C C . ALA B 1 124 ? -7.41 20.109 13.484 1 97.06 124 ALA B C 1
ATOM 2661 O O . ALA B 1 124 ? -8.031 19.109 13.883 1 97.06 124 ALA B O 1
ATOM 2662 N N . ALA B 1 125 ? -6.727 20.922 14.281 1 96.31 125 ALA B N 1
ATOM 2663 C CA . ALA B 1 125 ? -6.59 20.656 15.711 1 96.31 125 ALA B CA 1
ATOM 2664 C C . ALA B 1 125 ? -7.938 20.781 16.422 1 96.31 125 ALA B C 1
ATOM 2666 O O . ALA B 1 125 ? -8.164 20.125 17.438 1 96.31 125 ALA B O 1
ATOM 2667 N N . LEU B 1 126 ? -8.797 21.578 15.852 1 97.38 126 LEU B N 1
ATOM 2668 C CA . LEU B 1 126 ? -10.133 21.781 16.422 1 97.38 126 LEU B CA 1
ATOM 2669 C C . LEU B 1 126 ? -11.133 20.812 15.805 1 97.38 126 LEU B C 1
ATOM 2671 O O . LEU B 1 126 ? -12.344 21 15.938 1 97.38 126 LEU B O 1
ATOM 2675 N N . ASP B 1 127 ? -10.633 19.891 14.977 1 96.38 127 ASP B N 1
ATOM 2676 C CA . ASP B 1 127 ? -11.406 18.828 14.344 1 96.38 127 ASP B CA 1
ATOM 2677 C C . ASP B 1 127 ? -12.359 19.375 13.297 1 96.38 127 ASP B C 1
ATOM 2679 O O . ASP B 1 127 ? -13.406 18.781 13.016 1 96.38 127 ASP B O 1
ATOM 2683 N N . ARG B 1 128 ? -12.094 20.531 12.898 1 97.56 128 ARG B N 1
ATOM 2684 C CA . ARG B 1 128 ? -12.766 21.094 11.727 1 97.56 128 ARG B CA 1
ATOM 2685 C C . ARG B 1 128 ? -12.062 20.672 10.445 1 97.56 128 ARG B C 1
ATOM 2687 O O . ARG B 1 128 ? -11.562 21.531 9.695 1 97.56 128 ARG B O 1
ATOM 2694 N N . LYS B 1 129 ? -12.117 19.453 10.141 1 97.38 129 LYS B N 1
ATOM 2695 C CA . LYS B 1 129 ? -11.266 18.781 9.156 1 97.38 129 LYS B CA 1
ATOM 2696 C C . LYS B 1 129 ? -11.633 19.219 7.738 1 97.38 129 LYS B C 1
ATOM 2698 O O . LYS B 1 129 ? -10.758 19.438 6.898 1 97.38 129 LYS B O 1
ATOM 2703 N N . ALA B 1 130 ? -12.883 19.328 7.473 1 97.94 130 ALA B N 1
ATOM 2704 C CA . ALA B 1 130 ? -13.305 19.703 6.125 1 97.94 130 ALA B CA 1
ATOM 2705 C C . ALA B 1 130 ? -12.758 21.062 5.723 1 97.94 130 ALA B C 1
ATOM 2707 O O . ALA B 1 130 ? -12.266 21.234 4.605 1 97.94 130 ALA B O 1
ATOM 2708 N N . GLU B 1 131 ? -12.844 21.984 6.641 1 98.56 131 GLU B N 1
ATOM 2709 C CA . GLU B 1 131 ? -12.32 23.328 6.379 1 98.56 131 GLU B CA 1
ATOM 2710 C C . GLU B 1 131 ? -10.797 23.297 6.254 1 98.56 131 GLU B C 1
ATOM 2712 O O . GLU B 1 131 ? -10.227 24 5.414 1 98.56 131 GLU B O 1
ATOM 2717 N N . ALA B 1 132 ? -10.133 22.547 7.117 1 98.62 132 ALA B N 1
ATOM 2718 C CA . ALA B 1 132 ? -8.688 22.391 7.023 1 98.62 132 ALA B CA 1
ATOM 2719 C C . ALA B 1 132 ? -8.273 21.812 5.672 1 98.62 132 ALA B C 1
ATOM 2721 O O . ALA B 1 132 ? -7.34 22.312 5.035 1 98.62 132 ALA B O 1
ATOM 2722 N N . ILE B 1 133 ? -8.984 20.781 5.184 1 98.62 133 ILE B N 1
ATOM 2723 C CA . ILE B 1 133 ? -8.711 20.141 3.902 1 98.62 133 ILE B CA 1
ATOM 2724 C C . ILE B 1 133 ? -8.859 21.156 2.775 1 98.62 133 ILE B C 1
ATOM 2726 O O . ILE B 1 133 ? -8.055 21.188 1.84 1 98.62 133 ILE B O 1
ATOM 2730 N N . ASP B 1 134 ? -9.867 22.016 2.898 1 98.62 134 ASP B N 1
ATOM 2731 C CA . ASP B 1 134 ? -10.062 23.047 1.889 1 98.62 134 ASP B CA 1
ATOM 2732 C C . ASP B 1 134 ? -8.836 23.953 1.792 1 98.62 134 ASP B C 1
ATOM 2734 O O . ASP B 1 134 ? -8.367 24.266 0.693 1 98.62 134 ASP B O 1
ATOM 2738 N N . ILE B 1 135 ? -8.312 24.375 2.891 1 98.38 135 ILE B N 1
ATOM 2739 C CA . ILE B 1 135 ? -7.172 25.281 2.906 1 98.38 135 ILE B CA 1
ATOM 2740 C C . ILE B 1 135 ? -5.926 24.562 2.402 1 98.38 135 ILE B C 1
ATOM 2742 O O . ILE B 1 135 ? -5.195 25.078 1.56 1 98.38 135 ILE B O 1
ATOM 2746 N N . TYR B 1 136 ? -5.672 23.328 2.895 1 98.38 136 TYR B N 1
ATOM 2747 C CA . TYR B 1 136 ? -4.516 22.578 2.418 1 98.38 136 TYR B CA 1
ATOM 2748 C C . TYR B 1 136 ? -4.617 22.297 0.923 1 98.38 136 TYR B C 1
ATOM 2750 O O . TYR B 1 136 ? -3.613 22.359 0.206 1 98.38 136 TYR B O 1
ATOM 2758 N N . THR B 1 137 ? -5.805 21.969 0.465 1 98.69 137 THR B N 1
ATOM 2759 C CA . THR B 1 137 ? -6.004 21.75 -0.962 1 98.69 137 THR B CA 1
ATOM 2760 C C . THR B 1 137 ? -5.66 23 -1.76 1 98.69 137 THR B C 1
ATOM 2762 O O . THR B 1 137 ? -4.961 22.938 -2.773 1 98.69 137 THR B O 1
ATOM 2765 N N . GLU B 1 138 ? -6.172 24.109 -1.283 1 98.19 138 GLU B N 1
ATOM 2766 C CA . GLU B 1 138 ? -5.805 25.375 -1.926 1 98.19 138 GLU B CA 1
ATOM 2767 C C . GLU B 1 138 ? -4.289 25.562 -1.93 1 98.19 138 GLU B C 1
ATOM 2769 O O . GLU B 1 138 ? -3.713 25.969 -2.941 1 98.19 138 GLU B O 1
ATOM 2774 N N . MET B 1 139 ? -3.66 25.281 -0.827 1 97.94 139 MET B N 1
ATOM 2775 C CA . MET B 1 139 ? -2.215 25.453 -0.71 1 97.94 139 MET B CA 1
ATOM 2776 C C . MET B 1 139 ? -1.483 24.547 -1.689 1 97.94 139 MET B C 1
ATOM 2778 O O . MET B 1 139 ? -0.492 24.938 -2.301 1 97.94 139 MET B O 1
ATOM 2782 N N . THR B 1 140 ? -1.977 23.281 -1.883 1 98.06 140 THR B N 1
ATOM 2783 C CA . THR B 1 140 ? -1.31 22.359 -2.789 1 98.06 140 THR B CA 1
ATOM 2784 C C . THR B 1 140 ? -1.491 22.797 -4.238 1 98.06 140 THR B C 1
ATOM 2786 O O . THR B 1 140 ? -0.689 22.438 -5.105 1 98.06 140 THR B O 1
ATOM 2789 N N . THR B 1 141 ? -2.547 23.5 -4.504 1 97.88 141 THR B N 1
ATOM 2790 C CA . THR B 1 141 ? -2.791 24.031 -5.84 1 97.88 141 THR B CA 1
ATOM 2791 C C . THR B 1 141 ? -1.897 25.234 -6.113 1 97.88 141 THR B C 1
ATOM 2793 O O . THR B 1 141 ? -1.266 25.328 -7.172 1 97.88 141 THR B O 1
ATOM 2796 N N . ARG B 1 142 ? -1.756 26.109 -5.176 1 96.62 142 ARG B N 1
ATOM 2797 C CA . ARG B 1 142 ? -1.052 27.375 -5.359 1 96.62 142 ARG B CA 1
ATOM 2798 C C . ARG B 1 142 ? 0.447 27.203 -5.141 1 96.62 142 ARG B C 1
ATOM 2800 O O . ARG B 1 142 ? 1.253 27.922 -5.742 1 96.62 142 ARG B O 1
ATOM 2807 N N . PHE B 1 143 ? 0.795 26.344 -4.273 1 96.31 143 PHE B N 1
ATOM 2808 C CA . PHE B 1 143 ? 2.186 26.141 -3.883 1 96.31 143 PHE B CA 1
ATOM 2809 C C . PHE B 1 143 ? 2.535 24.656 -3.871 1 96.31 143 PHE B C 1
ATOM 2811 O O . PHE B 1 143 ? 2.91 24.109 -2.834 1 96.31 143 PHE B O 1
ATOM 2818 N N . PRO B 1 144 ? 2.48 23.984 -5.035 1 97.31 144 PRO B N 1
ATOM 2819 C CA . PRO B 1 144 ? 2.65 22.531 -5.105 1 97.31 144 PRO B CA 1
ATOM 2820 C C . PRO B 1 144 ? 4.051 22.078 -4.691 1 97.31 144 PRO B C 1
ATOM 2822 O O . PRO B 1 144 ? 4.277 20.891 -4.457 1 97.31 144 PRO B O 1
ATOM 2825 N N . GLU B 1 145 ? 5.023 23 -4.531 1 95.94 145 GLU B N 1
ATOM 2826 C CA . GLU B 1 145 ? 6.406 22.672 -4.203 1 95.94 145 GLU B CA 1
ATOM 2827 C C . GLU B 1 145 ? 6.598 22.516 -2.697 1 95.94 145 GLU B C 1
ATOM 2829 O O . GLU B 1 145 ? 7.625 22 -2.244 1 95.94 145 GLU B O 1
ATOM 2834 N N . LEU B 1 146 ? 5.648 22.953 -1.921 1 95.06 146 LEU B N 1
ATOM 2835 C CA . LEU B 1 146 ? 5.715 22.812 -0.471 1 95.06 146 LEU B CA 1
ATOM 2836 C C . LEU B 1 146 ? 5.238 21.422 -0.041 1 95.06 146 LEU B C 1
ATOM 2838 O O . LEU B 1 146 ? 4.086 21.062 -0.277 1 95.06 146 LEU B O 1
ATOM 2842 N N . PRO B 1 147 ? 6.047 20.656 0.641 1 97.06 147 PRO B N 1
ATOM 2843 C CA . PRO B 1 147 ? 5.652 19.281 0.988 1 97.06 147 PRO B CA 1
ATOM 2844 C C . PRO B 1 147 ? 4.695 19.234 2.174 1 97.06 147 PRO B C 1
ATOM 2846 O O . PRO B 1 147 ? 3.881 18.312 2.273 1 97.06 147 PRO B O 1
ATOM 2849 N N . GLU B 1 148 ? 4.766 20.25 3.01 1 96.44 148 GLU B N 1
ATOM 2850 C CA . GLU B 1 148 ? 4.074 20.188 4.297 1 96.44 148 GLU B CA 1
ATOM 2851 C C . GLU B 1 148 ? 2.561 20.156 4.109 1 96.44 148 GLU B C 1
ATOM 2853 O O . GLU B 1 148 ? 1.874 19.344 4.73 1 96.44 148 GLU B O 1
ATOM 2858 N N . PRO B 1 149 ? 2.006 21 3.18 1 97.69 149 PRO B N 1
ATOM 2859 C CA . PRO B 1 149 ? 0.557 20.922 2.979 1 97.69 149 PRO B CA 1
ATOM 2860 C C . PRO B 1 149 ? 0.109 19.562 2.445 1 97.69 149 PRO B C 1
ATOM 2862 O O . PRO B 1 149 ? -0.929 19.047 2.865 1 97.69 149 PRO B O 1
ATOM 2865 N N . TRP B 1 150 ? 0.904 18.984 1.577 1 97.88 150 TRP B N 1
ATOM 2866 C CA . TRP B 1 150 ? 0.606 17.656 1.073 1 97.88 150 TRP B CA 1
ATOM 2867 C C . TRP B 1 150 ? 0.597 16.625 2.207 1 97.88 150 TRP B C 1
ATOM 2869 O O . TRP B 1 150 ? -0.32 15.812 2.307 1 97.88 150 TRP B O 1
ATOM 2879 N N . ASN B 1 151 ? 1.582 16.719 3.023 1 97.44 151 ASN B N 1
ATOM 2880 C CA . ASN B 1 151 ? 1.715 15.797 4.145 1 97.44 151 ASN B CA 1
ATOM 2881 C C . ASN B 1 151 ? 0.541 15.914 5.113 1 97.44 151 ASN B C 1
ATOM 2883 O O . ASN B 1 151 ? -0.022 14.906 5.539 1 97.44 151 ASN B O 1
ATOM 2887 N N . ASN B 1 152 ? 0.197 17.109 5.484 1 97.56 152 ASN B N 1
ATOM 2888 C CA . ASN B 1 152 ? -0.891 17.328 6.438 1 97.56 152 ASN B CA 1
ATOM 2889 C C . ASN B 1 152 ? -2.242 16.953 5.828 1 97.56 152 ASN B C 1
ATOM 2891 O O . ASN B 1 152 ? -3.123 16.453 6.527 1 97.56 152 ASN B O 1
ATOM 2895 N N . LEU B 1 153 ? -2.383 17.25 4.516 1 97.75 153 LEU B N 1
ATOM 2896 C CA . LEU B 1 153 ? -3.57 16.797 3.795 1 97.75 153 LEU B CA 1
ATOM 2897 C C . LEU B 1 153 ? -3.709 15.281 3.867 1 97.75 153 LEU B C 1
ATOM 2899 O O . LEU B 1 153 ? -4.801 14.766 4.121 1 97.75 153 LEU B O 1
ATOM 2903 N N . ALA B 1 154 ? -2.611 14.586 3.721 1 98 154 ALA B N 1
ATOM 2904 C CA . ALA B 1 154 ? -2.592 13.125 3.787 1 98 154 ALA B CA 1
ATOM 2905 C C . ALA B 1 154 ? -3.043 12.633 5.16 1 98 154 ALA B C 1
ATOM 2907 O O . ALA B 1 154 ? -3.818 11.68 5.262 1 98 154 ALA B O 1
ATOM 2908 N N . ALA B 1 155 ? -2.543 13.273 6.137 1 95.94 155 ALA B N 1
ATOM 2909 C CA . ALA B 1 155 ? -2.912 12.891 7.496 1 95.94 155 ALA B CA 1
ATOM 2910 C C . ALA B 1 155 ? -4.414 13.023 7.719 1 95.94 155 ALA B C 1
ATOM 2912 O O . ALA B 1 155 ? -5.039 12.156 8.336 1 95.94 155 ALA B O 1
ATOM 2913 N N . LEU B 1 156 ? -4.988 14.039 7.219 1 96.31 156 LEU B N 1
ATOM 2914 C CA . LEU B 1 156 ? -6.418 14.266 7.371 1 96.31 156 LEU B CA 1
ATOM 2915 C C . LEU B 1 156 ? -7.219 13.242 6.57 1 96.31 156 LEU B C 1
ATOM 2917 O O . LEU B 1 156 ? -8.211 12.695 7.062 1 96.31 156 LEU B O 1
ATOM 2921 N N . TYR B 1 157 ? -6.777 12.969 5.297 1 96.12 157 TYR B N 1
ATOM 2922 C CA . TYR B 1 157 ? -7.43 11.938 4.496 1 96.12 157 TYR B CA 1
ATOM 2923 C C . TYR B 1 157 ? -7.387 10.586 5.203 1 96.12 157 TYR B C 1
ATOM 2925 O O . TYR B 1 157 ? -8.383 9.859 5.234 1 96.12 157 TYR B O 1
ATOM 2933 N N . ALA B 1 158 ? -6.25 10.227 5.766 1 94.31 158 ALA B N 1
ATOM 2934 C CA . ALA B 1 158 ? -6.105 8.961 6.48 1 94.31 158 ALA B CA 1
ATOM 2935 C C . ALA B 1 158 ? -7.055 8.883 7.672 1 94.31 158 ALA B C 1
ATOM 2937 O O . ALA B 1 158 ? -7.676 7.852 7.918 1 94.31 158 ALA B O 1
ATOM 2938 N N . SER B 1 159 ? -7.176 10.016 8.352 1 91.94 159 SER B N 1
ATOM 2939 C CA . SER B 1 159 ? -8.047 10.055 9.523 1 91.94 159 SER B CA 1
ATOM 2940 C C . SER B 1 159 ? -9.508 9.852 9.141 1 91.94 159 SER B C 1
ATOM 2942 O O . SER B 1 159 ? -10.32 9.438 9.961 1 91.94 159 SER B O 1
ATOM 2944 N N . ARG B 1 160 ? -9.844 10.117 7.898 1 92.31 160 ARG B N 1
ATOM 2945 C CA . ARG B 1 160 ? -11.203 9.938 7.395 1 92.31 160 ARG B CA 1
ATOM 2946 C C . ARG B 1 160 ? -11.352 8.586 6.699 1 92.31 160 ARG B C 1
ATOM 2948 O O . ARG B 1 160 ? -12.398 8.297 6.117 1 92.31 160 ARG B O 1
ATOM 2955 N N . GLY B 1 161 ? -10.273 7.848 6.664 1 91.44 161 GLY B N 1
ATOM 2956 C CA . GLY B 1 161 ? -10.32 6.539 6.035 1 91.44 161 GLY B CA 1
ATOM 2957 C C . GLY B 1 161 ? -10.141 6.598 4.527 1 91.44 161 GLY B C 1
ATOM 2958 O O . GLY B 1 161 ? -10.32 5.59 3.838 1 91.44 161 GLY B O 1
ATOM 2959 N N . GLU B 1 162 ? -9.867 7.742 4.059 1 95.31 162 GLU B N 1
ATOM 2960 C CA . GLU B 1 162 ? -9.617 7.922 2.629 1 95.31 162 GLU B CA 1
ATOM 2961 C C . GLU B 1 162 ? -8.164 7.605 2.277 1 95.31 162 GLU B C 1
ATOM 2963 O O . GLU B 1 162 ? -7.414 8.492 1.864 1 95.31 162 GLU B O 1
ATOM 2968 N N . LEU B 1 163 ? -7.77 6.344 2.332 1 95.12 163 LEU B N 1
ATOM 2969 C CA . LEU B 1 163 ? -6.383 5.891 2.342 1 95.12 163 LEU B CA 1
ATOM 2970 C C . LEU B 1 163 ? -5.734 6.094 0.977 1 95.12 163 LEU B C 1
ATOM 2972 O O . LEU B 1 163 ? -4.543 6.398 0.89 1 95.12 163 LEU B O 1
ATOM 2976 N N . GLU B 1 164 ? -6.469 5.926 -0.105 1 93.25 164 GLU B N 1
ATOM 2977 C CA . GLU B 1 164 ? -5.906 6.129 -1.437 1 93.25 164 GLU B CA 1
ATOM 2978 C C . GLU B 1 164 ? -5.551 7.598 -1.667 1 93.25 164 GLU B C 1
ATOM 2980 O O . GLU B 1 164 ? -4.492 7.902 -2.221 1 93.25 164 GLU B O 1
ATOM 2985 N N . LYS B 1 165 ? -6.43 8.477 -1.196 1 96.94 165 LYS B N 1
ATOM 2986 C CA . LYS B 1 165 ? -6.141 9.906 -1.29 1 96.94 165 LYS B CA 1
ATOM 2987 C C . LYS B 1 165 ? -4.938 10.281 -0.431 1 96.94 165 LYS B C 1
ATOM 2989 O O . LYS B 1 165 ? -4.109 11.102 -0.834 1 96.94 165 LYS B O 1
ATOM 2994 N N . ALA B 1 166 ? -4.906 9.695 0.742 1 98 166 ALA B N 1
ATOM 2995 C CA . ALA B 1 166 ? -3.773 9.938 1.634 1 98 166 ALA B CA 1
ATOM 2996 C C . ALA B 1 166 ? -2.463 9.5 0.985 1 98 166 ALA B C 1
ATOM 2998 O O . ALA B 1 166 ? -1.465 10.227 1.043 1 98 166 ALA B O 1
ATOM 2999 N N . GLN B 1 167 ? -2.455 8.344 0.35 1 96.62 167 GLN B N 1
ATOM 3000 C CA . GLN B 1 167 ? -1.269 7.84 -0.332 1 96.62 167 GLN B CA 1
ATOM 3001 C C . GLN B 1 167 ? -0.819 8.789 -1.435 1 96.62 167 GLN B C 1
ATOM 3003 O O . GLN B 1 167 ? 0.367 9.109 -1.543 1 96.62 167 GLN B O 1
ATOM 3008 N N . ASP B 1 168 ? -1.79 9.25 -2.213 1 97.19 168 ASP B N 1
ATOM 3009 C CA . ASP B 1 168 ? -1.477 10.172 -3.301 1 97.19 168 ASP B CA 1
ATOM 3010 C C . ASP B 1 168 ? -0.855 11.461 -2.766 1 97.19 168 ASP B C 1
ATOM 3012 O O . ASP B 1 168 ? 0.131 11.953 -3.314 1 97.19 168 ASP B O 1
ATOM 3016 N N . ALA B 1 169 ? -1.416 11.906 -1.694 1 98.25 169 ALA B N 1
ATOM 3017 C CA . ALA B 1 169 ? -0.912 13.141 -1.099 1 98.25 169 ALA B CA 1
ATOM 3018 C C . ALA B 1 169 ? 0.502 12.953 -0.558 1 98.25 169 ALA B C 1
ATOM 3020 O O . ALA B 1 169 ? 1.364 13.812 -0.742 1 98.25 169 ALA B O 1
ATOM 3021 N N . LEU B 1 170 ? 0.781 11.852 0.034 1 98 170 LEU B N 1
ATOM 3022 C CA . LEU B 1 170 ? 2.117 11.594 0.559 1 98 170 LEU B CA 1
ATOM 3023 C C . LEU B 1 170 ? 3.125 11.438 -0.574 1 98 170 LEU B C 1
ATOM 3025 O O . LEU B 1 170 ? 4.27 11.875 -0.456 1 98 170 LEU B O 1
ATOM 3029 N N . GLN B 1 171 ? 2.707 10.844 -1.623 1 96.75 171 GLN B N 1
ATOM 3030 C CA . GLN B 1 171 ? 3.586 10.719 -2.781 1 96.75 171 GLN B CA 1
ATOM 3031 C C . GLN B 1 171 ? 3.912 12.086 -3.375 1 96.75 171 GLN B C 1
ATOM 3033 O O . GLN B 1 171 ? 5.051 12.344 -3.766 1 96.75 171 GLN B O 1
ATOM 3038 N N . MET B 1 172 ? 2.893 12.914 -3.369 1 98.12 172 MET B N 1
ATOM 3039 C CA . MET B 1 172 ? 3.129 14.266 -3.865 1 98.12 172 MET B CA 1
ATOM 3040 C C . MET B 1 172 ? 4.059 15.031 -2.93 1 98.12 172 MET B C 1
ATOM 3042 O O . MET B 1 172 ? 4.906 15.805 -3.385 1 98.12 172 MET B O 1
ATOM 3046 N N . ALA B 1 173 ? 3.93 14.852 -1.606 1 97.81 173 ALA B N 1
ATOM 3047 C CA . ALA B 1 173 ? 4.84 15.469 -0.648 1 97.81 173 ALA B CA 1
ATOM 3048 C C . ALA B 1 173 ? 6.285 15.047 -0.916 1 97.81 173 ALA B C 1
ATOM 3050 O O . ALA B 1 173 ? 7.191 15.891 -0.912 1 97.81 173 ALA B O 1
ATOM 3051 N N . LEU B 1 174 ? 6.473 13.844 -1.267 1 95.94 174 LEU B N 1
ATOM 3052 C CA . LEU B 1 174 ? 7.812 13.297 -1.463 1 95.94 174 LEU B CA 1
ATOM 3053 C C . LEU B 1 174 ? 8.359 13.68 -2.836 1 95.94 174 LEU B C 1
ATOM 3055 O O . LEU B 1 174 ? 9.57 13.656 -3.055 1 95.94 174 LEU B O 1
ATOM 3059 N N . ARG B 1 175 ? 7.465 13.945 -3.746 1 96.94 175 ARG B N 1
ATOM 3060 C CA . ARG B 1 175 ? 7.902 14.5 -5.023 1 96.94 175 ARG B CA 1
ATOM 3061 C C . ARG B 1 175 ? 8.391 15.93 -4.863 1 96.94 175 ARG B C 1
ATOM 3063 O O . ARG B 1 175 ? 9.383 16.328 -5.473 1 96.94 175 ARG B O 1
ATOM 3070 N N . ALA B 1 176 ? 7.691 16.641 -4.016 1 96.31 176 ALA B N 1
ATOM 3071 C CA . ALA B 1 176 ? 8.062 18.031 -3.746 1 96.31 176 ALA B CA 1
ATOM 3072 C C . ALA B 1 176 ? 9.391 18.109 -2.996 1 96.31 176 ALA B C 1
ATOM 3074 O O . ALA B 1 176 ? 10.211 18.984 -3.252 1 96.31 176 ALA B O 1
ATOM 3075 N N . ASP B 1 177 ? 9.617 17.203 -2.055 1 95.94 177 ASP B N 1
ATOM 3076 C CA . ASP B 1 177 ? 10.852 17.094 -1.288 1 95.94 177 ASP B CA 1
ATOM 3077 C C . ASP B 1 177 ? 11.172 15.641 -0.958 1 95.94 177 ASP B C 1
ATOM 3079 O O . ASP B 1 177 ? 10.68 15.102 0.035 1 95.94 177 ASP B O 1
ATOM 3083 N N . PRO B 1 178 ? 12.031 15.039 -1.646 1 93.5 178 PRO B N 1
ATOM 3084 C CA . PRO B 1 178 ? 12.359 13.625 -1.438 1 93.5 178 PRO B CA 1
ATOM 3085 C C . PRO B 1 178 ? 12.945 13.352 -0.054 1 93.5 178 PRO B C 1
ATOM 3087 O O . PRO B 1 178 ? 12.953 12.211 0.402 1 93.5 178 PRO B O 1
ATOM 3090 N N . GLY B 1 179 ? 13.477 14.367 0.599 1 91.31 179 GLY B N 1
ATOM 3091 C CA . GLY B 1 179 ? 14.07 14.211 1.918 1 91.31 179 GLY B CA 1
ATOM 3092 C C . GLY B 1 179 ? 13.133 14.594 3.043 1 91.31 179 GLY B C 1
ATOM 3093 O O . GLY B 1 179 ? 13.547 14.711 4.199 1 91.31 179 GLY B O 1
ATOM 3094 N N . TYR B 1 180 ? 11.836 14.734 2.68 1 92.81 180 TYR B N 1
ATOM 3095 C CA . TYR B 1 180 ? 10.867 15.133 3.691 1 92.81 180 TYR B CA 1
ATOM 3096 C C . TYR B 1 180 ? 10.547 13.969 4.625 1 92.81 180 TYR B C 1
ATOM 3098 O O . TYR B 1 180 ? 9.625 13.195 4.363 1 92.81 180 TYR B O 1
ATOM 3106 N N . ALA B 1 181 ? 11.141 13.906 5.797 1 92.44 181 ALA B N 1
ATOM 3107 C CA . ALA B 1 181 ? 11.164 12.766 6.703 1 92.44 181 ALA B CA 1
ATOM 3108 C C . ALA B 1 181 ? 9.758 12.438 7.211 1 92.44 181 ALA B C 1
ATOM 3110 O O . ALA B 1 181 ? 9.375 11.266 7.285 1 92.44 181 ALA B O 1
ATOM 3111 N N . ALA B 1 182 ? 9 13.414 7.488 1 92.94 182 ALA B N 1
ATOM 3112 C CA . ALA B 1 182 ? 7.664 13.195 8.031 1 92.94 182 ALA B CA 1
ATOM 3113 C C . ALA B 1 182 ? 6.777 12.469 7.023 1 92.94 182 ALA B C 1
ATOM 3115 O O . ALA B 1 182 ? 6.035 11.555 7.387 1 92.94 182 ALA B O 1
ATOM 3116 N N . ALA B 1 183 ? 6.859 12.898 5.766 1 95.5 183 ALA B N 1
ATOM 3117 C CA . ALA B 1 183 ? 6.051 12.258 4.734 1 95.5 183 ALA B CA 1
ATOM 3118 C C . ALA B 1 183 ? 6.48 10.805 4.52 1 95.5 183 ALA B C 1
ATOM 3120 O O . ALA B 1 183 ? 5.641 9.93 4.289 1 95.5 183 ALA B O 1
ATOM 3121 N N . ARG B 1 184 ? 7.789 10.555 4.578 1 94 184 ARG B N 1
ATOM 3122 C CA . ARG B 1 184 ? 8.281 9.188 4.418 1 94 184 ARG B CA 1
ATOM 3123 C C . ARG B 1 184 ? 7.789 8.297 5.551 1 94 184 ARG B C 1
ATOM 3125 O O . ARG B 1 184 ? 7.309 7.184 5.309 1 94 184 ARG B O 1
ATOM 3132 N N . ALA B 1 185 ? 7.871 8.805 6.742 1 93.12 185 ALA B N 1
ATOM 3133 C CA . ALA B 1 185 ? 7.371 8.055 7.895 1 93.12 185 ALA B CA 1
ATOM 3134 C C . ALA B 1 185 ? 5.867 7.828 7.789 1 93.12 185 ALA B C 1
ATOM 3136 O O . ALA B 1 185 ? 5.383 6.715 8.016 1 93.12 185 ALA B O 1
ATOM 3137 N N . ASN B 1 186 ? 5.152 8.82 7.418 1 94.69 186 ASN B N 1
ATOM 3138 C CA . ASN B 1 186 ? 3.703 8.719 7.285 1 94.69 186 ASN B CA 1
ATOM 3139 C C . ASN B 1 186 ? 3.309 7.73 6.188 1 94.69 186 ASN B C 1
ATOM 3141 O O . ASN B 1 186 ? 2.295 7.043 6.305 1 94.69 186 ASN B O 1
ATOM 3145 N N . LEU B 1 187 ? 4.148 7.695 5.121 1 96 187 LEU B N 1
ATOM 3146 C CA . LEU B 1 187 ? 3.869 6.746 4.047 1 96 187 LEU B CA 1
ATOM 3147 C C . LEU B 1 187 ? 3.984 5.309 4.547 1 96 187 LEU B C 1
ATOM 3149 O O . LEU B 1 187 ? 3.137 4.473 4.238 1 96 187 LEU B O 1
ATOM 3153 N N . GLY B 1 188 ? 5.008 5.047 5.266 1 95.38 188 GLY B N 1
ATOM 3154 C CA . GLY B 1 188 ? 5.121 3.729 5.875 1 95.38 188 GLY B CA 1
ATOM 3155 C C . GLY B 1 188 ? 3.955 3.385 6.777 1 95.38 188 GLY B C 1
ATOM 3156 O O . GLY B 1 188 ? 3.4 2.287 6.691 1 95.38 188 GLY B O 1
ATOM 3157 N N . ASP B 1 189 ? 3.58 4.293 7.602 1 94.88 189 ASP B N 1
ATOM 3158 C CA . ASP B 1 189 ? 2.453 4.086 8.508 1 94.88 189 ASP B CA 1
ATOM 3159 C C . ASP B 1 189 ? 1.158 3.869 7.727 1 94.88 189 ASP B C 1
ATOM 3161 O O . ASP B 1 189 ? 0.32 3.055 8.117 1 94.88 189 ASP B O 1
ATOM 3165 N N . LEU B 1 190 ? 1.007 4.609 6.727 1 96 190 LEU B N 1
ATOM 3166 C CA . LEU B 1 190 ? -0.178 4.461 5.891 1 96 190 LEU B CA 1
ATOM 3167 C C . LEU B 1 190 ? -0.232 3.068 5.27 1 96 190 LEU B C 1
ATOM 3169 O O . LEU B 1 190 ? -1.298 2.449 5.215 1 96 190 LEU B O 1
ATOM 3173 N N . GLN B 1 191 ? 0.873 2.584 4.75 1 96 191 GLN B N 1
ATOM 3174 C CA . GLN B 1 191 ? 0.946 1.254 4.156 1 96 191 GLN B CA 1
ATOM 3175 C C . GLN B 1 191 ? 0.644 0.172 5.191 1 96 191 GLN B C 1
ATOM 3177 O O . GLN B 1 191 ? -0.016 -0.823 4.879 1 96 191 GLN B O 1
ATOM 3182 N N . LEU B 1 192 ? 1.078 0.398 6.367 1 95.19 192 LEU B N 1
ATOM 3183 C CA . LEU B 1 192 ? 0.726 -0.501 7.461 1 95.19 192 LEU B CA 1
ATOM 3184 C C . LEU B 1 192 ? -0.779 -0.493 7.707 1 95.19 192 LEU B C 1
ATOM 3186 O O . LEU B 1 192 ? -1.382 -1.547 7.926 1 95.19 192 LEU B O 1
ATOM 3190 N N . LEU B 1 193 ? -1.321 0.635 7.707 1 94.88 193 LEU B N 1
ATOM 3191 C CA . LEU B 1 193 ? -2.762 0.771 7.895 1 94.88 193 LEU B CA 1
ATOM 3192 C C . LEU B 1 193 ? -3.525 0.064 6.777 1 94.88 193 LEU B C 1
ATOM 3194 O O . LEU B 1 193 ? -4.555 -0.565 7.027 1 94.88 193 LEU B O 1
ATOM 3198 N N . GLN B 1 194 ? -3.021 0.208 5.621 1 95.88 194 GLN B N 1
ATOM 3199 C CA . GLN B 1 194 ? -3.633 -0.491 4.496 1 95.88 194 GLN B CA 1
ATOM 3200 C C . GLN B 1 194 ? -3.576 -2.004 4.691 1 95.88 194 GLN B C 1
ATOM 3202 O O . GLN B 1 194 ? -4.555 -2.705 4.426 1 95.88 194 GLN B O 1
ATOM 3207 N N . ALA B 1 195 ? -2.447 -2.461 5.133 1 96.25 195 ALA B N 1
ATOM 3208 C CA . ALA B 1 195 ? -2.316 -3.887 5.426 1 96.25 195 ALA B CA 1
ATOM 3209 C C . ALA B 1 195 ? -3.314 -4.32 6.492 1 96.25 195 ALA B C 1
ATOM 3211 O O . ALA B 1 195 ? -3.961 -5.363 6.359 1 96.25 195 ALA B O 1
ATOM 3212 N N . LEU B 1 196 ? -3.432 -3.551 7.496 1 94.94 196 LEU B N 1
ATOM 3213 C CA . LEU B 1 196 ? -4.367 -3.854 8.57 1 94.94 196 LEU B CA 1
ATOM 3214 C C . LEU B 1 196 ? -5.789 -3.982 8.039 1 94.94 196 LEU B C 1
ATOM 3216 O O . LEU B 1 196 ? -6.492 -4.949 8.344 1 94.94 196 LEU B O 1
ATOM 3220 N N . ARG B 1 197 ? -6.176 -3.016 7.277 1 94.94 197 ARG B N 1
ATOM 3221 C CA . ARG B 1 197 ? -7.52 -3.049 6.703 1 94.94 197 ARG B CA 1
ATOM 3222 C C . ARG B 1 197 ? -7.727 -4.309 5.871 1 94.94 197 ARG B C 1
ATOM 3224 O O . ARG B 1 197 ? -8.773 -4.957 5.965 1 94.94 197 ARG B O 1
ATOM 3231 N N . THR B 1 198 ? -6.73 -4.613 5.109 1 96.19 198 THR B N 1
ATOM 3232 C CA . THR B 1 198 ? -6.801 -5.789 4.25 1 96.19 198 THR B CA 1
ATOM 3233 C C . THR B 1 198 ? -6.887 -7.062 5.086 1 96.19 198 THR B C 1
ATOM 3235 O O . THR B 1 198 ? -7.723 -7.93 4.824 1 96.19 198 THR B O 1
ATOM 3238 N N . TYR B 1 199 ? -6.117 -7.191 6.109 1 95.69 199 TYR B N 1
ATOM 3239 C CA . TYR B 1 199 ? -6.133 -8.367 6.973 1 95.69 199 TYR B CA 1
ATOM 3240 C C . TYR B 1 199 ? -7.461 -8.492 7.707 1 95.69 199 TYR B C 1
ATOM 3242 O O . TYR B 1 199 ? -7.996 -9.586 7.852 1 95.69 199 TYR B O 1
ATOM 3250 N N . LYS B 1 200 ? -7.957 -7.406 8.117 1 95.62 200 LYS B N 1
ATOM 3251 C CA . LYS B 1 200 ? -9.242 -7.434 8.805 1 95.62 200 LYS B CA 1
ATOM 3252 C C . LYS B 1 200 ? -10.352 -7.914 7.875 1 95.62 200 LYS B C 1
ATOM 3254 O O . LYS B 1 200 ? -11.203 -8.719 8.273 1 95.62 200 LYS B O 1
ATOM 3259 N N . GLN B 1 201 ? -10.336 -7.387 6.707 1 94.31 201 GLN B N 1
ATOM 3260 C CA . GLN B 1 201 ? -11.312 -7.828 5.723 1 94.31 201 GLN B CA 1
ATOM 3261 C C . GLN B 1 201 ? -11.172 -9.32 5.43 1 94.31 201 GLN B C 1
ATOM 3263 O O . GLN B 1 201 ? -12.164 -10.047 5.367 1 94.31 201 GLN B O 1
ATOM 3268 N N . ALA B 1 202 ? -9.953 -9.766 5.258 1 94.56 202 ALA B N 1
ATOM 3269 C CA . ALA B 1 202 ? -9.688 -11.18 5.008 1 94.56 202 ALA B CA 1
ATOM 3270 C C . ALA B 1 202 ? -10.148 -12.047 6.18 1 94.56 202 ALA B C 1
ATOM 3272 O O . ALA B 1 202 ? -10.703 -13.125 5.984 1 94.56 202 ALA B O 1
ATOM 3273 N N . ALA B 1 203 ? -9.945 -11.555 7.359 1 95.19 203 ALA B N 1
ATOM 3274 C CA . ALA B 1 203 ? -10.367 -12.273 8.562 1 95.19 203 ALA B CA 1
ATOM 3275 C C . ALA B 1 203 ? -11.891 -12.406 8.609 1 95.19 203 ALA B C 1
ATOM 3277 O O . ALA B 1 203 ? -12.414 -13.469 8.93 1 95.19 203 ALA B O 1
ATOM 3278 N N . LYS B 1 204 ? -12.547 -11.398 8.273 1 94.12 204 LYS B N 1
ATOM 3279 C CA . LYS B 1 204 ? -14.008 -11.414 8.242 1 94.12 204 LYS B CA 1
ATOM 3280 C C . LYS B 1 204 ? -14.523 -12.43 7.223 1 94.12 204 LYS B C 1
ATOM 3282 O O . LYS B 1 204 ? -15.578 -13.031 7.418 1 94.12 204 LYS B O 1
ATOM 3287 N N . GLU B 1 205 ? -13.766 -12.633 6.199 1 91.94 205 GLU B N 1
ATOM 3288 C CA . GLU B 1 205 ? -14.148 -13.562 5.145 1 91.94 205 GLU B CA 1
ATOM 3289 C C . GLU B 1 205 ? -13.703 -14.984 5.469 1 91.94 205 GLU B C 1
ATOM 3291 O O . GLU B 1 205 ? -13.867 -15.891 4.656 1 91.94 205 GLU B O 1
ATOM 3296 N N . GLY B 1 206 ? -13.047 -15.125 6.539 1 92.12 206 GLY B N 1
ATOM 3297 C CA . GLY B 1 206 ? -12.742 -16.453 7.035 1 92.12 206 GLY B CA 1
ATOM 3298 C C . GLY B 1 206 ? -11.391 -16.969 6.559 1 92.12 206 GLY B C 1
ATOM 3299 O O . GLY B 1 206 ? -11.125 -18.172 6.633 1 92.12 206 GLY B O 1
ATOM 3300 N N . VAL B 1 207 ? -10.602 -16.094 6.035 1 92.44 207 VAL B N 1
ATOM 3301 C CA . VAL B 1 207 ? -9.273 -16.516 5.602 1 92.44 207 VAL B CA 1
ATOM 3302 C C . VAL B 1 207 ? -8.422 -16.875 6.816 1 92.44 207 VAL B C 1
ATOM 3304 O O . VAL B 1 207 ? -8.203 -16.031 7.691 1 92.44 207 VAL B O 1
ATOM 3307 N N . PRO B 1 208 ? -7.895 -18.016 6.832 1 90.5 208 PRO B N 1
ATOM 3308 C CA . PRO B 1 208 ? -7.164 -18.469 8.023 1 90.5 208 PRO B CA 1
ATOM 3309 C C . PRO B 1 208 ? -5.922 -17.625 8.297 1 90.5 208 PRO B C 1
ATOM 3311 O O . PRO B 1 208 ? -5.227 -17.219 7.359 1 90.5 208 PRO B O 1
ATOM 3314 N N . GLY B 1 209 ? -5.68 -17.281 9.523 1 92.06 209 GLY B N 1
ATOM 3315 C CA . GLY B 1 209 ? -4.457 -16.625 9.961 1 92.06 209 GLY B CA 1
ATOM 3316 C C . GLY B 1 209 ? -4.52 -15.117 9.852 1 92.06 209 GLY B C 1
ATOM 3317 O O . GLY B 1 209 ? -3.648 -14.422 10.375 1 92.06 209 GLY B O 1
ATOM 3318 N N . MET B 1 210 ? -5.562 -14.625 9.211 1 94.12 210 MET B N 1
ATOM 3319 C CA . MET B 1 210 ? -5.594 -13.195 8.922 1 94.12 210 MET B CA 1
ATOM 3320 C C . MET B 1 210 ? -5.961 -12.398 10.172 1 94.12 210 MET B C 1
ATOM 3322 O O . MET B 1 210 ? -5.559 -11.242 10.312 1 94.12 210 MET B O 1
ATOM 3326 N N . GLN B 1 211 ? -6.75 -12.992 11.031 1 95.56 211 GLN B N 1
ATOM 3327 C CA . GLN B 1 211 ? -7.086 -12.32 12.281 1 95.56 211 GLN B CA 1
ATOM 3328 C C . GLN B 1 211 ? -5.836 -12.07 13.125 1 95.56 211 GLN B C 1
ATOM 3330 O O . GLN B 1 211 ? -5.688 -11 13.719 1 95.56 211 GLN B O 1
ATOM 3335 N N . ASP B 1 212 ? -4.961 -13.031 13.219 1 94.25 212 ASP B N 1
ATOM 3336 C CA . ASP B 1 212 ? -3.719 -12.883 13.977 1 94.25 212 ASP B CA 1
ATOM 3337 C C . ASP B 1 212 ? -2.828 -11.805 13.359 1 94.25 212 ASP B C 1
ATOM 3339 O O . ASP B 1 212 ? -2.238 -10.992 14.078 1 94.25 212 ASP B O 1
ATOM 3343 N N . LYS B 1 213 ? -2.723 -11.805 12.047 1 93.44 213 LYS B N 1
ATOM 3344 C CA . LYS B 1 213 ? -1.936 -10.781 11.367 1 93.44 213 LYS B CA 1
ATOM 3345 C C . LYS B 1 213 ? -2.49 -9.383 11.641 1 93.44 213 LYS B C 1
ATOM 3347 O O . LYS B 1 213 ? -1.731 -8.445 11.898 1 93.44 213 LYS B O 1
ATOM 3352 N N . ALA B 1 214 ? -3.807 -9.25 11.609 1 94.94 214 ALA B N 1
ATOM 3353 C CA . ALA B 1 214 ? -4.453 -7.977 11.898 1 94.94 214 ALA B CA 1
ATOM 3354 C C . ALA B 1 214 ? -4.121 -7.5 13.312 1 94.94 214 ALA B C 1
ATOM 3356 O O . ALA B 1 214 ? -3.799 -6.328 13.516 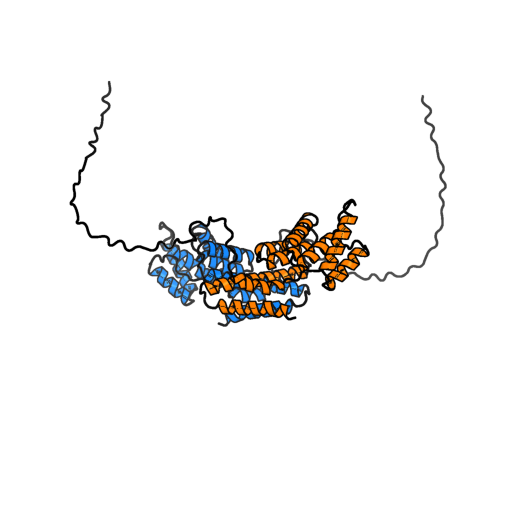1 94.94 214 ALA B O 1
ATOM 3357 N N . ARG B 1 215 ? -4.133 -8.383 14.211 1 94.69 215 ARG B N 1
ATOM 3358 C CA . ARG B 1 215 ? -3.85 -8.039 15.602 1 94.69 215 ARG B CA 1
ATOM 3359 C C . ARG B 1 215 ? -2.404 -7.582 15.766 1 94.69 215 ARG B C 1
ATOM 3361 O O . ARG B 1 215 ? -2.131 -6.633 16.5 1 94.69 215 ARG B O 1
ATOM 3368 N N . GLU B 1 216 ? -1.507 -8.266 15.133 1 92.38 216 GLU B N 1
ATOM 3369 C CA . GLU B 1 216 ? -0.096 -7.898 15.211 1 92.38 216 GLU B CA 1
ATOM 3370 C C . GLU B 1 216 ? 0.148 -6.504 14.641 1 92.38 216 GLU B C 1
ATOM 3372 O O . GLU B 1 216 ? 0.853 -5.695 15.25 1 92.38 216 GLU B O 1
ATOM 3377 N N . VAL B 1 217 ? -0.437 -6.285 13.523 1 94.12 217 VAL B N 1
ATOM 3378 C CA . VAL B 1 217 ? -0.281 -4.969 12.906 1 94.12 217 VAL B CA 1
ATOM 3379 C C . VAL B 1 217 ? -0.923 -3.904 13.797 1 94.12 217 VAL B C 1
ATOM 3381 O O . VAL B 1 217 ? -0.368 -2.816 13.969 1 94.12 217 VAL B O 1
ATOM 3384 N N . GLU B 1 218 ? -2.078 -4.211 14.305 1 92.12 218 GLU B N 1
ATOM 3385 C CA . GLU B 1 218 ? -2.775 -3.287 15.195 1 92.12 218 GLU B CA 1
ATOM 3386 C C . GLU B 1 218 ? -1.914 -2.92 16.391 1 92.12 218 GLU B C 1
ATOM 3388 O O . GLU B 1 218 ? -1.865 -1.757 16.797 1 92.12 218 GLU B O 1
ATOM 3393 N N . THR B 1 219 ? -1.271 -3.865 16.938 1 89.31 219 THR B N 1
ATOM 3394 C CA . THR B 1 219 ? -0.396 -3.643 18.078 1 89.31 219 THR B CA 1
ATOM 3395 C C . THR B 1 219 ? 0.764 -2.725 17.703 1 89.31 219 THR B C 1
ATOM 3397 O O . THR B 1 219 ? 1.137 -1.839 18.484 1 89.31 219 THR B O 1
ATOM 3400 N N . MET B 1 220 ? 1.334 -2.883 16.562 1 87.88 220 MET B N 1
ATO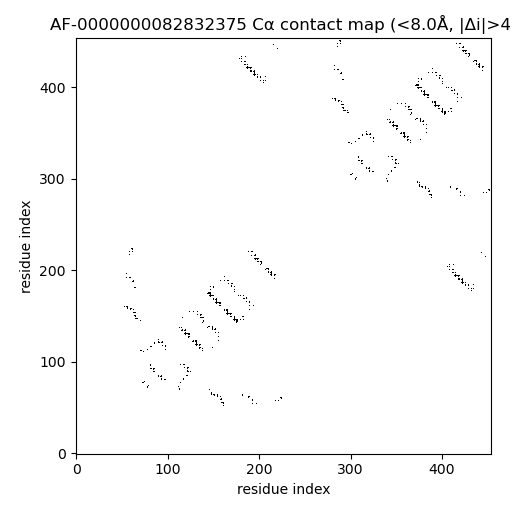M 3401 C CA . MET B 1 220 ? 2.43 -2.041 16.078 1 87.88 220 MET B CA 1
ATOM 3402 C C . MET B 1 220 ? 1.98 -0.589 15.945 1 87.88 220 MET B C 1
ATOM 3404 O O . MET B 1 220 ? 2.732 0.331 16.266 1 87.88 220 MET B O 1
ATOM 3408 N N . LEU B 1 221 ? 0.796 -0.468 15.461 1 87.62 221 LEU B N 1
ATOM 3409 C CA . LEU B 1 221 ? 0.285 0.871 15.188 1 87.62 221 LEU B CA 1
ATOM 3410 C C . LEU B 1 221 ? -0.106 1.581 16.484 1 87.62 221 LEU B C 1
ATOM 3412 O O . LEU B 1 221 ? -0.042 2.809 16.562 1 87.62 221 LEU B O 1
ATOM 3416 N N . LYS B 1 222 ? -0.573 0.858 17.469 1 79.31 222 LYS B N 1
ATOM 3417 C CA . LYS B 1 222 ? -0.964 1.438 18.75 1 79.31 222 LYS B CA 1
ATOM 3418 C C . LYS B 1 222 ? 0.26 1.843 19.578 1 79.31 222 LYS B C 1
ATOM 3420 O O . LYS B 1 222 ? 0.208 2.805 20.344 1 79.31 222 LYS B O 1
ATOM 3425 N N . ASP B 1 223 ? 1.291 1.039 19.594 1 61.66 223 ASP B N 1
ATOM 3426 C CA . ASP B 1 223 ? 2.482 1.356 20.375 1 61.66 223 ASP B CA 1
ATOM 3427 C C . ASP B 1 223 ? 3.045 2.723 20 1 61.66 223 ASP B C 1
ATOM 3429 O O . ASP B 1 223 ? 3.67 3.396 20.812 1 61.66 223 ASP B O 1
ATOM 3433 N N . LYS B 1 224 ? 2.932 3.211 18.875 1 55.84 224 LYS B N 1
ATOM 3434 C CA . LYS B 1 224 ? 3.365 4.562 18.531 1 55.84 224 LYS B CA 1
ATOM 3435 C C . LYS B 1 224 ? 2.564 5.609 19.297 1 55.84 224 LYS B C 1
ATOM 3437 O O . LYS B 1 224 ? 3.084 6.676 19.641 1 55.84 224 LYS B O 1
ATOM 3442 N N . GLN B 1 225 ? 1.224 5.379 19.531 1 47.41 225 GLN B N 1
ATOM 3443 C CA . GLN B 1 225 ? 0.443 6.352 20.297 1 47.41 225 GLN B CA 1
ATOM 3444 C C . GLN B 1 225 ? 0.931 6.441 21.734 1 47.41 225 GLN B C 1
ATOM 3446 O O . GLN B 1 225 ? 0.785 7.48 22.391 1 47.41 225 GLN B O 1
ATOM 3451 N N . ARG B 1 226 ? 1.541 5.457 22.25 1 42.41 226 ARG B N 1
ATOM 3452 C CA . ARG B 1 226 ? 1.974 5.527 23.656 1 42.41 226 ARG B CA 1
ATOM 3453 C C . ARG B 1 226 ? 3.348 6.18 23.766 1 42.41 226 ARG B C 1
ATOM 3455 O O . ARG B 1 226 ? 3.688 6.75 24.797 1 42.41 226 ARG B O 1
ATOM 3462 N N . LYS B 1 227 ? 4.152 6.207 22.719 1 39.84 227 LYS B N 1
ATOM 3463 C CA . LYS B 1 227 ? 5.414 6.895 23 1 39.84 227 LYS B CA 1
ATOM 3464 C C . LYS B 1 227 ? 5.348 8.352 22.562 1 39.84 227 LYS B C 1
ATOM 3466 O O . LYS B 1 227 ? 4.703 8.68 21.562 1 39.84 227 LYS B O 1
#

pLDDT: mean 73.95, std 28.92, range [19.89, 98.69]

Solvent-accessible surface area (backbone atoms only — not comparable to full-atom values): 25926 Å² total; per-residue (Å²): 139,85,86,79,85,81,83,80,81,79,84,84,83,80,73,83,83,80,80,82,79,84,81,78,82,75,78,76,76,82,71,76,74,72,71,66,76,71,72,77,64,59,93,80,57,74,73,69,82,57,86,72,47,61,67,50,42,64,45,30,67,62,42,64,62,54,85,68,71,79,50,68,64,65,85,40,74,62,55,55,51,38,48,53,29,48,77,69,63,40,30,68,62,28,42,52,51,45,52,51,52,50,64,74,45,64,84,50,86,78,81,60,61,43,60,52,50,51,48,24,51,27,30,43,74,69,67,38,44,70,63,16,46,52,47,27,50,51,42,42,69,77,42,56,63,50,29,48,42,24,27,34,43,13,31,53,28,36,49,70,66,38,51,69,60,14,50,52,25,23,52,47,12,36,69,40,32,78,80,44,55,54,35,43,51,35,45,17,52,48,27,39,48,50,15,31,53,35,18,45,54,31,28,75,72,63,34,84,67,22,54,61,53,22,50,54,47,48,51,60,45,45,54,56,73,74,101,133,85,84,77,82,79,81,76,81,79,82,82,74,85,71,84,76,82,84,85,79,80,78,80,81,73,76,77,74,82,68,78,73,71,70,63,76,72,70,77,64,59,94,80,60,75,75,70,83,58,86,72,47,62,66,52,40,64,44,31,68,60,43,64,64,55,86,66,71,77,51,67,64,64,88,44,71,62,56,54,52,38,48,52,29,49,78,69,62,41,31,70,60,26,42,52,54,45,54,51,51,50,64,73,44,64,85,50,87,77,80,62,63,44,57,52,50,51,47,24,51,28,30,43,75,69,67,38,46,70,62,16,45,51,46,27,50,51,42,42,71,76,42,56,64,50,29,48,42,24,28,34,41,13,30,53,29,37,49,71,65,38,50,70,61,13,51,53,25,24,52,48,13,37,68,40,31,77,80,44,53,55,34,42,52,38,45,18,53,48,27,40,51,51,15,30,53,36,18,44,54,32,28,74,72,64,35,82,69,20,53,60,51,22,50,54,47,48,50,59,46,47,55,56,71,73,100

Nearest PDB structures (foldseek):
  5hrz-assembly1_A  TM=8.509E-01  e=3.249E-04  synthetic construct
  6v8e-assembly2_F  TM=8.546E-01  e=7.600E-04  synthetic construct
  7y4i-assembly1_A  TM=7.798E-01  e=9.180E-04  Arabidopsis thaliana
  6fd7-assembly1_A  TM=8.787E-01  e=4.158E-03  Homo sapiens
  3ieg-assembly2_B  TM=8.778E-01  e=1.975E-02  Mus musculus

Organism: NCBI:txid1287738